Protein AF-0000000066304619 (afdb_homodimer)

Sequence (474 aa):
MRKQFLIAHRGYSTIAPENTHLAFAAAQLFGFDGLWMEVQLTKDKQIVVTNLDNYKVGNKTHKLSDINLVNLKKINLAKQFKVNVQEQTILTLKEVLMEFLTPFRFLLLFIKGEEEQQNQVLVEQLAQLLEGFELAKEKLILLSSHFSTIKYLNEKLKSFKTSFVFNSKKQLVHLTKDEITQNCRFLAPNDSFYHKNCAELQSYGLPIILWVIKGLLRYQFYENDRFVKFQIAAQLYMRKQFLIAHRGYSTIAPENTHLAFAAAQLFGFDGLWMEVQLTKDKQIVVTNLDNYKVGNKTHKLSDINLVNLKKINLAKQFKVNVQEQTILTLKEVLMEFLTPFRFLLLFIKGEEEQQNQVLVEQLAQLLEGFELAKEKLILLSSHFSTIKYLNEKLKSFKTSFVFNSKKQLVHLTKDEITQNCRFLAPNDSFYHKNCAELQSYGLPIILWVIKGLLRYQFYENDRFVKFQIAAQLY

Nearest PDB structures (foldseek):
  1zcc-assembly1_D  TM=8.371E-01  e=4.792E-13  Agrobacterium fabrum str. C58
  3qvq-assembly1_D  TM=8.360E-01  e=8.369E-13  Oleispira antarctica
  2otd-assembly4_D  TM=8.237E-01  e=9.381E-12  Shigella flexneri
  1zcc-assembly1_C  TM=8.208E-01  e=5.658E-11  Agrobacterium fabrum str. C58
  3i10-assembly1_A  TM=7.470E-01  e=4.999E-11  Bacteroides thetaiotaomicron VPI-5482

Solvent-accessible surface area (backbone atoms only — not comparable to full-atom values): 24950 Å² total; per-residue (Å²): 130,83,77,60,40,47,24,16,40,23,12,24,34,77,81,28,42,63,43,24,66,67,3,42,50,46,21,55,74,60,61,41,40,22,35,33,41,33,35,40,52,28,49,74,66,43,56,28,37,41,88,65,61,61,46,74,56,89,93,40,78,39,47,37,62,72,35,42,63,77,63,51,49,69,42,58,64,27,74,82,40,93,46,62,56,67,85,30,40,64,37,38,47,67,60,45,48,74,65,48,51,77,81,28,65,34,38,35,42,29,48,63,56,87,43,69,67,58,38,51,53,46,49,53,51,48,49,59,58,48,70,79,36,75,71,44,49,78,24,37,34,41,30,25,68,44,67,70,55,44,54,49,42,50,70,71,39,65,74,44,46,28,28,46,37,46,67,55,66,78,78,45,69,87,52,52,71,65,60,48,57,72,60,26,62,30,38,28,36,24,48,70,47,37,69,75,37,44,71,66,57,54,69,67,72,43,43,25,35,34,33,66,47,70,54,57,66,53,45,58,68,47,68,77,39,89,50,45,40,32,41,27,18,38,60,76,79,128,84,78,62,40,46,25,16,40,24,12,25,34,78,83,30,43,63,44,23,65,66,3,43,51,49,21,54,74,61,60,40,39,22,36,33,39,32,36,40,53,28,48,73,66,44,54,28,37,41,88,64,61,60,47,74,56,89,94,41,78,38,47,38,63,73,34,41,61,77,62,50,50,69,42,58,63,25,74,81,39,94,46,61,56,69,84,30,40,66,37,39,47,66,60,45,50,74,67,47,51,77,82,30,65,33,38,36,41,28,48,64,56,88,44,68,68,58,40,51,53,46,50,53,53,46,48,59,59,47,70,80,36,76,70,43,49,80,24,37,35,43,29,26,68,44,67,70,57,44,54,50,42,49,71,72,39,65,75,45,44,31,28,46,38,45,67,55,66,78,79,46,70,88,52,52,71,63,60,48,59,74,60,28,62,29,38,27,37,24,48,70,45,39,68,76,39,43,71,66,56,54,68,67,71,45,41,26,35,34,34,66,47,70,56,56,68,54,45,58,68,46,67,78,40,89,51,45,39,32,41,26,18,39,61,77,75

Structure (mmCIF, N/CA/C/O backbone):
data_AF-0000000066304619-model_v1
#
loop_
_entity.id
_entity.type
_entity.pdbx_description
1 polymer 'Uncharacterized protein MG385 homolog'
#
loop_
_atom_site.group_PDB
_atom_site.id
_atom_site.type_symbol
_atom_site.label_atom_id
_atom_site.label_alt_id
_atom_site.label_comp_id
_atom_site.label_asym_id
_atom_site.label_entity_id
_atom_site.label_seq_id
_atom_site.pdbx_PDB_ins_code
_atom_site.Cartn_x
_atom_site.Cartn_y
_atom_site.Cartn_z
_atom_site.occupancy
_atom_site.B_iso_or_equiv
_atom_site.auth_seq_id
_atom_site.auth_comp_id
_atom_site.auth_asym_id
_atom_site.auth_atom_id
_atom_site.pdbx_PDB_model_num
ATOM 1 N N . MET A 1 1 ? 24.031 18.188 1.41 1 49.84 1 MET A N 1
ATOM 2 C CA . MET A 1 1 ? 22.734 18.844 1.235 1 49.84 1 MET A CA 1
ATOM 3 C C . MET A 1 1 ? 21.766 18.438 2.344 1 49.84 1 MET A C 1
ATOM 5 O O . MET A 1 1 ? 21.812 17.312 2.84 1 49.84 1 MET A O 1
ATOM 9 N N . ARG A 1 2 ? 21.141 19.391 2.85 1 72.62 2 ARG A N 1
ATOM 10 C CA . ARG A 1 2 ? 20.203 19.109 3.938 1 72.62 2 ARG A CA 1
ATOM 11 C C . ARG A 1 2 ? 19.078 18.203 3.473 1 72.62 2 ARG A C 1
ATOM 13 O O . ARG A 1 2 ? 18.516 18.406 2.391 1 72.62 2 ARG A O 1
ATOM 20 N N . LYS A 1 3 ? 18.797 17.203 4.113 1 87.31 3 LYS A N 1
ATOM 21 C CA . LYS A 1 3 ? 17.797 16.203 3.729 1 87.31 3 LYS A CA 1
ATOM 22 C C . LYS A 1 3 ? 16.391 16.781 3.764 1 87.31 3 LYS A C 1
ATOM 24 O O . LYS A 1 3 ? 16.016 17.453 4.727 1 87.31 3 LYS A O 1
ATOM 29 N N . GLN A 1 4 ? 15.688 16.812 2.707 1 96.62 4 GLN A N 1
ATOM 30 C CA . GLN A 1 4 ? 14.258 17.125 2.664 1 96.62 4 GLN A CA 1
ATOM 31 C C . GLN A 1 4 ? 13.414 15.898 2.982 1 96.62 4 GLN A C 1
ATOM 33 O O . GLN A 1 4 ? 13.773 14.773 2.615 1 96.62 4 GLN A O 1
ATOM 38 N N . PHE A 1 5 ? 12.391 16.141 3.705 1 97.88 5 PHE A N 1
ATOM 39 C CA . PHE A 1 5 ? 11.516 15.047 4.102 1 97.88 5 PHE A CA 1
ATOM 40 C C . PHE A 1 5 ? 10.258 15.023 3.24 1 97.88 5 PHE A C 1
ATOM 42 O O . PHE A 1 5 ? 9.695 16.062 2.92 1 97.88 5 PHE A O 1
ATOM 49 N N . LEU A 1 6 ? 9.883 13.867 2.844 1 97.75 6 LEU A N 1
ATOM 50 C CA . LEU A 1 6 ? 8.648 13.68 2.092 1 97.75 6 LEU A CA 1
ATOM 51 C C . LEU A 1 6 ? 7.516 13.242 3.012 1 97.75 6 LEU A C 1
ATOM 53 O O . LEU A 1 6 ? 7.605 12.195 3.664 1 97.75 6 LEU A O 1
ATOM 57 N N . ILE A 1 7 ? 6.48 14.031 3.045 1 98.69 7 ILE A N 1
ATOM 58 C CA . ILE A 1 7 ? 5.363 13.844 3.963 1 98.69 7 ILE A CA 1
ATOM 59 C C . ILE A 1 7 ? 4.105 13.469 3.178 1 98.69 7 ILE A C 1
ATOM 61 O O . ILE A 1 7 ? 3.768 14.117 2.188 1 98.69 7 ILE A O 1
ATOM 65 N N . ALA A 1 8 ? 3.436 12.383 3.623 1 98.75 8 ALA A N 1
ATOM 66 C CA . ALA A 1 8 ? 2.23 11.922 2.939 1 98.75 8 ALA A CA 1
ATOM 67 C C . ALA A 1 8 ? 1.029 12.789 3.293 1 98.75 8 ALA A C 1
ATOM 69 O O . ALA A 1 8 ? 0.625 12.859 4.457 1 98.75 8 ALA A O 1
ATOM 70 N N . HIS A 1 9 ? 0.464 13.477 2.311 1 98.75 9 HIS A N 1
ATOM 71 C CA . HIS A 1 9 ? -0.709 14.32 2.492 1 98.75 9 HIS A CA 1
ATOM 72 C C . HIS A 1 9 ? -1.962 13.484 2.725 1 98.75 9 HIS A C 1
ATOM 74 O O . HIS A 1 9 ? -2.498 12.891 1.789 1 98.75 9 HIS A O 1
ATOM 80 N N . ARG A 1 10 ? -2.404 13.445 3.99 1 98.69 10 ARG A N 1
ATOM 81 C CA . ARG A 1 10 ? -3.572 12.664 4.391 1 98.69 10 ARG A CA 1
ATOM 82 C C . ARG A 1 10 ? -3.342 11.172 4.148 1 98.69 10 ARG A C 1
ATOM 84 O O . ARG A 1 10 ? -4.266 10.453 3.758 1 98.69 10 ARG A O 1
ATOM 91 N N . GLY A 1 11 ? -2.105 10.75 4.363 1 98.62 11 GLY A N 1
ATOM 92 C CA . GLY A 1 11 ? -1.667 9.406 4.035 1 98.62 11 GLY A CA 1
ATOM 93 C C . GLY A 1 11 ? -1.275 9.25 2.578 1 98.62 11 GLY A C 1
ATOM 94 O O . GLY A 1 11 ? -1.111 10.234 1.861 1 98.62 11 GLY A O 1
ATOM 95 N N . TYR A 1 12 ? -0.876 7.98 2.213 1 98.31 12 TYR A N 1
ATOM 96 C CA . TYR A 1 12 ? -0.681 7.719 0.791 1 98.31 12 TYR A CA 1
ATOM 97 C C . TYR A 1 12 ? -2.01 7.738 0.046 1 98.31 12 TYR A C 1
ATOM 99 O O . TYR A 1 12 ? -2.508 6.688 -0.372 1 98.31 12 TYR A O 1
ATOM 107 N N . SER A 1 13 ? -2.488 8.93 -0.262 1 97.62 13 SER A N 1
ATOM 108 C CA . SER A 1 13 ? -3.893 9.164 -0.584 1 97.62 13 SER A CA 1
ATOM 109 C C . SER A 1 13 ? -4.18 8.867 -2.053 1 97.62 13 SER A C 1
ATOM 111 O O . SER A 1 13 ? -5.34 8.766 -2.457 1 97.62 13 SER A O 1
ATOM 113 N N . THR A 1 14 ? -3.16 8.641 -2.898 1 96.62 14 THR A N 1
ATOM 114 C CA . THR A 1 14 ? -3.391 8.25 -4.285 1 96.62 14 THR A CA 1
ATOM 115 C C . THR A 1 14 ? -3.803 6.785 -4.375 1 96.62 14 THR A C 1
ATOM 117 O O . THR A 1 14 ? -4.426 6.367 -5.355 1 96.62 14 THR A O 1
ATOM 120 N N . ILE A 1 15 ? -3.438 5.988 -3.322 1 96.75 15 ILE A N 1
ATOM 121 C CA . ILE A 1 15 ? -3.674 4.559 -3.48 1 96.75 15 ILE A CA 1
ATOM 122 C C . ILE A 1 15 ? -4.59 4.059 -2.363 1 96.75 15 ILE A C 1
ATOM 124 O O . ILE A 1 15 ? -4.883 2.865 -2.277 1 96.75 15 ILE A O 1
ATOM 128 N N . ALA A 1 16 ? -5.047 4.949 -1.448 1 98.06 16 ALA A N 1
ATOM 129 C CA . ALA A 1 16 ? -5.941 4.613 -0.346 1 98.06 16 ALA A CA 1
ATOM 130 C C . ALA A 1 16 ? -6.805 5.809 0.045 1 98.06 16 ALA A C 1
ATOM 132 O O . ALA A 1 16 ? -6.43 6.957 -0.199 1 98.06 16 ALA A O 1
ATOM 133 N N . PRO A 1 17 ? -7.984 5.566 0.707 1 97.94 17 PRO A N 1
ATOM 134 C CA . PRO A 1 17 ? -8.828 6.688 1.12 1 97.94 17 PRO A CA 1
ATOM 135 C C . PRO A 1 17 ? -8.133 7.621 2.105 1 97.94 17 PRO A C 1
ATOM 137 O O . PRO A 1 17 ? -7.504 7.16 3.062 1 97.94 17 PRO A O 1
ATOM 140 N N . GLU A 1 18 ? -8.273 8.883 1.89 1 98.06 18 GLU A N 1
ATOM 141 C CA . GLU A 1 18 ? -7.594 9.914 2.676 1 98.06 18 GLU A CA 1
ATOM 142 C C . GLU A 1 18 ? -7.934 9.781 4.16 1 98.06 18 GLU A C 1
ATOM 144 O O . GLU A 1 18 ? -9.078 9.5 4.52 1 98.06 18 GLU A O 1
ATOM 149 N N . ASN A 1 19 ? -6.883 10.031 4.984 1 98.12 19 ASN A N 1
ATOM 150 C CA . ASN A 1 19 ? -7.055 10.148 6.426 1 98.12 19 ASN A CA 1
ATOM 151 C C . ASN A 1 19 ? -7.637 8.875 7.031 1 98.12 19 ASN A C 1
ATOM 153 O O . ASN A 1 19 ? -8.5 8.938 7.91 1 98.12 19 ASN A O 1
ATOM 157 N N . THR A 1 20 ? -7.25 7.766 6.473 1 98.5 20 THR A N 1
ATOM 158 C CA . THR A 1 20 ? -7.676 6.473 6.996 1 98.5 20 THR A CA 1
ATOM 159 C C . THR A 1 20 ? -6.477 5.664 7.477 1 98.5 20 THR A C 1
ATOM 161 O O . THR A 1 20 ? -5.328 6.02 7.203 1 98.5 20 THR A O 1
ATOM 164 N N . HIS A 1 21 ? -6.828 4.633 8.242 1 98.75 21 HIS A N 1
ATOM 165 C CA . HIS A 1 21 ? -5.781 3.715 8.68 1 98.75 21 HIS A CA 1
ATOM 166 C C . HIS A 1 21 ? -5.016 3.145 7.488 1 98.75 21 HIS A C 1
ATOM 168 O O . HIS A 1 21 ? -3.785 3.098 7.504 1 98.75 21 HIS A O 1
ATOM 174 N N . LEU A 1 22 ? -5.715 2.725 6.438 1 98.75 22 LEU A N 1
ATOM 175 C CA . LEU A 1 22 ? -5.098 2.125 5.258 1 98.75 22 LEU A CA 1
ATOM 176 C C . LEU A 1 22 ? -4.129 3.098 4.598 1 98.75 22 LEU A C 1
ATOM 178 O O . LEU A 1 22 ? -3.01 2.719 4.238 1 98.75 22 LEU A O 1
ATOM 182 N N . ALA A 1 23 ? -4.547 4.34 4.457 1 98.75 23 ALA A N 1
ATOM 183 C CA . ALA A 1 23 ? -3.705 5.352 3.826 1 98.75 23 ALA A CA 1
ATOM 184 C C . ALA A 1 23 ? -2.455 5.621 4.656 1 98.75 23 ALA A C 1
ATOM 186 O O . ALA A 1 23 ? -1.361 5.785 4.109 1 98.75 23 ALA A O 1
ATOM 187 N N . PHE A 1 24 ? -2.609 5.676 5.969 1 98.94 24 PHE A N 1
ATOM 188 C CA . PHE A 1 24 ? -1.48 5.941 6.855 1 98.94 24 PHE A CA 1
ATOM 189 C C . PHE A 1 24 ? -0.527 4.75 6.887 1 98.94 24 PHE A C 1
ATOM 191 O O . PHE A 1 24 ? 0.691 4.926 6.82 1 98.94 24 PHE A O 1
ATOM 198 N N . ALA A 1 25 ? -1.094 3.564 6.934 1 98.88 25 ALA A N 1
ATOM 199 C CA . ALA A 1 25 ? -0.275 2.355 6.922 1 98.88 25 ALA A CA 1
ATOM 200 C C . ALA A 1 25 ? 0.472 2.215 5.598 1 98.88 25 ALA A C 1
ATOM 202 O O . ALA A 1 25 ? 1.637 1.811 5.574 1 98.88 25 ALA A O 1
ATOM 203 N N . ALA A 1 26 ? -0.203 2.496 4.516 1 98.69 26 ALA A N 1
ATOM 204 C CA . ALA A 1 26 ? 0.446 2.467 3.207 1 98.69 26 ALA A CA 1
ATOM 205 C C . ALA A 1 26 ? 1.61 3.449 3.15 1 98.69 26 ALA A C 1
ATOM 207 O O . ALA A 1 26 ? 2.68 3.125 2.631 1 98.69 26 ALA A O 1
ATOM 208 N N . ALA A 1 27 ? 1.378 4.641 3.691 1 98.75 27 ALA A N 1
ATOM 209 C CA . ALA A 1 27 ? 2.447 5.637 3.721 1 98.75 27 ALA A CA 1
ATOM 210 C C . ALA A 1 27 ? 3.666 5.109 4.477 1 98.75 27 ALA A C 1
ATOM 212 O O . ALA A 1 27 ? 4.805 5.301 4.043 1 98.75 27 ALA A O 1
ATOM 213 N N . GLN A 1 28 ? 3.432 4.48 5.586 1 98.75 28 GLN A N 1
ATOM 214 C CA . GLN A 1 28 ? 4.512 3.881 6.363 1 98.75 28 GLN A CA 1
ATOM 215 C C . GLN A 1 28 ? 5.23 2.799 5.559 1 98.75 28 GLN A C 1
ATOM 217 O O . GLN A 1 28 ? 6.461 2.799 5.469 1 98.75 28 GLN A O 1
ATOM 222 N N . LEU A 1 29 ? 4.438 1.971 4.953 1 98.56 29 LEU A N 1
ATOM 223 C CA . LEU A 1 29 ? 4.961 0.833 4.203 1 98.56 29 LEU A CA 1
ATOM 224 C C . LEU A 1 29 ? 5.852 1.299 3.057 1 98.56 29 LEU A C 1
ATOM 226 O O . LEU A 1 29 ? 6.879 0.682 2.773 1 98.56 29 LEU A O 1
ATOM 230 N N . PHE A 1 30 ? 5.48 2.355 2.42 1 98.31 30 PHE A N 1
ATOM 231 C CA . PHE A 1 30 ? 6.176 2.812 1.222 1 98.31 30 PHE A CA 1
ATOM 232 C C . PHE A 1 30 ? 7.281 3.799 1.58 1 98.31 30 PHE A C 1
ATOM 234 O O . PHE A 1 30 ? 7.969 4.32 0.697 1 98.31 30 PHE A O 1
ATOM 241 N N . GLY A 1 31 ? 7.414 4.176 2.852 1 97.62 31 GLY A N 1
ATOM 242 C CA . GLY A 1 31 ? 8.633 4.828 3.311 1 97.62 31 GLY A CA 1
ATOM 243 C C . GLY A 1 31 ? 8.516 6.336 3.377 1 97.62 31 GLY A C 1
ATOM 244 O O . GLY A 1 31 ? 9.516 7.047 3.32 1 97.62 31 GLY A O 1
ATOM 245 N N . PHE A 1 32 ? 7.293 6.863 3.41 1 98.31 32 PHE A N 1
ATOM 246 C CA . PHE A 1 32 ? 7.156 8.289 3.695 1 98.31 32 PHE A CA 1
ATOM 247 C C . PHE A 1 32 ? 7.785 8.633 5.039 1 98.31 32 PHE A C 1
ATOM 249 O O . PHE A 1 32 ? 7.785 7.816 5.961 1 98.31 32 PHE A O 1
ATOM 256 N N . ASP A 1 33 ? 8.25 9.859 5.156 1 98.25 33 ASP A N 1
ATOM 257 C CA . ASP A 1 33 ? 8.906 10.289 6.387 1 98.25 33 ASP A CA 1
ATOM 258 C C . ASP A 1 33 ? 7.887 10.648 7.465 1 98.25 33 ASP A C 1
ATOM 260 O O . ASP A 1 33 ? 8.219 10.711 8.648 1 98.25 33 ASP A O 1
ATOM 264 N N . GLY A 1 34 ? 6.691 10.883 6.984 1 98.75 34 GLY A N 1
ATOM 265 C CA . GLY A 1 34 ? 5.672 11.312 7.926 1 98.75 34 GLY A CA 1
ATOM 266 C C . GLY A 1 34 ? 4.309 11.492 7.289 1 98.75 34 GLY A C 1
ATOM 267 O O . GLY A 1 34 ? 4.094 11.086 6.145 1 98.75 34 GLY A O 1
ATOM 268 N N . LEU A 1 35 ? 3.396 12.07 8.117 1 98.88 35 LEU A N 1
ATOM 269 C CA . LEU A 1 35 ? 2.012 12.281 7.707 1 98.88 35 LEU A CA 1
ATOM 270 C C . LEU A 1 35 ? 1.615 13.742 7.895 1 98.88 35 LEU A C 1
ATOM 272 O O . LEU A 1 35 ? 1.997 14.375 8.883 1 98.88 35 LEU A O 1
ATOM 276 N N . TRP A 1 36 ? 0.953 14.289 6.938 1 98.88 36 TRP A N 1
ATOM 277 C CA . TRP A 1 36 ? 0.166 15.508 7.105 1 98.88 36 TRP A CA 1
ATOM 278 C C . TRP A 1 36 ? -1.317 15.18 7.246 1 98.88 36 TRP A C 1
ATOM 280 O O . TRP A 1 36 ? -1.909 14.555 6.363 1 98.88 36 TRP A O 1
ATOM 290 N N . MET A 1 37 ? -1.876 15.539 8.359 1 98.62 37 MET A N 1
ATOM 291 C CA . MET A 1 37 ? -3.289 15.242 8.578 1 98.62 37 MET A CA 1
ATOM 292 C C . MET A 1 37 ? -4.016 16.453 9.141 1 98.62 37 MET A C 1
ATOM 294 O O . MET A 1 37 ? -3.414 17.281 9.828 1 98.62 37 MET A O 1
ATOM 298 N N . GLU A 1 38 ? -5.309 16.578 8.82 1 98.06 38 GLU A N 1
ATOM 299 C CA . GLU A 1 38 ? -6.18 17.609 9.391 1 98.06 38 GLU A CA 1
ATOM 300 C C . GLU A 1 38 ? -6.941 17.062 10.594 1 98.06 38 GLU A C 1
ATOM 302 O O . GLU A 1 38 ? -7.406 15.922 10.586 1 98.06 38 GLU A O 1
ATOM 307 N N . VAL A 1 39 ? -7.074 17.906 11.602 1 98.31 39 VAL A N 1
ATOM 308 C CA . VAL A 1 39 ? -7.812 17.469 12.789 1 98.31 39 VAL A CA 1
ATOM 309 C C . VAL A 1 39 ? -8.945 18.453 13.07 1 98.31 39 VAL A C 1
ATOM 311 O O . VAL A 1 39 ? -8.805 19.656 12.844 1 98.31 39 VAL A O 1
ATOM 314 N N . GLN A 1 40 ? -10.016 17.906 13.508 1 97.38 40 GLN A N 1
ATOM 315 C CA . GLN A 1 40 ? -11.227 18.641 13.867 1 97.38 40 GLN A CA 1
ATOM 316 C C . GLN A 1 40 ? -11.906 18.016 15.086 1 97.38 40 GLN A C 1
ATOM 318 O O . GLN A 1 40 ? -11.5 16.953 15.555 1 97.38 40 GLN A O 1
ATOM 323 N N . LEU A 1 41 ? -12.93 18.75 15.609 1 96.38 41 LEU A N 1
ATOM 324 C CA . LEU A 1 41 ? -13.664 18.266 16.766 1 96.38 41 LEU A CA 1
ATOM 325 C C . LEU A 1 41 ? -15.031 17.719 16.359 1 96.38 41 LEU A C 1
ATOM 327 O O . LEU A 1 41 ? -15.703 18.312 15.516 1 96.38 41 LEU A O 1
ATOM 331 N N . THR A 1 42 ? -15.352 16.625 17 1 96.31 42 THR A N 1
ATOM 332 C CA . THR A 1 42 ? -16.719 16.141 16.922 1 96.31 42 THR A CA 1
ATOM 333 C C . THR A 1 42 ? -17.625 16.875 17.906 1 96.31 42 THR A C 1
ATOM 335 O O . THR A 1 42 ? -17.141 17.719 18.672 1 96.31 42 THR A O 1
ATOM 338 N N . LYS A 1 43 ? -18.922 16.578 17.844 1 95.56 43 LYS A N 1
ATOM 339 C CA . LYS A 1 43 ? -19.906 17.172 18.75 1 95.56 43 LYS A CA 1
ATOM 340 C C . LYS A 1 43 ? -19.5 16.922 20.203 1 95.56 43 LYS A C 1
ATOM 342 O O . LYS A 1 43 ? -19.641 17.812 21.047 1 95.56 43 LYS A O 1
ATOM 347 N N . ASP A 1 44 ? -19.047 15.766 20.516 1 97.38 44 ASP A N 1
ATOM 348 C CA . ASP A 1 44 ? -18.672 15.391 21.875 1 97.38 44 ASP A CA 1
ATOM 349 C C . ASP A 1 44 ? -17.203 15.727 22.141 1 97.38 44 ASP A C 1
ATOM 351 O O . ASP A 1 44 ? -16.578 15.133 23.031 1 97.38 44 ASP A O 1
ATOM 355 N N . LYS A 1 45 ? -16.578 16.562 21.359 1 96.38 45 LYS A N 1
ATOM 356 C CA . LYS A 1 45 ? -15.273 17.172 21.562 1 96.38 45 LYS A CA 1
ATOM 357 C C . LYS A 1 45 ? -14.156 16.141 21.469 1 96.38 45 LYS A C 1
ATOM 359 O O . LYS A 1 45 ? -13.172 16.219 22.219 1 96.38 45 LYS A O 1
ATOM 364 N N . GLN A 1 46 ? -14.406 15.141 20.641 1 97.69 46 GLN A N 1
ATOM 365 C CA . GLN A 1 46 ? -13.32 14.227 20.297 1 97.69 46 GLN A CA 1
ATOM 366 C C . GLN A 1 46 ? -12.523 14.734 19.109 1 97.69 46 GLN A C 1
ATOM 368 O O . GLN A 1 46 ? -13.102 15.172 18.109 1 97.69 46 GLN A O 1
ATOM 373 N N . ILE A 1 47 ? -11.18 14.688 19.25 1 98.31 47 ILE A N 1
ATOM 374 C CA . ILE A 1 47 ? -10.344 15.094 18.125 1 98.31 47 ILE A CA 1
ATOM 375 C C . ILE A 1 47 ? -10.289 13.969 17.094 1 98.31 47 ILE A C 1
ATOM 377 O O . ILE A 1 47 ? -9.812 12.867 17.406 1 98.31 47 ILE A O 1
ATOM 381 N N . VAL A 1 48 ? -10.781 14.258 15.898 1 98.44 48 VAL A N 1
ATOM 382 C CA . VAL A 1 48 ? -10.773 13.258 14.836 1 98.44 48 VAL A CA 1
ATOM 383 C C . VAL A 1 48 ? -9.93 13.758 13.664 1 98.44 48 VAL A C 1
ATOM 385 O O . VAL A 1 48 ? -9.688 14.961 13.531 1 98.44 48 VAL A O 1
ATOM 388 N N . VAL A 1 49 ? -9.438 12.836 12.914 1 98.62 49 VAL A N 1
ATOM 389 C CA . VAL A 1 49 ? -8.594 13.125 11.758 1 98.62 49 VAL A CA 1
ATOM 390 C C . VAL A 1 49 ? -9.445 13.133 10.484 1 98.62 49 VAL A C 1
ATOM 392 O O . VAL A 1 49 ? -9.852 12.07 10 1 98.62 49 VAL A O 1
ATOM 395 N N . THR A 1 50 ? -9.703 14.336 9.977 1 97.75 50 THR A N 1
ATOM 396 C CA . THR A 1 50 ? -10.547 14.461 8.797 1 97.75 50 THR A CA 1
ATOM 397 C C . THR A 1 50 ? -10.43 15.852 8.188 1 97.75 50 THR A C 1
ATOM 399 O O . THR A 1 50 ? -10.195 16.828 8.906 1 97.75 50 THR A O 1
ATOM 402 N N . ASN A 1 51 ? -10.539 15.883 6.906 1 96.12 51 ASN A N 1
ATOM 403 C CA . ASN A 1 51 ? -10.609 17.156 6.188 1 96.12 51 ASN A CA 1
ATOM 404 C C . ASN A 1 51 ? -12.055 17.531 5.844 1 96.12 51 ASN A C 1
ATOM 406 O O . ASN A 1 51 ? -12.312 18.625 5.344 1 96.12 51 ASN A O 1
ATOM 410 N N . LEU A 1 52 ? -12.953 16.672 6.18 1 94.06 52 LEU A N 1
ATOM 411 C CA . LEU A 1 52 ? -14.352 16.875 5.812 1 94.06 52 LEU A CA 1
ATOM 412 C C . LEU A 1 52 ? -15.102 17.625 6.91 1 94.06 52 LEU A C 1
ATOM 414 O O . LEU A 1 52 ? -14.898 17.359 8.094 1 94.06 52 LEU A O 1
ATOM 418 N N . ASP A 1 53 ? -15.945 18.469 6.438 1 93.44 53 ASP A N 1
ATOM 419 C CA . ASP A 1 53 ? -16.734 19.234 7.395 1 93.44 53 ASP A CA 1
ATOM 420 C C . ASP A 1 53 ? -18.125 18.609 7.559 1 93.44 53 ASP A C 1
ATOM 422 O O . ASP A 1 53 ? -18.844 18.922 8.516 1 93.44 53 ASP A O 1
ATOM 426 N N . ASN A 1 54 ? -18.453 17.828 6.527 1 94.44 54 ASN A N 1
ATOM 427 C CA . ASN A 1 54 ? -19.781 17.219 6.492 1 94.44 54 ASN A CA 1
ATOM 428 C C . ASN A 1 54 ? -19.719 15.742 6.125 1 94.44 54 ASN A C 1
ATOM 430 O O . ASN A 1 54 ? -18.797 15.305 5.438 1 94.44 54 ASN A O 1
ATOM 434 N N . TYR A 1 55 ? -20.672 15 6.617 1 94.75 55 TYR A N 1
ATOM 435 C CA . TYR A 1 55 ? -20.812 13.57 6.352 1 94.75 55 TYR A CA 1
ATOM 436 C C . TYR A 1 55 ? -22.234 13.219 5.953 1 94.75 55 TYR A C 1
ATOM 438 O O . TYR A 1 55 ? -23.188 13.727 6.535 1 94.75 55 TYR A O 1
ATOM 446 N N . LYS A 1 56 ? -22.375 12.477 4.945 1 90.56 56 LYS A N 1
ATOM 447 C CA . LYS A 1 56 ? -23.688 12.016 4.5 1 90.56 56 LYS A CA 1
ATOM 448 C C . LYS A 1 56 ? -24.062 10.695 5.164 1 90.56 56 LYS A C 1
ATOM 450 O O . LYS A 1 56 ? -23.312 9.719 5.078 1 90.56 56 LYS A O 1
ATOM 455 N N . VAL A 1 57 ? -25.062 10.664 5.863 1 87.31 57 VAL A N 1
ATOM 456 C CA . VAL A 1 57 ? -25.656 9.461 6.453 1 87.31 57 VAL A CA 1
ATOM 457 C C . VAL A 1 57 ? -27.078 9.266 5.922 1 87.31 57 VAL A C 1
ATOM 459 O O . VAL A 1 57 ? -27.984 10.039 6.25 1 87.31 57 VAL A O 1
ATOM 462 N N . GLY A 1 58 ? -27.141 8.18 5.191 1 87.19 58 GLY A N 1
ATOM 463 C CA . GLY A 1 58 ? -28.391 8.055 4.465 1 87.19 58 GLY A CA 1
ATOM 464 C C . GLY A 1 58 ? -28.656 9.211 3.523 1 87.19 58 GLY A C 1
ATOM 465 O O . GLY A 1 58 ? -27.828 9.516 2.658 1 87.19 58 GLY A O 1
ATOM 466 N N . ASN A 1 59 ? -29.75 9.953 3.668 1 90.62 59 ASN A N 1
ATOM 467 C CA . ASN A 1 59 ? -30.109 11.07 2.795 1 90.62 59 ASN A CA 1
ATOM 468 C C . ASN A 1 59 ? -29.859 12.414 3.475 1 90.62 59 ASN A C 1
ATOM 470 O O . ASN A 1 59 ? -30.266 13.461 2.963 1 90.62 59 ASN A O 1
ATOM 474 N N . LYS A 1 60 ? -29.234 12.289 4.594 1 92.88 60 LYS A N 1
ATOM 475 C CA . LYS A 1 60 ? -29.031 13.523 5.352 1 92.88 60 LYS A CA 1
ATOM 476 C C . LYS A 1 60 ? -27.547 13.875 5.441 1 92.88 60 LYS A C 1
ATOM 478 O O . LYS A 1 60 ? -26.703 12.984 5.594 1 92.88 60 LYS A O 1
ATOM 483 N N . THR A 1 61 ? -27.297 15.133 5.316 1 94.06 61 THR A N 1
ATOM 484 C CA . THR A 1 61 ? -25.953 15.664 5.516 1 94.06 61 THR A CA 1
ATOM 485 C C . THR A 1 61 ? -25.797 16.234 6.922 1 94.06 61 THR A C 1
ATOM 487 O O . THR A 1 61 ? -26.625 17.031 7.371 1 94.06 61 THR A O 1
ATOM 490 N N . HIS A 1 62 ? -24.828 15.758 7.574 1 94.38 62 HIS A N 1
ATOM 491 C CA . HIS A 1 62 ? -24.547 16.219 8.93 1 94.38 62 HIS A CA 1
ATOM 492 C C . HIS A 1 62 ? -23.203 16.938 9.008 1 94.38 62 HIS A C 1
ATOM 494 O O . HIS A 1 62 ? -22.219 16.484 8.422 1 94.38 62 HIS A O 1
ATOM 500 N N . LYS A 1 63 ? -23.281 18.062 9.766 1 94.88 63 LYS A N 1
ATOM 501 C CA . LYS A 1 63 ? -22 18.703 10.07 1 94.88 63 LYS A CA 1
ATOM 502 C C . LYS A 1 63 ? -21.203 17.891 11.078 1 94.88 63 LYS A C 1
ATOM 504 O O . LYS A 1 63 ? -21.766 17.281 11.992 1 94.88 63 LYS A O 1
ATOM 509 N N . LEU A 1 64 ? -19.859 17.938 10.891 1 94.75 64 LEU A N 1
ATOM 510 C CA . LEU A 1 64 ? -18.984 17.25 11.836 1 94.75 64 LEU A CA 1
ATOM 511 C C . LEU A 1 64 ? -19.281 17.688 13.266 1 94.75 64 LEU A C 1
ATOM 513 O O . LEU A 1 64 ? -19.344 16.859 14.18 1 94.75 64 LEU A O 1
ATOM 517 N N . SER A 1 65 ? -19.484 18.984 13.508 1 92.31 65 SER A N 1
ATOM 518 C CA . SER A 1 65 ? -19.719 19.578 14.82 1 92.31 65 SER A CA 1
ATOM 519 C C . SER A 1 65 ? -21.031 19.094 15.414 1 92.31 65 SER A C 1
ATOM 521 O O . SER A 1 65 ? -21.312 19.297 16.594 1 92.31 65 SER A O 1
ATOM 523 N N . ASP A 1 66 ? -21.859 18.359 14.617 1 94.38 66 ASP A N 1
ATOM 524 C CA . ASP A 1 66 ? -23.172 17.938 15.062 1 94.38 66 ASP A CA 1
ATOM 525 C C . ASP A 1 66 ? -23.234 16.406 15.211 1 94.38 66 ASP A C 1
ATOM 527 O O . ASP A 1 66 ? -24.297 15.852 15.477 1 94.38 66 ASP A O 1
ATOM 531 N N . ILE A 1 67 ? -22.156 15.742 15 1 95.31 67 ILE A N 1
ATOM 532 C CA . ILE A 1 67 ? -22.156 14.289 15.047 1 95.31 67 ILE A CA 1
ATOM 533 C C . ILE A 1 67 ? -21.219 13.805 16.156 1 95.31 67 ILE A C 1
ATOM 535 O O . ILE A 1 67 ? -20.125 14.336 16.328 1 95.31 67 ILE A O 1
ATOM 539 N N . ASN A 1 68 ? -21.672 12.797 16.922 1 97.25 68 ASN A N 1
ATOM 540 C CA . ASN A 1 68 ? -20.828 12.172 17.938 1 97.25 68 ASN A CA 1
ATOM 541 C C . ASN A 1 68 ? -19.875 11.156 17.312 1 97.25 68 ASN A C 1
ATOM 543 O O . ASN A 1 68 ? -20.172 10.586 16.25 1 97.25 68 ASN A O 1
ATOM 547 N N . LEU A 1 69 ? -18.812 10.898 18.062 1 98.12 69 LEU A N 1
ATOM 548 C CA . LEU A 1 69 ? -17.797 9.984 17.562 1 98.12 69 LEU A CA 1
ATOM 549 C C . LEU A 1 69 ? -18.391 8.609 17.281 1 98.12 69 LEU A C 1
ATOM 551 O O . LEU A 1 69 ? -18.094 7.988 16.266 1 98.12 69 LEU A O 1
ATOM 555 N N . VAL A 1 70 ? -19.219 8.172 18.172 1 97.75 70 VAL A N 1
ATOM 556 C CA . VAL A 1 70 ? -19.797 6.832 18.094 1 97.75 70 VAL A CA 1
ATOM 557 C C . VAL A 1 70 ? -20.531 6.668 16.766 1 97.75 70 VAL A C 1
ATOM 559 O O . VAL A 1 70 ? -20.453 5.621 16.125 1 97.75 70 VAL A O 1
ATOM 562 N N . ASN A 1 71 ? -21.266 7.703 16.359 1 96.25 71 ASN A N 1
ATOM 563 C CA . ASN A 1 71 ? -22 7.66 15.094 1 96.25 71 ASN A CA 1
ATOM 564 C C . ASN A 1 71 ? -21.078 7.855 13.898 1 96.25 71 ASN A C 1
ATOM 566 O O . ASN A 1 71 ? -21.281 7.25 12.844 1 96.25 71 ASN A O 1
ATOM 570 N N . LEU A 1 72 ? -20.141 8.68 14.094 1 96.56 72 LEU A N 1
ATOM 571 C CA . LEU A 1 72 ? -19.172 8.945 13.039 1 96.56 72 LEU A CA 1
ATOM 572 C C . LEU A 1 72 ? -18.406 7.672 12.672 1 96.56 72 LEU A C 1
ATOM 574 O O . LEU A 1 72 ? -18.141 7.426 11.492 1 96.56 72 LEU A O 1
ATOM 578 N N . LYS A 1 73 ? -18.109 6.812 13.641 1 97.56 73 LYS A N 1
ATOM 579 C CA . LYS A 1 73 ? -17.344 5.59 13.469 1 97.56 73 LYS A CA 1
ATOM 580 C C . LYS A 1 73 ? -18.109 4.551 12.672 1 97.56 73 LYS A C 1
ATOM 582 O O . LYS A 1 73 ? -17.547 3.568 12.195 1 97.56 73 LYS A O 1
ATOM 587 N N . LYS A 1 74 ? -19.344 4.77 12.477 1 96.38 74 LYS A N 1
ATOM 588 C CA . LYS A 1 74 ? -20.188 3.836 11.727 1 96.38 74 LYS A CA 1
ATOM 589 C C . LYS A 1 74 ? -20.109 4.109 10.227 1 96.38 74 LYS A C 1
ATOM 591 O O . LYS A 1 74 ? -20.562 3.301 9.422 1 96.38 74 LYS A O 1
ATOM 596 N N . ILE A 1 75 ? -19.594 5.207 9.891 1 96.31 75 ILE A N 1
ATOM 597 C CA . ILE A 1 75 ? -19.547 5.613 8.492 1 96.31 75 ILE A CA 1
ATOM 598 C C . ILE A 1 75 ? -18.328 4.973 7.82 1 96.31 75 ILE A C 1
ATOM 600 O O . ILE A 1 75 ? -17.219 5.055 8.328 1 96.31 75 ILE A O 1
ATOM 604 N N . ASN A 1 76 ? -18.516 4.336 6.648 1 96.69 76 ASN A N 1
ATOM 605 C CA . ASN A 1 76 ? -17.438 3.762 5.848 1 96.69 76 ASN A CA 1
ATOM 606 C C . ASN A 1 76 ? -16.812 4.805 4.926 1 96.69 76 ASN A C 1
ATOM 608 O O . ASN A 1 76 ? -17.406 5.172 3.908 1 96.69 76 ASN A O 1
ATOM 612 N N . LEU A 1 77 ? -15.625 5.184 5.215 1 96.38 77 LEU A N 1
ATOM 613 C CA . LEU A 1 77 ? -14.938 6.242 4.488 1 96.38 77 LEU A CA 1
ATOM 614 C C . LEU A 1 77 ? -14.367 5.719 3.174 1 96.38 77 LEU A C 1
ATOM 616 O O . LEU A 1 77 ? -13.953 6.5 2.314 1 96.38 77 LEU A O 1
ATOM 620 N N . ALA A 1 78 ? -14.336 4.371 2.998 1 96.56 78 ALA A N 1
ATOM 621 C CA . ALA A 1 78 ? -13.742 3.768 1.809 1 96.56 78 ALA A CA 1
ATOM 622 C C . ALA A 1 78 ? -14.758 3.662 0.678 1 96.56 78 ALA A C 1
ATOM 624 O O . ALA A 1 78 ? -14.406 3.365 -0.464 1 96.56 78 ALA A O 1
ATOM 625 N N . LYS A 1 79 ? -16 3.871 0.996 1 92.19 79 LYS A N 1
ATOM 626 C CA . LYS A 1 79 ? -17.094 3.594 0.075 1 92.19 79 LYS A CA 1
ATOM 627 C C . LYS A 1 79 ? -16.953 4.395 -1.217 1 92.19 79 LYS A C 1
ATOM 629 O O . LYS A 1 79 ? -17.266 3.896 -2.299 1 92.19 79 LYS A O 1
ATOM 634 N N . GLN A 1 80 ? -16.438 5.598 -1.138 1 87.88 80 GLN A N 1
ATOM 635 C CA . GLN A 1 80 ? -16.391 6.453 -2.318 1 87.88 80 GLN A CA 1
ATOM 636 C C . GLN A 1 80 ? -15.008 6.41 -2.975 1 87.88 80 GLN A C 1
ATOM 638 O O . GLN A 1 80 ? -14.758 7.129 -3.943 1 87.88 80 GLN A O 1
ATOM 643 N N . PHE A 1 81 ? -14.203 5.59 -2.512 1 95.19 81 PHE A N 1
ATOM 644 C CA . PHE A 1 81 ? -12.875 5.5 -3.109 1 95.19 81 PHE A CA 1
ATOM 645 C C . PHE A 1 81 ? -12.93 4.754 -4.438 1 95.19 81 PHE A C 1
ATOM 647 O O . PHE A 1 81 ? -13.789 3.891 -4.637 1 95.19 81 PHE A O 1
ATOM 654 N N . LYS A 1 82 ? -12.023 4.984 -5.34 1 91.44 82 LYS A N 1
ATOM 655 C CA . LYS A 1 82 ? -12.023 4.508 -6.719 1 91.44 82 LYS A CA 1
ATOM 656 C C . LYS A 1 82 ? -11.82 2.998 -6.781 1 91.44 82 LYS A C 1
ATOM 658 O O . LYS A 1 82 ? -12.25 2.346 -7.734 1 91.44 82 LYS A O 1
ATOM 663 N N . VAL A 1 83 ? -11.078 2.441 -5.848 1 92.06 83 VAL A N 1
ATOM 664 C CA . VAL A 1 83 ? -10.82 1.007 -5.777 1 92.06 83 VAL A CA 1
ATOM 665 C C . VAL A 1 83 ? -11.523 0.416 -4.559 1 92.06 83 VAL A C 1
ATOM 667 O O . VAL A 1 83 ? -11.609 1.062 -3.512 1 92.06 83 VAL A O 1
ATOM 670 N N . ASN A 1 84 ? -12.008 -0.741 -4.727 1 90.75 84 ASN A N 1
ATOM 671 C CA . ASN A 1 84 ? -12.656 -1.415 -3.605 1 90.75 84 ASN A CA 1
ATOM 672 C C . ASN A 1 84 ? -11.641 -1.91 -2.582 1 90.75 84 ASN A C 1
ATOM 674 O O . ASN A 1 84 ? -10.898 -2.861 -2.846 1 90.75 84 ASN A O 1
ATOM 678 N N . VAL A 1 85 ? -11.609 -1.218 -1.484 1 96.38 85 VAL A N 1
ATOM 679 C CA . VAL A 1 85 ? -10.727 -1.609 -0.39 1 96.38 85 VAL A CA 1
ATOM 680 C C . VAL A 1 85 ? -11.555 -1.938 0.85 1 96.38 85 VAL A C 1
ATOM 682 O O . VAL A 1 85 ? -12.773 -1.76 0.854 1 96.38 85 VAL A O 1
ATOM 685 N N . GLN A 1 86 ? -10.898 -2.479 1.86 1 95.81 86 GLN A N 1
ATOM 686 C CA . GLN A 1 86 ? -11.578 -2.807 3.113 1 95.81 86 GLN A CA 1
ATOM 687 C C . GLN A 1 86 ? -12.203 -1.565 3.74 1 95.81 86 GLN A C 1
ATOM 689 O O . GLN A 1 86 ? -11.742 -0.446 3.512 1 95.81 86 GLN A O 1
ATOM 694 N N . GLU A 1 87 ? -13.195 -1.776 4.504 1 97.56 87 GLU A N 1
ATOM 695 C CA . GLU A 1 87 ? -13.898 -0.694 5.191 1 97.56 87 GLU A CA 1
ATOM 696 C C . GLU A 1 87 ? -12.938 0.125 6.051 1 97.56 87 GLU A C 1
ATOM 698 O O . GLU A 1 87 ? -12.07 -0.433 6.73 1 97.56 87 GLU A O 1
ATOM 703 N N . GLN A 1 88 ? -13.07 1.4 5.934 1 98.19 88 GLN A N 1
ATOM 704 C CA . GLN A 1 88 ? -12.312 2.35 6.742 1 98.19 88 GLN A CA 1
ATOM 705 C C . GLN A 1 88 ? -13.242 3.24 7.562 1 98.19 88 GLN A C 1
ATOM 707 O O . GLN A 1 88 ? -14.281 3.68 7.066 1 98.19 88 GLN A O 1
ATOM 712 N N . THR A 1 89 ? -12.883 3.5 8.75 1 97.94 89 THR A N 1
ATOM 713 C CA . THR A 1 89 ? -13.656 4.398 9.602 1 97.94 89 THR A CA 1
ATOM 714 C C . THR A 1 89 ? -12.789 5.566 10.078 1 97.94 89 THR A C 1
ATOM 716 O O . THR A 1 89 ? -11.562 5.523 9.969 1 97.94 89 THR A O 1
ATOM 719 N N . ILE A 1 90 ? -13.453 6.555 10.562 1 98.25 90 ILE A N 1
ATOM 720 C CA . ILE A 1 90 ? -12.758 7.754 11.023 1 98.25 90 ILE A CA 1
ATOM 721 C C . ILE A 1 90 ? -11.805 7.391 12.156 1 98.25 90 ILE A C 1
ATOM 723 O O . ILE A 1 90 ? -12.133 6.562 13.016 1 98.25 90 ILE A O 1
ATOM 727 N N . LEU A 1 91 ? -10.68 7.996 12.164 1 98.81 91 LEU A N 1
ATOM 728 C CA . LEU A 1 91 ? -9.703 7.801 13.234 1 98.81 91 LEU A CA 1
ATOM 729 C C . LEU A 1 91 ? -9.742 8.961 14.219 1 98.81 91 LEU A C 1
ATOM 731 O O . LEU A 1 91 ? -9.875 10.117 13.82 1 98.81 91 LEU A O 1
ATOM 735 N N . THR A 1 92 ? -9.617 8.602 15.453 1 98.88 92 THR A N 1
ATOM 736 C CA . THR A 1 92 ? -9.281 9.641 16.422 1 98.88 92 THR A CA 1
ATOM 737 C C . THR A 1 92 ? -7.785 9.945 16.375 1 98.88 92 THR A C 1
ATOM 739 O O . THR A 1 92 ? -6.984 9.102 15.969 1 98.88 92 THR A O 1
ATOM 742 N N . LEU A 1 93 ? -7.48 11.164 16.797 1 98.81 93 LEU A N 1
ATOM 743 C CA . LEU A 1 93 ? -6.059 11.484 16.875 1 98.81 93 LEU A CA 1
ATOM 744 C C . LEU A 1 93 ? -5.352 10.547 17.859 1 98.81 93 LEU A C 1
ATOM 746 O O . LEU A 1 93 ? -4.199 10.172 17.641 1 98.81 93 LEU A O 1
ATOM 750 N N . LYS A 1 94 ? -6.027 10.203 18.922 1 98.81 94 LYS A N 1
ATOM 751 C CA . LYS A 1 94 ? -5.445 9.273 19.875 1 98.81 94 LYS A CA 1
ATOM 752 C C . LYS A 1 94 ? -5.047 7.965 19.203 1 98.81 94 LYS A C 1
ATOM 754 O O . LYS A 1 94 ? -3.936 7.473 19.406 1 98.81 94 LYS A O 1
ATOM 759 N N . GLU A 1 95 ? -5.973 7.391 18.453 1 98.81 95 GLU A N 1
ATOM 760 C CA . GLU A 1 95 ? -5.688 6.16 17.719 1 98.81 95 GLU A CA 1
ATOM 761 C C . GLU A 1 95 ? -4.48 6.332 16.797 1 98.81 95 GLU A C 1
ATOM 763 O O . GLU A 1 95 ? -3.641 5.438 16.703 1 98.81 95 GLU A O 1
ATOM 768 N N . VAL A 1 96 ? -4.387 7.441 16.109 1 98.88 96 VAL A N 1
ATOM 769 C CA . VAL A 1 96 ? -3.291 7.711 15.188 1 98.88 96 VAL A CA 1
ATOM 770 C C . VAL A 1 96 ? -1.974 7.785 15.961 1 98.88 96 VAL A C 1
ATOM 772 O O . VAL A 1 96 ? -0.975 7.188 15.547 1 98.88 96 VAL A O 1
ATOM 775 N N . LEU A 1 97 ? -1.966 8.539 17.031 1 98.81 97 LEU A N 1
ATOM 776 C CA . LEU A 1 97 ? -0.745 8.695 17.812 1 98.81 97 LEU A CA 1
ATOM 777 C C . LEU A 1 97 ? -0.276 7.355 18.375 1 98.81 97 LEU A C 1
ATOM 779 O O . LEU A 1 97 ? 0.924 7.07 18.375 1 98.81 97 LEU A O 1
ATOM 783 N N . MET A 1 98 ? -1.191 6.535 18.812 1 98.69 98 MET A N 1
ATOM 784 C CA . MET A 1 98 ? -0.85 5.234 19.375 1 98.69 98 MET A CA 1
ATOM 785 C C . MET A 1 98 ? -0.162 4.348 18.344 1 98.69 98 MET A C 1
ATOM 787 O O . MET A 1 98 ? 0.757 3.6 18.672 1 98.69 98 MET A O 1
ATOM 791 N N . GLU A 1 99 ? -0.548 4.496 17.156 1 98.62 99 GLU A N 1
ATOM 792 C CA . GLU A 1 99 ? -0.071 3.539 16.172 1 98.62 99 GLU A CA 1
ATOM 793 C C . GLU A 1 99 ? 1.027 4.145 15.305 1 98.62 99 GLU A C 1
ATOM 795 O O . GLU A 1 99 ? 1.949 3.441 14.883 1 98.62 99 GLU A O 1
ATOM 800 N N . PHE A 1 100 ? 1.021 5.395 14.992 1 98.69 100 PHE A N 1
ATOM 801 C CA . PHE A 1 100 ? 1.823 5.926 13.898 1 98.69 100 PHE A CA 1
ATOM 802 C C . PHE A 1 100 ? 2.838 6.941 14.414 1 98.69 100 PHE A C 1
ATOM 804 O O . PHE A 1 100 ? 3.701 7.402 13.664 1 98.69 100 PHE A O 1
ATOM 811 N N . LEU A 1 101 ? 2.754 7.273 15.688 1 98.56 101 LEU A N 1
ATOM 812 C CA . LEU A 1 101 ? 3.725 8.211 16.25 1 98.56 101 LEU A CA 1
ATOM 813 C C . LEU A 1 101 ? 5.133 7.625 16.203 1 98.56 101 LEU A C 1
ATOM 815 O O . LEU A 1 101 ? 6.078 8.305 15.789 1 98.56 101 LEU A O 1
ATOM 819 N N . THR A 1 102 ? 5.297 6.406 16.516 1 98 102 THR A N 1
ATOM 820 C CA . THR A 1 102 ? 6.609 5.777 16.609 1 98 102 THR A CA 1
ATOM 821 C C . THR A 1 102 ? 7.195 5.52 15.227 1 98 102 THR A C 1
ATOM 823 O O . THR A 1 102 ? 8.344 5.883 14.953 1 98 102 THR A O 1
ATOM 826 N N . PRO A 1 103 ? 6.418 4.988 14.32 1 97.81 103 PRO A N 1
ATOM 827 C CA . PRO A 1 103 ? 7.059 4.574 13.07 1 97.81 103 PRO A CA 1
ATOM 828 C C . PRO A 1 103 ? 7.398 5.754 12.164 1 97.81 103 PRO A C 1
ATOM 830 O O . PRO A 1 103 ? 8.305 5.656 11.328 1 97.81 103 PRO A O 1
ATOM 833 N N . PHE A 1 104 ? 6.711 6.859 12.273 1 98.69 104 PHE A N 1
ATOM 834 C CA . PHE A 1 104 ? 6.996 8.008 11.422 1 98.69 104 PHE A CA 1
ATOM 835 C C . PHE A 1 104 ? 7.965 8.961 12.109 1 98.69 104 PHE A C 1
ATOM 837 O O . PHE A 1 104 ? 7.988 9.055 13.344 1 98.69 104 PHE A O 1
ATOM 844 N N . ARG A 1 105 ? 8.742 9.633 11.344 1 98.31 105 ARG A N 1
ATOM 845 C CA . ARG A 1 105 ? 9.656 10.641 11.867 1 98.31 105 ARG A CA 1
ATOM 846 C C . ARG A 1 105 ? 8.906 11.922 12.234 1 98.31 105 ARG A C 1
ATOM 848 O O . ARG A 1 105 ? 9.25 12.594 13.211 1 98.31 105 ARG A O 1
ATOM 855 N N . PHE A 1 106 ? 7.832 12.203 11.414 1 98.75 106 PHE A N 1
ATOM 856 C CA . PHE A 1 106 ? 7.105 13.445 11.625 1 98.75 106 PHE A CA 1
ATOM 857 C C . PHE A 1 106 ? 5.605 13.234 11.469 1 98.75 106 PHE A C 1
ATOM 859 O O . PHE A 1 106 ? 5.168 12.469 10.602 1 98.75 106 PHE A O 1
ATOM 866 N N . LEU A 1 107 ? 4.906 13.867 12.305 1 98.88 107 LEU A N 1
ATOM 867 C CA . LEU A 1 107 ? 3.469 14.047 12.125 1 98.88 107 LEU A CA 1
ATOM 868 C C . LEU A 1 107 ? 3.1 15.523 12.125 1 98.88 107 LEU A C 1
ATOM 870 O O . LEU A 1 107 ? 3.336 16.234 13.109 1 98.88 107 LEU A O 1
ATOM 874 N N . LEU A 1 108 ? 2.637 16 10.992 1 98.88 108 LEU A N 1
ATOM 875 C CA . LEU A 1 108 ? 2.166 17.375 10.859 1 98.88 108 LEU A CA 1
ATOM 876 C C . LEU A 1 108 ? 0.659 17.453 11.07 1 98.88 108 LEU A C 1
ATOM 878 O O . LEU A 1 108 ? -0.115 16.938 10.266 1 98.88 108 LEU A O 1
ATOM 882 N N . LEU A 1 109 ? 0.264 18.109 12.133 1 98.75 109 LEU A N 1
ATOM 883 C CA . LEU A 1 109 ? -1.14 18.219 12.516 1 98.75 109 LEU A CA 1
ATOM 884 C C . LEU A 1 109 ? -1.709 19.578 12.141 1 98.75 109 LEU A C 1
ATOM 886 O O . LEU A 1 109 ? -1.381 20.594 12.766 1 98.75 109 LEU A O 1
ATOM 890 N N . PHE A 1 110 ? -2.518 19.578 11.203 1 98.62 110 PHE A N 1
ATOM 891 C CA . PHE A 1 110 ? -3.133 20.812 10.734 1 98.62 110 PHE A CA 1
ATOM 892 C C . PHE A 1 110 ? -4.461 21.062 11.438 1 98.62 110 PHE A C 1
ATOM 894 O O . PHE A 1 110 ? -5.438 20.344 11.195 1 98.62 110 PHE A O 1
ATOM 901 N N . ILE A 1 111 ? -4.473 22.016 12.266 1 97.25 111 ILE A N 1
ATOM 902 C CA . ILE A 1 111 ? -5.699 22.422 12.945 1 97.25 111 ILE A CA 1
ATOM 903 C C . ILE A 1 111 ? -6.582 23.219 11.984 1 97.25 111 ILE A C 1
ATOM 905 O O . ILE A 1 111 ? -6.41 24.422 11.836 1 97.25 111 ILE A O 1
ATOM 909 N N . LYS A 1 112 ? -7.57 22.609 11.383 1 86.94 112 LYS A N 1
ATOM 910 C CA . LYS A 1 112 ? -8.336 23.125 10.25 1 86.94 112 LYS A CA 1
ATOM 911 C C . LYS A 1 112 ? -9.562 23.891 10.719 1 86.94 112 LYS A C 1
ATOM 913 O O . LYS A 1 112 ? -10.18 24.625 9.945 1 86.94 112 LYS A O 1
ATOM 918 N N . GLY A 1 113 ? -9.867 23.953 11.891 1 81.62 113 GLY A N 1
ATOM 919 C CA . GLY A 1 113 ? -11.062 24.625 12.367 1 81.62 113 GLY A CA 1
ATOM 920 C C . GLY A 1 113 ? -11.195 26.047 11.844 1 81.62 113 GLY A C 1
ATOM 921 O O . GLY A 1 113 ? -10.195 26.75 11.688 1 81.62 113 GLY A O 1
ATOM 922 N N . GLU A 1 114 ? -12.43 26.406 11.508 1 79.56 114 GLU A N 1
ATOM 923 C CA . GLU A 1 114 ? -12.68 27.688 10.883 1 79.56 114 GLU A CA 1
ATOM 924 C C . GLU A 1 114 ? -13.023 28.75 11.93 1 79.56 114 GLU A C 1
ATOM 926 O O . GLU A 1 114 ? -12.852 29.953 11.68 1 79.56 114 GLU A O 1
ATOM 931 N N . GLU A 1 115 ? -13.453 28.344 13 1 87.06 115 GLU A N 1
ATOM 932 C CA . GLU A 1 115 ? -13.867 29.281 14.039 1 87.06 115 GLU A CA 1
ATOM 933 C C . GLU A 1 115 ? -12.852 29.328 15.172 1 87.06 115 GLU A C 1
ATOM 935 O O . GLU A 1 115 ? -12.375 28.297 15.633 1 87.06 115 GLU A O 1
ATOM 940 N N . GLU A 1 116 ? -12.617 30.531 15.562 1 90.62 116 GLU A N 1
ATOM 941 C CA . GLU A 1 116 ? -11.609 30.75 16.594 1 90.62 116 GLU A CA 1
ATOM 942 C C . GLU A 1 116 ? -11.938 29.969 17.859 1 90.62 116 GLU A C 1
ATOM 944 O O . GLU A 1 116 ? -11.062 29.328 18.438 1 90.62 116 GLU A O 1
ATOM 949 N N . GLN A 1 117 ? -13.188 30.047 18.25 1 90.44 117 GLN A N 1
ATOM 950 C CA . GLN A 1 117 ? -13.594 29.375 19.484 1 90.44 117 GLN A CA 1
ATOM 951 C C . GLN A 1 117 ? -13.422 27.875 19.359 1 90.44 117 GLN A C 1
ATOM 953 O O . GLN A 1 117 ? -12.969 27.219 20.312 1 90.44 117 GLN A O 1
ATOM 958 N N . GLN A 1 118 ? -13.781 27.391 18.297 1 90.94 118 GLN A N 1
ATOM 959 C CA . GLN A 1 118 ? -13.633 25.953 18.062 1 90.94 118 GLN A CA 1
ATOM 960 C C . GLN A 1 118 ? -12.164 25.547 18.094 1 90.94 118 GLN A C 1
ATOM 962 O O . GLN A 1 118 ? -11.82 24.5 18.656 1 90.94 118 GLN A O 1
ATOM 967 N N . ASN A 1 119 ? -11.375 26.359 17.516 1 95.44 119 ASN A N 1
ATOM 968 C CA . ASN A 1 119 ? -9.945 26.078 17.5 1 95.44 119 ASN A CA 1
ATOM 969 C C . ASN A 1 119 ? -9.344 26.109 18.906 1 95.44 119 ASN A C 1
ATOM 971 O O . ASN A 1 119 ? -8.477 25.312 19.234 1 95.44 119 ASN A O 1
ATOM 975 N N . GLN A 1 120 ? -9.859 27.062 19.672 1 96.38 120 GLN A N 1
ATOM 976 C CA . GLN A 1 120 ? -9.367 27.141 21.047 1 96.38 120 GLN A CA 1
ATOM 977 C C . GLN A 1 120 ? -9.703 25.875 21.828 1 96.38 120 GLN A C 1
ATOM 979 O O . GLN A 1 120 ? -8.852 25.328 22.547 1 96.38 120 GLN A O 1
ATOM 984 N N . VAL A 1 121 ? -10.93 25.406 21.688 1 96.75 121 VAL A N 1
ATOM 985 C CA . VAL A 1 121 ? -11.344 24.188 22.359 1 96.75 121 VAL A CA 1
ATOM 986 C C . VAL A 1 121 ? -10.5 23.016 21.859 1 96.75 121 VAL A C 1
ATOM 988 O O . VAL A 1 121 ? -10.062 22.172 22.656 1 96.75 121 VAL A O 1
ATOM 991 N N . LEU A 1 122 ? -10.281 22.969 20.594 1 97.69 122 LEU A N 1
ATOM 992 C CA . LEU A 1 122 ? -9.461 21.906 20.031 1 97.69 122 LEU A CA 1
ATOM 993 C C . LEU A 1 122 ? -8.055 21.922 20.609 1 97.69 122 LEU A C 1
ATOM 995 O O . LEU A 1 122 ? -7.52 20.875 20.984 1 97.69 122 LEU A O 1
ATOM 999 N N . VAL A 1 123 ? -7.469 23.094 20.734 1 98.25 123 VAL A N 1
ATOM 1000 C CA . VAL A 1 123 ? -6.117 23.219 21.281 1 98.25 123 VAL A CA 1
ATOM 1001 C C . VAL A 1 123 ? -6.082 22.75 22.719 1 98.25 123 VAL A C 1
ATOM 1003 O O . VAL A 1 123 ? -5.133 22.078 23.141 1 98.25 123 VAL A O 1
ATOM 1006 N N . GLU A 1 124 ? -7.117 23.078 23.484 1 98.06 124 GLU A N 1
ATOM 1007 C CA . GLU A 1 124 ? -7.195 22.609 24.859 1 98.06 124 GLU A CA 1
ATOM 1008 C C . GLU A 1 124 ? -7.262 21.094 24.922 1 98.06 124 GLU A C 1
ATOM 1010 O O . GLU A 1 124 ? -6.559 20.469 25.719 1 98.06 124 GLU A O 1
ATOM 1015 N N . GLN A 1 125 ? -8.109 20.516 24.109 1 97.81 125 GLN A N 1
ATOM 1016 C CA . GLN A 1 125 ? -8.227 19.062 24.047 1 97.81 125 GLN A CA 1
ATOM 1017 C C . GLN A 1 125 ? -6.914 18.422 23.594 1 97.81 125 GLN A C 1
ATOM 1019 O O . GLN A 1 125 ? -6.523 17.375 24.094 1 97.81 125 GLN A O 1
ATOM 1024 N N . LEU A 1 126 ? -6.293 19.031 22.656 1 98.44 126 LEU A N 1
ATOM 1025 C CA . LEU A 1 126 ? -5.016 18.562 22.141 1 98.44 126 LEU A CA 1
ATOM 1026 C C . LEU A 1 126 ? -3.953 18.562 23.234 1 98.44 126 LEU A C 1
ATOM 1028 O O . LEU A 1 126 ? -3.207 17.578 23.375 1 98.44 126 LEU A O 1
ATOM 1032 N N . ALA A 1 127 ? -3.885 19.656 24 1 98.19 127 ALA A N 1
ATOM 1033 C CA . ALA A 1 127 ? -2.928 19.766 25.109 1 98.19 127 ALA A CA 1
ATOM 1034 C C . ALA A 1 127 ? -3.115 18.625 26.109 1 98.19 127 ALA A C 1
ATOM 1036 O O . ALA A 1 127 ? -2.141 18.016 26.547 1 98.19 127 ALA A O 1
ATOM 1037 N N . GLN A 1 128 ? -4.344 18.359 26.406 1 98.12 128 GLN A N 1
ATOM 1038 C CA . GLN A 1 128 ? -4.648 17.281 27.328 1 98.12 128 GLN A CA 1
ATOM 1039 C C . GLN A 1 128 ? -4.238 15.93 26.75 1 98.12 128 GLN A C 1
ATOM 1041 O O . GLN A 1 128 ? -3.604 15.117 27.422 1 98.12 128 GLN A O 1
ATOM 1046 N N . LEU A 1 129 ? -4.559 15.711 25.531 1 98.31 129 LEU A N 1
ATOM 1047 C CA . LEU A 1 129 ? -4.246 14.445 24.875 1 98.31 129 LEU A CA 1
ATOM 1048 C C . LEU A 1 129 ? -2.742 14.211 24.828 1 98.31 129 LEU A C 1
ATOM 1050 O O . LEU A 1 129 ? -2.273 13.102 25.109 1 98.31 129 LEU A O 1
ATOM 1054 N N . LEU A 1 130 ? -1.956 15.188 24.547 1 98.25 130 LEU A N 1
ATOM 1055 C CA . LEU A 1 130 ? -0.529 15.062 24.266 1 98.25 130 LEU A CA 1
ATOM 1056 C C . LEU A 1 130 ? 0.259 14.852 25.562 1 98.25 130 LEU A C 1
ATOM 1058 O O . LEU A 1 130 ? 1.436 14.484 25.516 1 98.25 130 LEU A O 1
ATOM 1062 N N . GLU A 1 131 ? -0.396 15.102 26.719 1 96.75 131 GLU A N 1
ATOM 1063 C CA . GLU A 1 131 ? 0.253 14.82 28 1 96.75 131 GLU A CA 1
ATOM 1064 C C . GLU A 1 131 ? 0.674 13.352 28.094 1 96.75 131 GLU A C 1
ATOM 1066 O O . GLU A 1 131 ? 1.673 13.031 28.734 1 96.75 131 GLU A O 1
ATOM 1071 N N . GLY A 1 132 ? -0.038 12.516 27.391 1 96.19 132 GLY A N 1
ATOM 1072 C CA . GLY A 1 132 ? 0.227 11.086 27.453 1 96.19 132 GLY A CA 1
ATOM 1073 C C . GLY A 1 132 ? 1.2 10.609 26.391 1 96.19 132 GLY A C 1
ATOM 1074 O O . GLY A 1 132 ? 1.489 9.414 26.297 1 96.19 132 GLY A O 1
ATOM 1075 N N . PHE A 1 133 ? 1.797 11.5 25.578 1 97.56 133 PHE A N 1
ATOM 1076 C CA . PHE A 1 133 ? 2.672 11.141 24.469 1 97.56 133 PHE A CA 1
ATOM 1077 C C . PHE A 1 133 ? 3.955 11.961 24.5 1 97.56 133 PHE A C 1
ATOM 1079 O O . PHE A 1 133 ? 4.086 12.945 23.766 1 97.56 133 PHE A O 1
ATOM 1086 N N . GLU A 1 134 ? 4.918 11.523 25.125 1 95.19 134 GLU A N 1
ATOM 1087 C CA . GLU A 1 134 ? 6.16 12.273 25.312 1 95.19 134 GLU A CA 1
ATOM 1088 C C . GLU A 1 134 ? 6.906 12.422 23.984 1 95.19 134 GLU A C 1
ATOM 1090 O O . GLU A 1 134 ? 7.488 13.477 23.703 1 95.19 134 GLU A O 1
ATOM 1095 N N . LEU A 1 135 ? 6.855 11.312 23.203 1 97 135 LEU A N 1
ATOM 1096 C CA . LEU A 1 135 ? 7.559 11.312 21.922 1 97 135 LEU A CA 1
ATOM 1097 C C . LEU A 1 135 ? 6.988 12.367 20.984 1 97 135 LEU A C 1
ATOM 1099 O O . LEU A 1 135 ? 7.625 12.734 19.984 1 97 135 LEU A O 1
ATOM 1103 N N . ALA A 1 136 ? 5.793 12.844 21.266 1 97.5 136 ALA A N 1
ATOM 1104 C CA . ALA A 1 136 ? 5.086 13.773 20.391 1 97.5 136 ALA A CA 1
ATOM 1105 C C . ALA A 1 136 ? 5.82 15.109 20.297 1 97.5 136 ALA A C 1
ATOM 1107 O O . ALA A 1 136 ? 5.809 15.766 19.25 1 97.5 136 ALA A O 1
ATOM 1108 N N . LYS A 1 137 ? 6.465 15.523 21.312 1 96.56 137 LYS A N 1
ATOM 1109 C CA . LYS A 1 137 ? 7.148 16.812 21.359 1 96.56 137 LYS A CA 1
ATOM 1110 C C . LYS A 1 137 ? 8.227 16.906 20.281 1 96.56 137 LYS A C 1
ATOM 1112 O O . LYS A 1 137 ? 8.484 17.984 19.75 1 96.56 137 LYS A O 1
ATOM 1117 N N . GLU A 1 138 ? 8.766 15.758 19.953 1 97 138 GLU A N 1
ATOM 1118 C CA . GLU A 1 138 ? 9.859 15.719 19 1 97 138 GLU A CA 1
ATOM 1119 C C . GLU A 1 138 ? 9.344 15.516 17.578 1 97 138 GLU A C 1
ATOM 1121 O O . GLU A 1 138 ? 10.008 15.898 16.609 1 97 138 GLU A O 1
ATOM 1126 N N . LYS A 1 139 ? 8.195 14.969 17.516 1 98.31 139 LYS A N 1
ATOM 1127 C CA . LYS A 1 139 ? 7.812 14.453 16.219 1 98.31 139 LYS A CA 1
ATOM 1128 C C . LYS A 1 139 ? 6.633 15.234 15.641 1 98.31 139 LYS A C 1
ATOM 1130 O O . LYS A 1 139 ? 6.387 15.203 14.43 1 98.31 139 LYS A O 1
ATOM 1135 N N . LEU A 1 140 ? 5.91 15.961 16.422 1 98.69 140 LEU A N 1
ATOM 1136 C CA . LEU A 1 140 ? 4.715 16.656 15.969 1 98.69 140 LEU A CA 1
ATOM 1137 C C . LEU A 1 140 ? 5.039 18.094 15.57 1 98.69 140 LEU A C 1
ATOM 1139 O O . LEU A 1 140 ? 5.797 18.781 16.266 1 98.69 140 LEU A O 1
ATOM 1143 N N . ILE A 1 141 ? 4.562 18.5 14.492 1 98.81 141 ILE A N 1
ATOM 1144 C CA . ILE A 1 141 ? 4.504 19.906 14.094 1 98.81 141 ILE A CA 1
ATOM 1145 C C . ILE A 1 141 ? 3.047 20.344 13.984 1 98.81 141 ILE A C 1
ATOM 1147 O O . ILE A 1 141 ? 2.25 19.734 13.281 1 98.81 141 ILE A O 1
ATOM 1151 N N . LEU A 1 142 ? 2.732 21.359 14.727 1 98.81 142 LEU A N 1
ATOM 1152 C CA . LEU A 1 142 ? 1.358 21.844 14.789 1 98.81 142 LEU A CA 1
ATOM 1153 C C . LEU A 1 142 ? 1.142 23 13.828 1 98.81 142 LEU A C 1
ATOM 1155 O O . LEU A 1 142 ? 1.85 24.016 13.898 1 98.81 142 LEU A O 1
ATOM 1159 N N . LEU A 1 143 ? 0.176 22.859 12.984 1 98.56 143 LEU A N 1
ATOM 1160 C CA . LEU A 1 143 ? -0.052 23.812 11.906 1 98.56 143 LEU A CA 1
ATOM 1161 C C . LEU A 1 143 ? -1.438 24.438 12.016 1 98.56 143 LEU A C 1
ATOM 1163 O O . LEU A 1 143 ? -2.379 23.797 12.484 1 98.56 143 LEU A O 1
ATOM 1167 N N . SER A 1 144 ? -1.536 25.672 11.508 1 97.81 144 SER A N 1
ATOM 1168 C CA . SER A 1 144 ? -2.828 26.328 11.359 1 97.81 144 SER A CA 1
ATOM 1169 C C . SER A 1 144 ? -2.762 27.453 10.328 1 97.81 144 SER A C 1
ATOM 1171 O O . SER A 1 144 ? -1.701 28.047 10.109 1 97.81 144 SER A O 1
ATOM 1173 N N . SER A 1 145 ? -3.865 27.719 9.734 1 96.44 145 SER A N 1
ATOM 1174 C CA . SER A 1 145 ? -3.967 28.859 8.828 1 96.44 145 SER A CA 1
ATOM 1175 C C . SER A 1 145 ? -4.453 30.109 9.555 1 96.44 145 SER A C 1
ATOM 1177 O O . SER A 1 145 ? -4.527 31.188 8.969 1 96.44 145 SER A O 1
ATOM 1179 N N . HIS A 1 146 ? -4.789 29.984 10.812 1 95.81 146 HIS A N 1
ATOM 1180 C CA . HIS A 1 146 ? -5.176 31.094 11.672 1 95.81 146 HIS A CA 1
ATOM 1181 C C . HIS A 1 146 ? -4.062 31.438 12.648 1 95.81 146 HIS A C 1
ATOM 1183 O O . HIS A 1 146 ? -3.754 30.672 13.555 1 95.81 146 HIS A O 1
ATOM 1189 N N . PHE A 1 147 ? -3.574 32.656 12.453 1 95.94 147 PHE A N 1
ATOM 1190 C CA . PHE A 1 147 ? -2.41 33.031 13.25 1 95.94 147 PHE A CA 1
ATOM 1191 C C . PHE A 1 147 ? -2.768 33.125 14.727 1 95.94 147 PHE A C 1
ATOM 1193 O O . PHE A 1 147 ? -1.938 32.812 15.594 1 95.94 147 PHE A O 1
ATOM 1200 N N . SER A 1 148 ? -4.023 33.5 15.031 1 95.69 148 SER A N 1
ATOM 1201 C CA . SER A 1 148 ? -4.469 33.5 16.422 1 95.69 148 SER A CA 1
ATOM 1202 C C . SER A 1 148 ? -4.348 32.125 17.047 1 95.69 148 SER A C 1
ATOM 1204 O O . SER A 1 148 ? -4.02 31.984 18.219 1 95.69 148 SER A O 1
ATOM 1206 N N . THR A 1 149 ? -4.617 31.078 16.25 1 97.38 149 THR A N 1
ATOM 1207 C CA . THR A 1 149 ? -4.48 29.703 16.703 1 97.38 149 THR A CA 1
ATOM 1208 C C . THR A 1 149 ? -3.016 29.359 16.969 1 97.38 149 THR A C 1
ATOM 1210 O O . THR A 1 149 ? -2.693 28.688 17.938 1 97.38 149 THR A O 1
ATOM 1213 N N . ILE A 1 150 ? -2.141 29.859 16.172 1 97.56 150 ILE A N 1
ATOM 1214 C CA . ILE A 1 150 ? -0.708 29.656 16.344 1 97.56 150 ILE A CA 1
ATOM 1215 C C . ILE A 1 150 ? -0.265 30.234 17.688 1 97.56 150 ILE A C 1
ATOM 1217 O O . ILE A 1 150 ? 0.436 29.562 18.453 1 97.56 150 ILE A O 1
ATOM 1221 N N . LYS A 1 151 ? -0.699 31.438 17.922 1 97.06 151 LYS A N 1
ATOM 1222 C CA . LYS A 1 151 ? -0.353 32.062 19.188 1 97.06 151 LYS A CA 1
ATOM 1223 C C . LYS A 1 151 ? -0.875 31.266 20.375 1 97.06 151 LYS A C 1
ATOM 1225 O O . LYS A 1 151 ? -0.168 31.078 21.375 1 97.06 151 LYS A O 1
ATOM 1230 N N . TYR A 1 152 ? -2.076 30.828 20.234 1 97.56 152 TYR A N 1
ATOM 1231 C CA . TYR A 1 152 ? -2.688 30.031 21.297 1 97.56 152 TYR A CA 1
ATOM 1232 C C . TYR A 1 152 ? -1.955 28.719 21.484 1 97.56 152 TYR A C 1
ATOM 1234 O O . TYR A 1 152 ? -1.746 28.266 22.625 1 97.56 152 TYR A O 1
ATOM 1242 N N . LEU A 1 153 ? -1.53 28.047 20.438 1 98.19 153 LEU A N 1
ATOM 1243 C CA . LEU A 1 153 ? -0.727 26.828 20.5 1 98.19 153 LEU A CA 1
ATOM 1244 C C . LEU A 1 153 ? 0.569 27.078 21.266 1 98.19 153 LEU A C 1
ATOM 1246 O O . LEU A 1 153 ? 0.948 26.266 22.125 1 98.19 153 LEU A O 1
ATOM 1250 N N . ASN A 1 154 ? 1.182 28.172 20.969 1 97.81 154 ASN A N 1
ATOM 1251 C CA . ASN A 1 154 ? 2.441 28.516 21.625 1 97.81 154 ASN A CA 1
ATOM 1252 C C . ASN A 1 154 ? 2.254 28.734 23.125 1 97.81 154 ASN A C 1
ATOM 1254 O O . ASN A 1 154 ? 3.162 28.469 23.922 1 97.81 154 ASN A O 1
ATOM 1258 N N . GLU A 1 155 ? 1.137 29.234 23.469 1 97.25 155 GLU A N 1
ATOM 1259 C CA . GLU A 1 155 ? 0.824 29.469 24.875 1 97.25 155 GLU A CA 1
ATOM 1260 C C . GLU A 1 155 ? 0.569 28.156 25.609 1 97.25 155 GLU A C 1
ATOM 1262 O O . GLU A 1 155 ? 1.064 27.953 26.719 1 97.25 155 GLU A O 1
ATOM 1267 N N . LYS A 1 156 ? -0.149 27.219 25.031 1 97.56 156 LYS A N 1
ATOM 1268 C CA . LYS A 1 156 ? -0.644 26.031 25.703 1 97.56 156 LYS A CA 1
ATOM 1269 C C . LYS A 1 156 ? 0.311 24.844 25.5 1 97.56 156 LYS A C 1
ATOM 1271 O O . LYS A 1 156 ? 0.369 23.953 26.344 1 97.56 156 LYS A O 1
ATOM 1276 N N . LEU A 1 157 ? 1.039 24.875 24.359 1 97.5 157 LEU A N 1
ATOM 1277 C CA . LEU A 1 157 ? 1.935 23.797 23.984 1 97.5 157 LEU A CA 1
ATOM 1278 C C . LEU A 1 157 ? 3.322 24.328 23.641 1 97.5 157 LEU A C 1
ATOM 1280 O O . LEU A 1 157 ? 3.816 24.109 22.531 1 97.5 157 LEU A O 1
ATOM 1284 N N . LYS A 1 158 ? 3.98 24.844 24.594 1 94.69 158 LYS A N 1
ATOM 1285 C CA . LYS A 1 158 ? 5.215 25.609 24.438 1 94.69 158 LYS A CA 1
ATOM 1286 C C . LYS A 1 158 ? 6.34 24.719 23.906 1 94.69 158 LYS A C 1
ATOM 1288 O O . LYS A 1 158 ? 7.234 25.203 23.203 1 94.69 158 LYS A O 1
ATOM 1293 N N . SER A 1 159 ? 6.27 23.469 24.125 1 95.25 159 SER A N 1
ATOM 1294 C CA . SER A 1 159 ? 7.363 22.578 23.75 1 95.25 159 SER A CA 1
ATOM 1295 C C . SER A 1 159 ? 7.211 22.094 22.312 1 95.25 159 SER A C 1
ATOM 1297 O O . SER A 1 159 ? 8.086 21.406 21.781 1 95.25 159 SER A O 1
ATOM 1299 N N . PHE A 1 160 ? 6.148 22.438 21.641 1 98.06 160 PHE A N 1
ATOM 1300 C CA . PHE A 1 160 ? 5.879 21.938 20.297 1 98.06 160 PHE A CA 1
ATOM 1301 C C . PHE A 1 160 ? 6.234 22.984 19.25 1 98.06 160 PHE A C 1
ATOM 1303 O O . PHE A 1 160 ? 6.184 24.172 19.516 1 98.06 160 PHE A O 1
ATOM 1310 N N . LYS A 1 161 ? 6.637 22.5 18.109 1 98.25 161 LYS A N 1
ATOM 1311 C CA . LYS A 1 161 ? 6.902 23.375 16.969 1 98.25 161 LYS A CA 1
ATOM 1312 C C . LYS A 1 161 ? 5.613 23.719 16.219 1 98.25 161 LYS A C 1
ATOM 1314 O O . LYS A 1 161 ? 4.734 22.875 16.062 1 98.25 161 LYS A O 1
ATOM 1319 N N . THR A 1 162 ? 5.547 24.984 15.805 1 98.56 162 THR A N 1
ATOM 1320 C CA . THR A 1 162 ? 4.359 25.438 15.102 1 98.56 162 THR A CA 1
ATOM 1321 C C . THR A 1 162 ? 4.723 25.969 13.719 1 98.56 162 THR A C 1
ATOM 1323 O O . THR A 1 162 ? 5.883 26.281 13.453 1 98.56 162 THR A O 1
ATOM 1326 N N . SER A 1 163 ? 3.762 25.953 12.852 1 98.56 163 SER A N 1
ATOM 1327 C CA . SER A 1 163 ? 3.932 26.484 11.5 1 98.56 163 SER A CA 1
ATOM 1328 C C . SER A 1 163 ? 2.652 27.141 11 1 98.56 163 SER A C 1
ATOM 1330 O O . SER A 1 163 ? 1.552 26.641 11.242 1 98.56 163 SER A O 1
ATOM 1332 N N . PHE A 1 164 ? 2.879 28.219 10.289 1 97.94 164 PHE A N 1
ATOM 1333 C CA . PHE A 1 164 ? 1.768 28.969 9.719 1 97.94 164 PHE A CA 1
ATOM 1334 C C . PHE A 1 164 ? 1.496 28.516 8.281 1 97.94 164 PHE A C 1
ATOM 1336 O O . PHE A 1 164 ? 2.396 28.531 7.445 1 97.94 164 PHE A O 1
ATOM 1343 N N . VAL A 1 165 ? 0.282 28.078 8.008 1 98.06 165 VAL A N 1
ATOM 1344 C CA . VAL A 1 165 ? -0.134 27.578 6.695 1 98.06 165 VAL A CA 1
ATOM 1345 C C . VAL A 1 165 ? -0.841 28.688 5.922 1 98.06 165 VAL A C 1
ATOM 1347 O O . VAL A 1 165 ? -1.761 29.328 6.441 1 98.06 165 VAL A O 1
ATOM 1350 N N . PHE A 1 166 ? -0.427 28.953 4.703 1 96.94 166 PHE A N 1
ATOM 1351 C CA . PHE A 1 166 ? -1.062 30.016 3.932 1 96.94 166 PHE A CA 1
ATOM 1352 C C . PHE A 1 166 ? -0.864 29.781 2.438 1 96.94 166 PHE A C 1
ATOM 1354 O O . PHE A 1 166 ? -0.048 28.953 2.033 1 96.94 166 PHE A O 1
ATOM 1361 N N . ASN A 1 167 ? -1.704 30.469 1.615 1 96.06 167 ASN A N 1
ATOM 1362 C CA . ASN A 1 167 ? -1.6 30.312 0.168 1 96.06 167 ASN A CA 1
ATOM 1363 C C . ASN A 1 167 ? -1.787 31.641 -0.557 1 96.06 167 ASN A C 1
ATOM 1365 O O . ASN A 1 167 ? -1.966 31.672 -1.775 1 96.06 167 ASN A O 1
ATOM 1369 N N . SER A 1 168 ? -1.792 32.719 0.233 1 95 168 SER A N 1
ATOM 1370 C CA . SER A 1 168 ? -1.963 34.031 -0.392 1 95 168 SER A CA 1
ATOM 1371 C C . SER A 1 168 ? -1.317 35.125 0.444 1 95 168 SER A C 1
ATOM 1373 O O . SER A 1 168 ? -1.093 34.938 1.643 1 95 168 SER A O 1
ATOM 1375 N N . LYS A 1 169 ? -1.138 36.25 -0.219 1 92.75 169 LYS A N 1
ATOM 1376 C CA . LYS A 1 169 ? -0.537 37.406 0.436 1 92.75 169 LYS A CA 1
ATOM 1377 C C . LYS A 1 169 ? -1.49 38 1.462 1 92.75 169 LYS A C 1
ATOM 1379 O O . LYS A 1 169 ? -1.051 38.594 2.451 1 92.75 169 LYS A O 1
ATOM 1384 N N . LYS A 1 170 ? -2.711 37.844 1.233 1 93.75 170 LYS A N 1
ATOM 1385 C CA . LYS A 1 170 ? -3.736 38.406 2.105 1 93.75 170 LYS A CA 1
ATOM 1386 C C . LYS A 1 170 ? -3.578 37.906 3.537 1 93.75 170 LYS A C 1
ATOM 1388 O O . LYS A 1 170 ? -3.832 38.656 4.492 1 93.75 170 LYS A O 1
ATOM 1393 N N . GLN A 1 171 ? -3.113 36.719 3.689 1 93.06 171 GLN A N 1
ATOM 1394 C CA . GLN A 1 171 ? -2.973 36.094 5.004 1 93.06 171 GLN A CA 1
ATOM 1395 C C . GLN A 1 171 ? -1.738 36.625 5.73 1 93.06 171 GLN A C 1
ATOM 1397 O O . GLN A 1 171 ? -1.617 36.469 6.949 1 93.06 171 GLN A O 1
ATOM 1402 N N . LEU A 1 172 ? -0.892 37.281 4.969 1 93.31 172 LEU A N 1
ATOM 1403 C CA . LEU A 1 172 ? 0.368 37.75 5.535 1 93.31 172 LEU A CA 1
ATOM 1404 C C . LEU A 1 172 ? 0.328 39.25 5.781 1 93.31 172 LEU A C 1
ATOM 1406 O O . LEU A 1 172 ? 1.145 39.781 6.535 1 93.31 172 LEU A O 1
ATOM 1410 N N . VAL A 1 173 ? -0.589 39.938 5.191 1 88.44 173 VAL A N 1
ATOM 1411 C CA . VAL A 1 173 ? -0.589 41.406 5.102 1 88.44 173 VAL A CA 1
ATOM 1412 C C . VAL A 1 173 ? -0.659 42 6.5 1 88.44 173 VAL A C 1
ATOM 1414 O O . VAL A 1 173 ? -0.07 43.062 6.762 1 88.44 173 VAL A O 1
ATOM 1417 N N . HIS A 1 174 ? -1.309 41.406 7.395 1 90.69 174 HIS A N 1
ATOM 1418 C CA . HIS A 1 174 ? -1.518 42 8.711 1 90.69 174 HIS A CA 1
ATOM 1419 C C . HIS A 1 174 ? -0.516 41.438 9.727 1 90.69 174 HIS A C 1
ATOM 1421 O O . HIS A 1 174 ? -0.667 41.656 10.93 1 90.69 174 HIS A O 1
ATOM 1427 N N . LEU A 1 175 ? 0.417 40.75 9.305 1 95.25 175 LEU A N 1
ATOM 1428 C CA . LEU A 1 175 ? 1.428 40.188 10.18 1 95.25 175 LEU A CA 1
ATOM 1429 C C . LEU A 1 175 ? 2.805 40.75 9.883 1 95.25 175 LEU A C 1
ATOM 1431 O O . LEU A 1 175 ? 3.158 40.969 8.719 1 95.25 175 LEU A O 1
ATOM 1435 N N . THR A 1 176 ? 3.535 41.031 10.891 1 95.44 176 THR A N 1
ATOM 1436 C CA . THR A 1 176 ? 4.922 41.438 10.703 1 95.44 176 THR A CA 1
ATOM 1437 C C . THR A 1 176 ? 5.84 40.219 10.617 1 95.44 176 THR A C 1
ATOM 1439 O O . THR A 1 176 ? 5.5 39.156 11.117 1 95.44 176 THR A O 1
ATOM 1442 N N . LYS A 1 177 ? 6.973 40.438 10 1 95.94 177 LYS A N 1
ATOM 1443 C CA . LYS A 1 177 ? 7.98 39.375 9.938 1 95.94 177 LYS A CA 1
ATOM 1444 C C . LYS A 1 177 ? 8.359 38.906 11.328 1 95.94 177 LYS A C 1
ATOM 1446 O O . LYS A 1 177 ? 8.523 37.688 11.555 1 95.94 177 LYS A O 1
ATOM 1451 N N . ASP A 1 178 ? 8.469 39.781 12.227 1 96.88 178 ASP A N 1
ATOM 1452 C CA . ASP A 1 178 ? 8.844 39.469 13.594 1 96.88 178 ASP A CA 1
ATOM 1453 C C . ASP A 1 178 ? 7.781 38.594 14.266 1 96.88 178 ASP A C 1
ATOM 1455 O O . ASP A 1 178 ? 8.109 37.656 14.977 1 96.88 178 ASP A O 1
ATOM 1459 N N . GLU A 1 179 ? 6.59 39 14.039 1 97.12 179 GLU A N 1
ATOM 1460 C CA . GLU A 1 179 ? 5.496 38.219 14.602 1 97.12 179 GLU A CA 1
ATOM 1461 C C . GLU A 1 179 ? 5.543 36.75 14.109 1 97.12 179 GLU A C 1
ATOM 1463 O O . GLU A 1 179 ? 5.406 35.812 14.898 1 97.12 179 GLU A O 1
ATOM 1468 N N . ILE A 1 180 ? 5.793 36.625 12.891 1 97.62 180 ILE A N 1
ATOM 1469 C CA . ILE A 1 180 ? 5.809 35.312 12.281 1 97.62 180 ILE A CA 1
ATOM 1470 C C . ILE A 1 180 ? 7.012 34.531 12.781 1 97.62 180 ILE A C 1
ATOM 1472 O O . ILE A 1 180 ? 6.867 33.375 13.258 1 97.62 180 ILE A O 1
ATOM 1476 N N . THR A 1 181 ? 8.188 35.094 12.797 1 97.5 181 THR A N 1
ATOM 1477 C CA . THR A 1 181 ? 9.422 34.375 13.117 1 97.5 181 THR A CA 1
ATOM 1478 C C . THR A 1 181 ? 9.5 34.062 14.609 1 97.5 181 THR A C 1
ATOM 1480 O O . THR A 1 181 ? 10.156 33.094 15.008 1 97.5 181 THR A O 1
ATOM 1483 N N . GLN A 1 182 ? 8.773 34.812 15.398 1 97.19 182 GLN A N 1
ATOM 1484 C CA . GLN A 1 182 ? 8.781 34.562 16.828 1 97.19 182 GLN A CA 1
ATOM 1485 C C . GLN A 1 182 ? 7.801 33.469 17.219 1 97.19 182 GLN A C 1
ATOM 1487 O O . GLN A 1 182 ? 7.941 32.844 18.266 1 97.19 182 GLN A O 1
ATOM 1492 N N . ASN A 1 183 ? 6.844 33.219 16.359 1 98.06 183 ASN A N 1
ATOM 1493 C CA . ASN A 1 183 ? 5.77 32.312 16.734 1 98.06 183 ASN A CA 1
ATOM 1494 C C . ASN A 1 183 ? 5.809 31.031 15.922 1 98.06 183 ASN A C 1
ATOM 1496 O O . ASN A 1 183 ? 5.156 30.047 16.281 1 98.06 183 ASN A O 1
ATOM 1500 N N . CYS A 1 184 ? 6.547 30.969 14.883 1 98.44 184 CYS A N 1
ATOM 1501 C CA . CYS A 1 184 ? 6.559 29.812 13.992 1 98.44 184 CYS A CA 1
ATOM 1502 C C . CYS A 1 184 ? 7.973 29.297 13.797 1 98.44 184 CYS A C 1
ATOM 1504 O O . CYS A 1 184 ? 8.922 30.078 13.688 1 98.44 184 CYS A O 1
ATOM 1506 N N . ARG A 1 185 ? 8.062 28 13.766 1 98.12 185 ARG A N 1
ATOM 1507 C CA . ARG A 1 185 ? 9.344 27.375 13.445 1 98.12 185 ARG A CA 1
ATOM 1508 C C . ARG A 1 185 ? 9.469 27.125 11.945 1 98.12 185 ARG A C 1
ATOM 1510 O O . ARG A 1 185 ? 10.578 27 11.422 1 98.12 185 ARG A O 1
ATOM 1517 N N . PHE A 1 186 ? 8.336 27.047 11.266 1 98.44 186 PHE A N 1
ATOM 1518 C CA . PHE A 1 186 ? 8.273 26.812 9.828 1 98.44 186 PHE A CA 1
ATOM 1519 C C . PHE A 1 186 ? 7.258 27.75 9.18 1 98.44 186 PHE A C 1
ATOM 1521 O O . PHE A 1 186 ? 6.391 28.297 9.859 1 98.44 186 PHE A O 1
ATOM 1528 N N . LEU A 1 187 ? 7.453 27.953 7.906 1 98.19 187 LEU A N 1
ATOM 1529 C CA . LEU A 1 187 ? 6.414 28.516 7.043 1 98.19 187 LEU A CA 1
ATOM 1530 C C . LEU A 1 187 ? 5.852 27.438 6.113 1 98.19 187 LEU A C 1
ATOM 1532 O O . LEU A 1 187 ? 6.605 26.656 5.543 1 98.19 187 LEU A O 1
ATOM 1536 N N . ALA A 1 188 ? 4.578 27.453 5.992 1 98.62 188 ALA A N 1
ATOM 1537 C CA . ALA A 1 188 ? 3.973 26.438 5.141 1 98.62 188 ALA A CA 1
ATOM 1538 C C . ALA A 1 188 ? 3.148 27.062 4.027 1 98.62 188 ALA A C 1
ATOM 1540 O O . ALA A 1 188 ? 1.916 27 4.043 1 98.62 188 ALA A O 1
ATOM 1541 N N . PRO A 1 189 ? 3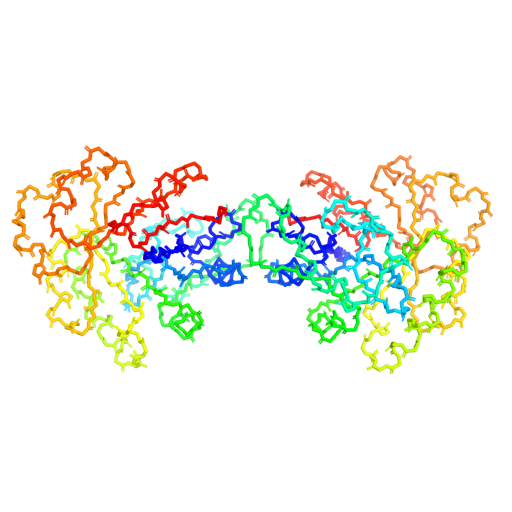.824 27.578 3 1 98.38 189 PRO A N 1
ATOM 1542 C CA . PRO A 1 189 ? 3.115 28.062 1.816 1 98.38 189 PRO A CA 1
ATOM 1543 C C . PRO A 1 189 ? 2.725 26.953 0.856 1 98.38 189 PRO A C 1
ATOM 1545 O O . PRO A 1 189 ? 3.369 25.891 0.833 1 98.38 189 PRO A O 1
ATOM 1548 N N . ASN A 1 190 ? 1.621 27.156 0.102 1 97.75 190 ASN A N 1
ATOM 1549 C CA . ASN A 1 190 ? 1.406 26.203 -0.985 1 97.75 190 ASN A CA 1
ATOM 1550 C C . ASN A 1 190 ? 2.441 26.375 -2.092 1 97.75 190 ASN A C 1
ATOM 1552 O O . ASN A 1 190 ? 3.094 27.422 -2.182 1 97.75 190 ASN A O 1
ATOM 1556 N N . ASP A 1 191 ? 2.533 25.391 -2.902 1 95.62 191 ASP A N 1
ATOM 1557 C CA . ASP A 1 191 ? 3.58 25.312 -3.916 1 95.62 191 ASP A CA 1
ATOM 1558 C C . ASP A 1 191 ? 3.502 26.5 -4.867 1 95.62 191 ASP A C 1
ATOM 1560 O O . ASP A 1 191 ? 4.512 27.172 -5.129 1 95.62 191 ASP A O 1
ATOM 1564 N N . SER A 1 192 ? 2.34 26.859 -5.332 1 95.62 192 SER A N 1
ATOM 1565 C CA . SER A 1 192 ? 2.158 27.938 -6.297 1 95.62 192 SER A CA 1
ATOM 1566 C C . SER A 1 192 ? 2.57 29.281 -5.711 1 95.62 192 SER A C 1
ATOM 1568 O O . SER A 1 192 ? 3.262 30.062 -6.363 1 95.62 192 SER A O 1
ATOM 1570 N N . PHE A 1 193 ? 2.131 29.547 -4.508 1 97.56 193 PHE A N 1
ATOM 1571 C CA . PHE A 1 193 ? 2.451 30.812 -3.854 1 97.56 193 PHE A CA 1
ATOM 1572 C C . PHE A 1 193 ? 3.949 30.922 -3.592 1 97.56 193 PHE A C 1
ATOM 1574 O O . PHE A 1 193 ? 4.543 31.984 -3.799 1 97.56 193 PHE A O 1
ATOM 1581 N N . TYR A 1 194 ? 4.555 29.859 -3.137 1 97.44 194 TYR A N 1
ATOM 1582 C CA . TYR A 1 194 ? 5.996 29.844 -2.896 1 97.44 194 TYR A CA 1
ATOM 1583 C C . TYR A 1 194 ? 6.762 30.125 -4.184 1 97.44 194 TYR A C 1
ATOM 1585 O O . TYR A 1 194 ? 7.707 30.922 -4.191 1 97.44 194 TYR A O 1
ATOM 1593 N N . HIS A 1 195 ? 6.305 29.516 -5.203 1 95.38 195 HIS A N 1
ATOM 1594 C CA . HIS A 1 195 ? 6.98 29.672 -6.488 1 95.38 195 HIS A CA 1
ATOM 1595 C C . HIS A 1 195 ? 6.996 31.125 -6.934 1 95.38 195 HIS A C 1
ATOM 1597 O O . HIS A 1 195 ? 8.008 31.609 -7.449 1 95.38 195 HIS A O 1
ATOM 1603 N N . LYS A 1 196 ? 5.965 31.797 -6.711 1 96.69 196 LYS A N 1
ATOM 1604 C CA . LYS A 1 196 ? 5.797 33.156 -7.184 1 96.69 196 LYS A CA 1
ATOM 1605 C C . LYS A 1 196 ? 6.465 34.156 -6.238 1 96.69 196 LYS A C 1
ATOM 1607 O O . LYS A 1 196 ? 6.754 35.281 -6.625 1 96.69 196 LYS A O 1
ATOM 1612 N N . ASN A 1 197 ? 6.672 33.781 -5.016 1 97.06 197 ASN A N 1
ATOM 1613 C CA . ASN A 1 197 ? 7.141 34.688 -4 1 97.06 197 ASN A CA 1
ATOM 1614 C C . ASN A 1 197 ? 8.352 34.156 -3.25 1 97.06 197 ASN A C 1
ATOM 1616 O O . ASN A 1 197 ? 8.5 34.375 -2.047 1 97.06 197 ASN A O 1
ATOM 1620 N N . CYS A 1 198 ? 9.133 33.438 -3.906 1 95.12 198 CYS A N 1
ATOM 1621 C CA . CYS A 1 198 ? 10.234 32.656 -3.322 1 95.12 198 CYS A CA 1
ATOM 1622 C C . CYS A 1 198 ? 11.172 33.562 -2.537 1 95.12 198 CYS A C 1
ATOM 1624 O O . CYS A 1 198 ? 11.422 33.344 -1.354 1 95.12 198 CYS A O 1
ATOM 1626 N N . ALA A 1 199 ? 11.648 34.656 -3.15 1 95.69 199 ALA A N 1
ATOM 1627 C CA . ALA A 1 199 ? 12.609 35.562 -2.516 1 95.69 199 ALA A CA 1
ATOM 1628 C C . ALA A 1 199 ? 12.047 36.156 -1.231 1 95.69 199 ALA A C 1
ATOM 1630 O O . ALA A 1 199 ? 12.719 36.188 -0.199 1 95.69 199 ALA A O 1
ATOM 1631 N N . GLU A 1 200 ? 10.875 36.594 -1.294 1 95.75 200 GLU A N 1
ATOM 1632 C CA . GLU A 1 200 ? 10.227 37.188 -0.133 1 95.75 200 GLU A CA 1
ATOM 1633 C C . GLU A 1 200 ? 10.078 36.156 0.998 1 95.75 200 GLU A C 1
ATOM 1635 O O . GLU A 1 200 ? 10.43 36.438 2.145 1 95.75 200 GLU A O 1
ATOM 1640 N N . LEU A 1 201 ? 9.625 35.031 0.722 1 97.44 201 LEU A N 1
ATOM 1641 C CA . LEU A 1 201 ? 9.367 34 1.742 1 97.44 201 LEU A CA 1
ATOM 1642 C C . LEU A 1 201 ? 10.68 33.469 2.328 1 97.44 201 LEU A C 1
ATOM 1644 O O . LEU A 1 201 ? 10.758 33.219 3.529 1 97.44 201 LEU A O 1
ATOM 1648 N N . GLN A 1 202 ? 11.633 33.406 1.502 1 96.81 202 GLN A N 1
ATOM 1649 C CA . GLN A 1 202 ? 12.945 32.969 1.971 1 96.81 202 GLN A CA 1
ATOM 1650 C C . GLN A 1 202 ? 13.57 34 2.904 1 96.81 202 GLN A C 1
ATOM 1652 O O . GLN A 1 202 ? 14.359 33.625 3.787 1 96.81 202 GLN A O 1
ATOM 1657 N N . SER A 1 203 ? 13.211 35.219 2.73 1 96.56 203 SER A N 1
ATOM 1658 C CA . SER A 1 203 ? 13.773 36.281 3.535 1 96.56 203 SER A CA 1
ATOM 1659 C C . SER A 1 203 ? 13.336 36.188 4.992 1 96.56 203 SER A C 1
ATOM 1661 O O . SER A 1 203 ? 13.938 36.812 5.871 1 96.56 203 SER A O 1
ATOM 1663 N N . TYR A 1 204 ? 12.297 35.438 5.293 1 96.94 204 TYR A N 1
ATOM 1664 C CA . TYR A 1 204 ? 11.867 35.219 6.664 1 96.94 204 T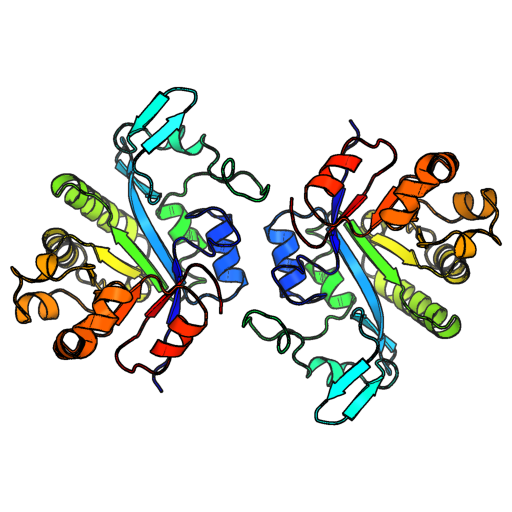YR A CA 1
ATOM 1665 C C . TYR A 1 204 ? 12.898 34.406 7.438 1 96.94 204 TYR A C 1
ATOM 1667 O O . TYR A 1 204 ? 12.898 34.406 8.672 1 96.94 204 TYR A O 1
A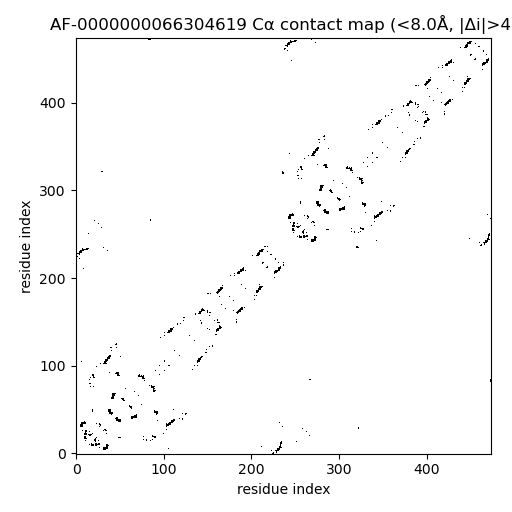TOM 1675 N N . GLY A 1 205 ? 13.68 33.531 6.707 1 97.06 205 GLY A N 1
ATOM 1676 C CA . GLY A 1 205 ? 14.734 32.75 7.332 1 97.06 205 GLY A CA 1
ATOM 1677 C C . GLY A 1 205 ? 14.227 31.484 7.988 1 97.06 205 GLY A C 1
ATOM 1678 O O . GLY A 1 205 ? 14.961 30.844 8.742 1 97.06 205 GLY A O 1
ATOM 1679 N N . LEU A 1 206 ? 13.016 31.172 7.84 1 98.19 206 LEU A N 1
ATOM 1680 C CA . LEU A 1 206 ? 12.43 29.953 8.391 1 98.19 206 LEU A CA 1
ATOM 1681 C C . LEU A 1 206 ? 12.398 28.844 7.344 1 98.19 206 LEU A C 1
ATOM 1683 O O . LEU A 1 206 ? 12.219 29.109 6.152 1 98.19 206 LEU A O 1
ATOM 1687 N N . PRO A 1 207 ? 12.633 27.562 7.828 1 98.12 207 PRO A N 1
ATOM 1688 C CA . PRO A 1 207 ? 12.461 26.453 6.875 1 98.12 207 PRO A CA 1
ATOM 1689 C C . PRO A 1 207 ? 11.031 26.359 6.344 1 98.12 207 PRO A C 1
ATOM 1691 O O . PRO A 1 207 ? 10.086 26.734 7.039 1 98.12 207 PRO A O 1
ATOM 1694 N N . ILE A 1 208 ? 10.938 25.766 5.117 1 98.44 208 ILE A N 1
ATOM 1695 C CA . ILE A 1 208 ? 9.672 25.797 4.395 1 98.44 208 ILE A CA 1
ATOM 1696 C C . ILE A 1 208 ? 9.062 24.391 4.363 1 98.44 208 ILE A C 1
ATOM 1698 O O . ILE A 1 208 ? 9.773 23.406 4.121 1 98.44 208 ILE A O 1
ATOM 1702 N N . ILE A 1 209 ? 7.785 24.312 4.715 1 98.75 209 ILE A N 1
ATOM 1703 C CA . ILE A 1 209 ? 6.93 23.172 4.426 1 98.75 209 ILE A CA 1
ATOM 1704 C C . ILE A 1 209 ? 6.109 23.438 3.168 1 98.75 209 ILE A C 1
ATOM 1706 O O . ILE A 1 209 ? 5.156 24.219 3.199 1 98.75 209 ILE A O 1
ATOM 1710 N N . LEU A 1 210 ? 6.434 22.812 2.127 1 98.38 210 LEU A N 1
ATOM 1711 C CA . LEU A 1 210 ? 5.805 23.094 0.839 1 98.38 210 LEU A CA 1
ATOM 1712 C C . LEU A 1 210 ? 4.648 22.125 0.589 1 98.38 210 LEU A C 1
ATOM 1714 O O . LEU A 1 210 ? 4.844 20.906 0.548 1 98.38 210 LEU A O 1
ATOM 1718 N N . TRP A 1 211 ? 3.447 22.672 0.496 1 98 211 TRP A N 1
ATOM 1719 C CA . TRP A 1 211 ? 2.281 21.812 0.294 1 98 211 TRP A CA 1
ATOM 1720 C C . TRP A 1 211 ? 1.418 22.328 -0.852 1 98 211 TRP A C 1
ATOM 1722 O O . TRP A 1 211 ? 1.436 23.531 -1.158 1 98 211 TRP A O 1
ATOM 1732 N N . VAL A 1 212 ? 0.85 21.453 -1.63 1 95.88 212 VAL A N 1
ATOM 1733 C CA . VAL A 1 212 ? 0.99 20.016 -1.896 1 95.88 212 VAL A CA 1
ATOM 1734 C C . VAL A 1 212 ? 1.627 19.812 -3.268 1 95.88 212 VAL A C 1
ATOM 1736 O O . VAL A 1 212 ? 1.103 20.281 -4.281 1 95.88 212 VAL A O 1
ATOM 1739 N N . ILE A 1 213 ? 2.715 19.266 -3.252 1 95.81 213 ILE A N 1
ATOM 1740 C CA . ILE A 1 213 ? 3.477 19.062 -4.48 1 95.81 213 ILE A CA 1
ATOM 1741 C C . ILE A 1 213 ? 2.758 18.047 -5.367 1 95.81 213 ILE A C 1
ATOM 1743 O O . ILE A 1 213 ? 2.434 16.938 -4.922 1 95.81 213 ILE A O 1
ATOM 1747 N N . LYS A 1 214 ? 2.604 18.5 -6.629 1 90.88 214 LYS A N 1
ATOM 1748 C CA . LYS A 1 214 ? 1.901 17.625 -7.559 1 90.88 214 LYS A CA 1
ATOM 1749 C C . LYS A 1 214 ? 2.803 17.219 -8.719 1 90.88 214 LYS A C 1
ATOM 1751 O O . LYS A 1 214 ? 3.131 18.047 -9.57 1 90.88 214 LYS A O 1
ATOM 1756 N N . GLY A 1 215 ? 3.162 16.031 -8.641 1 91.62 215 GLY A N 1
ATOM 1757 C CA . GLY A 1 215 ? 3.895 15.516 -9.781 1 91.62 215 GLY A CA 1
ATOM 1758 C C . GLY A 1 215 ? 5.391 15.445 -9.555 1 91.62 215 GLY A C 1
ATOM 1759 O O . GLY A 1 215 ? 5.934 16.188 -8.734 1 91.62 215 GLY A O 1
ATOM 1760 N N . LEU A 1 216 ? 5.988 14.617 -10.367 1 93.44 216 LEU A N 1
ATOM 1761 C CA . LEU A 1 216 ? 7.414 14.344 -10.234 1 93.44 216 LEU A CA 1
ATOM 1762 C C . LEU A 1 216 ? 8.242 15.57 -10.578 1 93.44 216 LEU A C 1
ATOM 1764 O O . LEU A 1 216 ? 9.219 15.883 -9.898 1 93.44 216 LEU A O 1
ATOM 1768 N N . LEU A 1 217 ? 7.875 16.281 -11.602 1 94.19 217 LEU A N 1
ATOM 1769 C CA . LEU A 1 217 ? 8.648 17.438 -12.055 1 94.19 217 LEU A CA 1
ATOM 1770 C C . LEU A 1 217 ? 8.672 18.531 -10.984 1 94.19 217 LEU A C 1
ATOM 1772 O O . LEU A 1 217 ? 9.719 19.125 -10.734 1 94.19 217 LEU A O 1
ATOM 1776 N N . ARG A 1 218 ? 7.555 18.75 -10.398 1 93.88 218 ARG A N 1
ATOM 1777 C CA . ARG A 1 218 ? 7.484 19.75 -9.336 1 93.88 218 ARG A CA 1
ATOM 1778 C C . ARG A 1 218 ? 8.305 19.328 -8.125 1 93.88 218 ARG A C 1
ATOM 1780 O O . ARG A 1 218 ? 9 20.141 -7.52 1 93.88 218 ARG A O 1
ATOM 1787 N N . TYR A 1 219 ? 8.188 18.109 -7.832 1 94.88 219 TYR A N 1
ATOM 1788 C CA . TYR A 1 219 ? 8.984 17.562 -6.738 1 94.88 219 TYR A CA 1
ATOM 1789 C C . TYR A 1 219 ? 10.469 17.797 -6.973 1 94.88 219 TYR A C 1
ATOM 1791 O O . TYR A 1 219 ? 11.172 18.312 -6.098 1 94.88 219 TYR A O 1
ATOM 1799 N N . GLN A 1 220 ? 10.883 17.422 -8.148 1 95.5 220 GLN A N 1
ATOM 1800 C CA . GLN A 1 220 ? 12.289 17.547 -8.508 1 95.5 220 GLN A CA 1
ATOM 1801 C C . GLN A 1 220 ? 12.727 19 -8.531 1 95.5 220 GLN A C 1
ATOM 1803 O O . GLN A 1 220 ? 13.867 19.328 -8.188 1 95.5 220 GLN A O 1
ATOM 1808 N N . PHE A 1 221 ? 11.812 19.859 -8.883 1 95.44 221 PHE A N 1
ATOM 1809 C CA . PHE A 1 221 ? 12.109 21.281 -8.977 1 95.44 221 PHE A CA 1
ATOM 1810 C C . PHE A 1 221 ? 12.578 21.812 -7.629 1 95.44 221 PHE A C 1
ATOM 1812 O O . PHE A 1 221 ? 13.5 22.625 -7.57 1 95.44 221 PHE A O 1
ATOM 1819 N N . TYR A 1 222 ? 12.039 21.312 -6.559 1 95.69 222 TYR A N 1
ATOM 1820 C CA . TYR A 1 222 ? 12.32 21.891 -5.25 1 95.69 222 TYR A CA 1
ATOM 1821 C C . TYR A 1 222 ? 13.273 21.016 -4.449 1 95.69 222 TYR A C 1
ATOM 1823 O O . TYR A 1 222 ? 13.641 21.344 -3.32 1 95.69 222 TYR A O 1
ATOM 1831 N N . GLU A 1 223 ? 13.641 19.891 -5.051 1 92.81 223 GLU A N 1
ATOM 1832 C CA . GLU A 1 223 ? 14.422 18.891 -4.324 1 92.81 223 GLU A CA 1
ATOM 1833 C C . GLU A 1 223 ? 15.742 19.469 -3.838 1 92.81 223 GLU A C 1
ATOM 1835 O O . GLU A 1 223 ? 16.281 19.016 -2.822 1 92.81 223 GLU A O 1
ATOM 1840 N N . ASN A 1 224 ? 16.266 20.516 -4.5 1 93.25 224 ASN A N 1
ATOM 1841 C CA . ASN A 1 224 ? 17.547 21.094 -4.137 1 93.25 224 ASN A CA 1
ATOM 1842 C C . ASN A 1 224 ? 17.391 22.484 -3.52 1 93.25 224 ASN A C 1
ATOM 1844 O O . ASN A 1 224 ? 18.375 23.188 -3.297 1 93.25 224 ASN A O 1
ATOM 1848 N N . ASP A 1 225 ? 16.172 22.891 -3.289 1 95.31 225 ASP A N 1
ATOM 1849 C CA . ASP A 1 225 ? 15.93 24.156 -2.6 1 95.31 225 ASP A CA 1
ATOM 1850 C C . ASP A 1 225 ? 16.312 24.062 -1.125 1 95.31 225 ASP A C 1
ATOM 1852 O O . ASP A 1 225 ? 15.688 23.328 -0.359 1 95.31 225 ASP A O 1
ATOM 1856 N N . ARG A 1 226 ? 17.281 24.812 -0.735 1 95.38 226 ARG A N 1
ATOM 1857 C CA . ARG A 1 226 ? 17.859 24.688 0.596 1 95.38 226 ARG A CA 1
ATOM 1858 C C . ARG A 1 226 ? 16.891 25.188 1.666 1 95.38 226 ARG A C 1
ATOM 1860 O O . ARG A 1 226 ? 17.109 24.938 2.857 1 95.38 226 ARG A O 1
ATOM 1867 N N . PHE A 1 227 ? 15.898 25.906 1.291 1 97.12 227 PHE A N 1
ATOM 1868 C CA . PHE A 1 227 ? 14.961 26.453 2.268 1 97.12 227 PHE A CA 1
ATOM 1869 C C . PHE A 1 227 ? 13.812 25.469 2.502 1 97.12 227 PHE A C 1
ATOM 1871 O O . PHE A 1 227 ? 13.125 25.547 3.521 1 97.12 227 PHE A O 1
ATOM 1878 N N . VAL A 1 228 ? 13.594 24.578 1.561 1 97.88 228 VAL A N 1
ATOM 1879 C CA . VAL A 1 228 ? 12.5 23.609 1.674 1 97.88 228 VAL A CA 1
ATOM 1880 C C . VAL A 1 228 ? 12.938 22.438 2.541 1 97.88 228 VAL A C 1
ATOM 1882 O O . VAL A 1 228 ? 13.898 21.734 2.211 1 97.88 228 VAL A O 1
ATOM 1885 N N . LYS A 1 229 ? 12.211 22.281 3.621 1 98.12 229 LYS A N 1
ATOM 1886 C CA . LYS A 1 229 ? 12.539 21.203 4.547 1 98.12 229 LYS A CA 1
ATOM 1887 C C . LYS A 1 229 ? 11.602 20.016 4.359 1 98.12 229 LYS A C 1
ATOM 1889 O O . LYS A 1 229 ? 12 18.859 4.531 1 98.12 229 LYS A O 1
ATOM 1894 N N . PHE A 1 230 ? 10.398 20.297 4.074 1 98.44 230 PHE A N 1
ATOM 1895 C CA . PHE A 1 230 ? 9.375 19.281 3.875 1 98.44 230 PHE A CA 1
ATOM 1896 C C . PHE A 1 230 ? 8.672 19.484 2.541 1 98.44 230 PHE A C 1
ATOM 1898 O O . PHE A 1 230 ? 8.391 20.609 2.143 1 98.44 230 PHE A O 1
ATOM 1905 N N . GLN A 1 231 ? 8.43 18.406 1.856 1 98.25 231 GLN A N 1
ATOM 1906 C CA . GLN A 1 231 ? 7.508 18.375 0.727 1 98.25 231 GLN A CA 1
ATOM 1907 C C . GLN A 1 231 ? 6.305 17.484 1.018 1 98.25 231 GLN A C 1
ATOM 1909 O O . GLN A 1 231 ? 6.461 16.297 1.289 1 98.25 231 GLN A O 1
ATOM 1914 N N . ILE A 1 232 ? 5.176 18.078 1.041 1 98.62 232 ILE A N 1
ATOM 1915 C CA . ILE A 1 232 ? 3.93 17.344 1.267 1 98.62 232 ILE A CA 1
ATOM 1916 C C . ILE A 1 232 ? 3.367 16.859 -0.067 1 98.62 232 ILE A C 1
ATOM 1918 O O . ILE A 1 232 ? 3.164 17.656 -0.99 1 98.62 232 ILE A O 1
ATOM 1922 N N . ALA A 1 233 ? 3.176 15.562 -0.176 1 97.81 233 ALA A N 1
ATOM 1923 C CA . ALA A 1 233 ? 2.711 15 -1.44 1 97.81 233 ALA A CA 1
ATOM 1924 C C . ALA A 1 233 ? 1.706 13.875 -1.201 1 97.81 233 ALA A C 1
ATOM 1926 O O . ALA A 1 233 ? 1.673 13.281 -0.12 1 97.81 233 ALA A O 1
ATOM 1927 N N . ALA A 1 234 ? 0.894 13.586 -2.236 1 97.25 234 ALA A N 1
ATOM 1928 C CA . ALA A 1 234 ? -0.116 12.539 -2.139 1 97.25 234 ALA A CA 1
ATOM 1929 C C . ALA A 1 234 ? 0.458 11.188 -2.553 1 97.25 234 ALA A C 1
ATOM 1931 O O . ALA A 1 234 ? -0.201 10.148 -2.404 1 97.25 234 ALA A O 1
ATOM 1932 N N . GLN A 1 235 ? 1.583 11.172 -3.113 1 95.69 235 GLN A N 1
ATOM 1933 C CA . GLN A 1 235 ? 2.223 9.961 -3.611 1 95.69 235 GLN A CA 1
ATOM 1934 C C . GLN A 1 235 ? 3.744 10.094 -3.59 1 95.69 235 GLN A C 1
ATOM 1936 O O . GLN A 1 235 ? 4.273 11.18 -3.365 1 95.69 235 GLN A O 1
ATOM 1941 N N . LEU A 1 236 ? 4.371 8.977 -3.762 1 93.5 236 LEU A N 1
ATOM 1942 C CA . LEU A 1 236 ? 5.82 8.969 -3.938 1 93.5 236 LEU A CA 1
ATOM 1943 C C . LEU A 1 236 ? 6.195 9.367 -5.359 1 93.5 236 LEU A C 1
ATOM 1945 O O . LEU A 1 236 ? 5.367 9.297 -6.27 1 93.5 236 LEU A O 1
ATOM 1949 N N . TYR A 1 237 ? 7.375 9.875 -5.469 1 84.19 237 TYR A N 1
ATOM 1950 C CA . TYR A 1 237 ? 7.898 10.227 -6.785 1 84.19 237 TYR A CA 1
ATOM 1951 C C . TYR A 1 237 ? 9.141 9.398 -7.113 1 84.19 237 TYR A C 1
ATOM 1953 O O . TYR A 1 237 ? 9.844 8.938 -6.211 1 84.19 237 TYR A O 1
ATOM 1961 N N . MET B 1 1 ? -23.594 -17.641 -2.881 1 49.47 1 MET B N 1
ATOM 1962 C CA . MET B 1 1 ? -22.641 -17.734 -3.971 1 49.47 1 MET B CA 1
ATOM 1963 C C . MET B 1 1 ? -21.25 -18.094 -3.441 1 49.47 1 MET B C 1
ATOM 1965 O O . MET B 1 1 ? -20.891 -17.703 -2.324 1 49.47 1 MET B O 1
ATOM 1969 N N . ARG B 1 2 ? -20.641 -18.984 -4.07 1 72.5 2 ARG B N 1
ATOM 1970 C CA . ARG B 1 2 ? -19.312 -19.406 -3.623 1 72.5 2 ARG B CA 1
ATOM 1971 C C . ARG B 1 2 ? -18.312 -18.266 -3.691 1 72.5 2 ARG B C 1
ATOM 1973 O O . ARG B 1 2 ? -18.281 -17.516 -4.676 1 72.5 2 ARG B O 1
ATOM 1980 N N . LYS B 1 3 ? -17.625 -18 -2.725 1 87.19 3 LYS B N 1
ATOM 1981 C CA . LYS B 1 3 ? -16.703 -16.875 -2.627 1 87.19 3 LYS B CA 1
ATOM 1982 C C . LYS B 1 3 ? -15.523 -17.047 -3.586 1 87.19 3 LYS B C 1
ATOM 1984 O O . LYS B 1 3 ? -14.914 -18.109 -3.648 1 87.19 3 LYS B O 1
ATOM 1989 N N . GLN B 1 4 ? -15.32 -16.188 -4.48 1 96.75 4 GLN B N 1
ATOM 1990 C CA . GLN B 1 4 ? -14.109 -16.109 -5.293 1 96.75 4 GLN B CA 1
ATOM 1991 C C . GLN B 1 4 ? -13 -15.352 -4.566 1 96.75 4 GLN B C 1
ATOM 1993 O O . GLN B 1 4 ? -13.273 -14.406 -3.822 1 96.75 4 GLN B O 1
ATOM 1998 N N . PHE B 1 5 ? -11.828 -15.836 -4.742 1 98 5 PHE B N 1
ATOM 1999 C CA . PHE B 1 5 ? -10.688 -15.219 -4.074 1 98 5 PHE B CA 1
ATOM 2000 C C . PHE B 1 5 ? -9.891 -14.359 -5.047 1 98 5 PHE B C 1
ATOM 2002 O O . PHE B 1 5 ? -9.703 -14.734 -6.207 1 98 5 PHE B O 1
ATOM 2009 N N . LEU B 1 6 ? -9.492 -13.234 -4.586 1 97.88 6 LEU B N 1
ATOM 2010 C CA . LEU B 1 6 ? -8.641 -12.344 -5.375 1 97.88 6 LEU B CA 1
ATOM 2011 C C . LEU B 1 6 ? -7.18 -12.508 -4.977 1 97.88 6 LEU B C 1
ATOM 2013 O O . LEU B 1 6 ? -6.82 -12.289 -3.818 1 97.88 6 LEU B O 1
ATOM 2017 N N . ILE B 1 7 ? -6.375 -12.883 -5.938 1 98.75 7 ILE B N 1
ATOM 2018 C CA . ILE B 1 7 ? -4.973 -13.211 -5.715 1 98.75 7 ILE B CA 1
ATOM 2019 C C . ILE B 1 7 ? -4.082 -12.172 -6.395 1 98.75 7 ILE B C 1
ATOM 2021 O O . ILE B 1 7 ? -4.289 -11.836 -7.562 1 98.75 7 ILE B O 1
ATOM 2025 N N . ALA B 1 8 ? -3.109 -11.633 -5.625 1 98.75 8 ALA B N 1
ATOM 2026 C CA . ALA B 1 8 ? -2.211 -10.617 -6.164 1 98.75 8 ALA B CA 1
ATOM 2027 C C . ALA B 1 8 ? -1.147 -11.25 -7.059 1 98.75 8 ALA B C 1
ATOM 2029 O O . ALA B 1 8 ? -0.335 -12.055 -6.602 1 98.75 8 ALA B O 1
ATOM 2030 N N . HIS B 1 9 ? -1.145 -10.906 -8.352 1 98.75 9 HIS B N 1
ATOM 2031 C CA . HIS B 1 9 ? -0.173 -11.398 -9.32 1 98.75 9 HIS B CA 1
ATOM 2032 C C . HIS B 1 9 ? 1.2 -10.773 -9.086 1 98.75 9 HIS B C 1
ATOM 2034 O O . HIS B 1 9 ? 1.421 -9.609 -9.422 1 98.75 9 HIS B O 1
ATOM 2040 N N . ARG B 1 10 ? 2.109 -11.57 -8.5 1 98.75 10 ARG B N 1
ATOM 2041 C CA . ARG B 1 10 ? 3.459 -11.117 -8.18 1 98.75 10 ARG B CA 1
ATOM 2042 C C . ARG B 1 10 ? 3.43 -9.984 -7.168 1 98.75 10 ARG B C 1
ATOM 2044 O O . ARG B 1 10 ? 4.238 -9.055 -7.242 1 98.75 10 ARG B O 1
ATOM 2051 N N . GLY B 1 11 ? 2.461 -10.07 -6.246 1 98.62 11 GLY B N 1
ATOM 2052 C CA . GLY B 1 11 ? 2.182 -9.008 -5.301 1 98.62 11 GLY B CA 1
ATOM 2053 C C . GLY B 1 11 ? 1.278 -7.926 -5.871 1 98.62 11 GLY B C 1
ATOM 2054 O O . GLY B 1 11 ? 0.667 -8.117 -6.922 1 98.62 11 GLY B O 1
ATOM 2055 N N . TYR B 1 12 ? 1.012 -6.883 -5.02 1 98.25 12 TYR B N 1
ATOM 2056 C CA . TYR B 1 12 ? 0.317 -5.727 -5.57 1 98.25 12 TYR B CA 1
ATOM 2057 C C . TYR B 1 12 ? 1.214 -4.961 -6.535 1 98.25 12 TYR B C 1
ATOM 2059 O O . TYR B 1 12 ? 1.681 -3.865 -6.223 1 98.25 12 TYR B O 1
ATOM 2067 N N . SER B 1 13 ? 1.313 -5.461 -7.758 1 97.56 13 SER B N 1
ATOM 2068 C CA . SER B 1 13 ? 2.408 -5.125 -8.664 1 97.56 13 SER B CA 1
ATOM 2069 C C . SER B 1 13 ? 2.133 -3.822 -9.406 1 97.56 13 SER B C 1
ATOM 2071 O O . SER B 1 13 ? 3.033 -3.252 -10.023 1 97.56 13 SER B O 1
ATOM 2073 N N . THR B 1 14 ? 0.92 -3.26 -9.336 1 96.56 14 THR B N 1
ATOM 2074 C CA . THR B 1 14 ? 0.642 -1.966 -9.945 1 96.56 14 THR B CA 1
ATOM 2075 C C . THR B 1 14 ? 1.245 -0.835 -9.117 1 96.56 14 THR B C 1
ATOM 2077 O O . THR B 1 14 ? 1.497 0.255 -9.633 1 96.56 14 THR B O 1
ATOM 2080 N N . ILE B 1 15 ? 1.479 -1.113 -7.797 1 96.69 15 ILE B N 1
ATOM 2081 C CA . ILE B 1 15 ? 1.889 0.01 -6.961 1 96.69 15 ILE B CA 1
ATOM 2082 C C . ILE B 1 15 ? 3.244 -0.288 -6.328 1 96.69 15 ILE B C 1
ATOM 2084 O O . ILE B 1 15 ? 3.758 0.512 -5.543 1 96.69 15 ILE B O 1
ATOM 2088 N N . ALA B 1 16 ? 3.855 -1.47 -6.613 1 98.06 16 ALA B N 1
ATOM 2089 C CA . ALA B 1 16 ? 5.16 -1.868 -6.094 1 98.06 16 ALA B CA 1
ATOM 2090 C C . ALA B 1 16 ? 5.879 -2.801 -7.066 1 98.06 16 ALA B C 1
ATOM 2092 O O . ALA B 1 16 ? 5.234 -3.465 -7.883 1 98.06 16 ALA B O 1
ATOM 2093 N N . PRO B 1 17 ? 7.246 -2.891 -6.977 1 97.94 17 PRO B N 1
ATOM 2094 C CA . PRO B 1 17 ? 7.969 -3.791 -7.879 1 97.94 17 PRO B CA 1
ATOM 2095 C C . PRO B 1 17 ? 7.562 -5.254 -7.699 1 97.94 17 PRO B C 1
ATOM 2097 O O . PRO B 1 17 ? 7.461 -5.734 -6.57 1 97.94 17 PRO B O 1
ATOM 2100 N N . GLU B 1 18 ? 7.379 -5.934 -8.789 1 98.12 18 GLU B N 1
ATOM 2101 C CA . GLU B 1 18 ? 6.895 -7.312 -8.797 1 98.12 18 GLU B CA 1
ATOM 2102 C C . GLU B 1 18 ? 7.809 -8.227 -7.984 1 98.12 18 GLU B C 1
ATOM 2104 O O . GLU B 1 18 ? 9.031 -8.086 -8.023 1 98.12 18 GLU B O 1
ATOM 2109 N N . ASN B 1 19 ? 7.156 -9.164 -7.27 1 98.19 19 ASN B N 1
ATOM 2110 C CA . ASN B 1 19 ? 7.859 -10.25 -6.59 1 98.19 19 ASN B CA 1
ATOM 2111 C C . ASN B 1 19 ? 8.852 -9.719 -5.562 1 98.19 19 ASN B C 1
ATOM 2113 O O . ASN B 1 19 ? 9.969 -10.227 -5.441 1 98.19 19 ASN B O 1
ATOM 2117 N N . THR B 1 20 ? 8.477 -8.641 -4.93 1 98.56 20 THR B N 1
ATOM 2118 C CA . THR B 1 20 ? 9.305 -8.055 -3.875 1 98.56 20 THR B CA 1
ATOM 2119 C C . THR B 1 20 ? 8.562 -8.07 -2.541 1 98.56 20 THR B C 1
ATOM 2121 O O . THR B 1 20 ? 7.355 -8.32 -2.498 1 98.56 20 THR B O 1
ATOM 2124 N N . HIS B 1 21 ? 9.359 -7.859 -1.507 1 98.75 21 HIS B N 1
ATOM 2125 C CA . HIS B 1 21 ? 8.758 -7.738 -0.184 1 98.75 21 HIS B CA 1
ATOM 2126 C C . HIS B 1 21 ? 7.699 -6.641 -0.159 1 98.75 21 HIS B C 1
ATOM 2128 O O . HIS B 1 21 ? 6.605 -6.84 0.375 1 98.75 21 HIS B O 1
ATOM 2134 N N . LEU B 1 22 ? 7.988 -5.48 -0.731 1 98.75 22 LEU B N 1
ATOM 2135 C CA . LEU B 1 22 ? 7.078 -4.34 -0.741 1 98.75 22 LEU B CA 1
ATOM 2136 C C . LEU B 1 22 ? 5.766 -4.699 -1.432 1 98.75 22 LEU B C 1
ATOM 2138 O O . LEU B 1 22 ? 4.688 -4.387 -0.925 1 98.75 22 LEU B O 1
ATOM 2142 N N . ALA B 1 23 ? 5.863 -5.367 -2.566 1 98.75 23 ALA B N 1
ATOM 2143 C CA . ALA B 1 23 ? 4.672 -5.746 -3.322 1 98.75 23 ALA B CA 1
ATOM 2144 C C . ALA B 1 23 ? 3.826 -6.746 -2.541 1 98.75 23 ALA B C 1
ATOM 2146 O O . ALA B 1 23 ? 2.596 -6.66 -2.539 1 98.75 23 ALA B O 1
ATOM 2147 N N . PHE B 1 24 ? 4.473 -7.699 -1.886 1 98.94 24 PHE B N 1
ATOM 2148 C CA . PHE B 1 24 ? 3.758 -8.711 -1.121 1 98.94 24 PHE B CA 1
ATOM 2149 C C . PHE B 1 24 ? 3.129 -8.109 0.127 1 98.94 24 PHE B C 1
ATOM 2151 O O . PHE B 1 24 ? 1.976 -8.398 0.451 1 98.94 24 PHE B O 1
ATOM 2158 N N . ALA B 1 25 ? 3.869 -7.246 0.785 1 98.88 25 ALA B N 1
ATOM 2159 C CA . ALA B 1 25 ? 3.344 -6.566 1.967 1 98.88 25 ALA B CA 1
ATOM 2160 C C . ALA B 1 25 ? 2.174 -5.656 1.602 1 98.88 25 ALA B C 1
ATOM 2162 O O . ALA B 1 25 ? 1.189 -5.574 2.34 1 98.88 25 ALA B O 1
ATOM 2163 N N . ALA B 1 26 ? 2.305 -4.953 0.511 1 98.69 26 ALA B N 1
ATOM 2164 C CA . ALA B 1 26 ? 1.211 -4.113 0.036 1 98.69 26 ALA B CA 1
ATOM 2165 C C . ALA B 1 26 ? -0.039 -4.941 -0.241 1 98.69 26 ALA B C 1
ATOM 2167 O O . ALA B 1 26 ? -1.15 -4.543 0.116 1 98.69 26 ALA B O 1
ATOM 2168 N N . ALA B 1 27 ? 0.167 -6.09 -0.877 1 98.81 27 ALA B N 1
ATOM 2169 C CA . ALA B 1 27 ? -0.964 -6.973 -1.147 1 98.81 27 ALA B CA 1
ATOM 2170 C C . ALA B 1 27 ? -1.668 -7.375 0.146 1 98.81 27 ALA B C 1
ATOM 2172 O O . ALA B 1 27 ? -2.898 -7.398 0.209 1 98.81 27 ALA B O 1
ATOM 2173 N N . GLN B 1 28 ? -0.908 -7.711 1.142 1 98.75 28 GLN B N 1
ATOM 2174 C CA . GLN B 1 28 ? -1.467 -8.055 2.445 1 98.75 28 GLN B CA 1
ATOM 2175 C C . GLN B 1 28 ? -2.234 -6.879 3.041 1 98.75 28 GLN B C 1
ATOM 2177 O O . GLN B 1 28 ? -3.379 -7.031 3.473 1 98.75 28 GLN B O 1
ATOM 2182 N N . LEU B 1 29 ? -1.608 -5.742 2.975 1 98.56 29 LEU B N 1
ATOM 2183 C CA . LEU B 1 29 ? -2.17 -4.535 3.57 1 98.56 29 LEU B CA 1
ATOM 2184 C C . LEU B 1 29 ? -3.51 -4.188 2.928 1 98.56 29 LEU B C 1
ATOM 2186 O O . LEU B 1 29 ? -4.438 -3.754 3.615 1 98.56 29 LEU B O 1
ATOM 2190 N N . PHE B 1 30 ? -3.619 -4.375 1.66 1 98.31 30 PHE B N 1
ATOM 2191 C CA . PHE B 1 30 ? -4.801 -3.947 0.919 1 98.31 30 PHE B CA 1
ATOM 2192 C C . PHE B 1 30 ? -5.832 -5.066 0.857 1 98.31 30 PHE B C 1
ATOM 2194 O O . PHE B 1 30 ? -6.891 -4.906 0.248 1 98.31 30 PHE B O 1
ATOM 2201 N N . GLY B 1 31 ? -5.516 -6.258 1.372 1 97.62 31 GLY B N 1
ATOM 2202 C CA . GLY B 1 31 ? -6.551 -7.242 1.649 1 97.62 31 GLY B CA 1
ATOM 2203 C C . GLY B 1 31 ? -6.688 -8.289 0.56 1 97.62 31 GLY B C 1
ATOM 2204 O O . GLY B 1 31 ? -7.742 -8.914 0.421 1 97.62 31 GLY B O 1
ATOM 2205 N N . PHE B 1 32 ? -5.68 -8.453 -0.284 1 98.38 32 PHE B N 1
ATOM 2206 C CA . PHE B 1 32 ? -5.695 -9.594 -1.192 1 98.38 32 PHE B CA 1
ATOM 2207 C C . PHE B 1 32 ? -5.793 -10.898 -0.417 1 98.38 32 PHE B C 1
ATOM 2209 O O . PHE B 1 32 ? -5.277 -11.008 0.698 1 98.38 32 PHE B O 1
ATOM 2216 N N . ASP B 1 33 ? -6.379 -11.883 -1.033 1 98.31 33 ASP B N 1
ATOM 2217 C CA . ASP B 1 33 ? -6.566 -13.172 -0.366 1 98.31 33 ASP B CA 1
ATOM 2218 C C . ASP B 1 33 ? -5.289 -14 -0.414 1 98.31 33 ASP B C 1
ATOM 2220 O O . ASP B 1 33 ? -5.133 -14.953 0.352 1 98.31 33 ASP B O 1
ATOM 2224 N N . GLY B 1 34 ? -4.438 -13.602 -1.335 1 98.75 34 GLY B N 1
ATOM 2225 C CA . GLY B 1 34 ? -3.227 -14.391 -1.508 1 98.75 34 GLY B CA 1
ATOM 2226 C C . GLY B 1 34 ? -2.281 -13.805 -2.541 1 98.75 34 GLY B C 1
ATOM 2227 O O . GLY B 1 34 ? -2.471 -12.672 -2.994 1 98.75 34 GLY B O 1
ATOM 2228 N N . LEU B 1 35 ? -1.239 -14.625 -2.836 1 98.88 35 LEU B N 1
ATOM 2229 C CA . LEU B 1 35 ? -0.196 -14.227 -3.777 1 98.88 35 LEU B CA 1
ATOM 2230 C C . LEU B 1 35 ? -0.03 -15.281 -4.871 1 98.88 35 LEU B C 1
ATOM 2232 O O . LEU B 1 35 ? -0.097 -16.484 -4.602 1 98.88 35 LEU B O 1
ATOM 2236 N N . TRP B 1 36 ? 0.093 -14.844 -6.07 1 98.88 36 TRP B N 1
ATOM 2237 C CA . TRP B 1 36 ? 0.646 -15.648 -7.156 1 98.88 36 TRP B CA 1
ATOM 2238 C C . TRP B 1 36 ? 2.096 -15.266 -7.43 1 98.88 36 TRP B C 1
ATOM 2240 O O . TRP B 1 36 ? 2.393 -14.109 -7.738 1 98.88 36 TRP B O 1
ATOM 2250 N N . MET B 1 37 ? 2.965 -16.203 -7.258 1 98.62 37 MET B N 1
ATOM 2251 C CA . MET B 1 37 ? 4.379 -15.914 -7.477 1 98.62 37 MET B CA 1
ATOM 2252 C C . MET B 1 37 ? 5.035 -17.016 -8.312 1 98.62 37 MET B C 1
ATOM 2254 O O . MET B 1 37 ? 4.609 -18.172 -8.281 1 98.62 37 MET B O 1
ATOM 2258 N N . GLU B 1 38 ? 6.051 -16.625 -9.094 1 98.19 38 GLU B N 1
ATOM 2259 C CA . GLU B 1 38 ? 6.871 -17.578 -9.852 1 98.19 38 GLU B CA 1
ATOM 2260 C C . GLU B 1 38 ? 8.141 -17.938 -9.078 1 98.19 38 GLU B C 1
ATOM 2262 O O . GLU B 1 38 ? 8.766 -17.078 -8.461 1 98.19 38 GLU B O 1
ATOM 2267 N N . VAL B 1 39 ? 8.484 -19.203 -9.141 1 98.44 39 VAL B N 1
ATOM 2268 C CA . VAL B 1 39 ? 9.695 -19.625 -8.445 1 98.44 39 VAL B CA 1
ATOM 2269 C C . VAL B 1 39 ? 10.648 -20.297 -9.43 1 98.44 39 VAL B C 1
ATOM 2271 O O . VAL B 1 39 ? 10.211 -20.984 -10.359 1 98.44 39 VAL B O 1
ATOM 2274 N N . GLN B 1 40 ? 11.891 -20.047 -9.227 1 97.62 40 GLN B N 1
ATOM 2275 C CA . GLN B 1 40 ? 12.984 -20.578 -10.023 1 97.62 40 GLN B CA 1
ATOM 2276 C C . GLN B 1 40 ? 14.195 -20.906 -9.156 1 97.62 40 GLN B C 1
ATOM 2278 O O . GLN B 1 40 ? 14.203 -20.594 -7.961 1 97.62 40 GLN B O 1
ATOM 2283 N N . LEU B 1 41 ? 15.195 -21.594 -9.781 1 96.69 41 LEU B N 1
ATOM 2284 C CA . LEU B 1 41 ? 16.406 -21.953 -9.055 1 96.69 41 LEU B CA 1
ATOM 2285 C C . LEU B 1 41 ? 17.562 -21.047 -9.445 1 96.69 41 LEU B C 1
ATOM 2287 O O . LEU B 1 41 ? 17.734 -20.719 -10.625 1 96.69 41 LEU B O 1
ATOM 2291 N N . THR B 1 42 ? 18.312 -20.719 -8.422 1 96.56 42 THR B N 1
ATOM 2292 C CA . THR B 1 42 ? 19.609 -20.078 -8.672 1 96.56 42 THR B CA 1
ATOM 2293 C C . THR B 1 42 ? 20.672 -21.125 -9.008 1 96.56 42 THR B C 1
ATOM 2295 O O . THR B 1 42 ? 20.406 -22.328 -8.961 1 96.56 42 THR B O 1
ATOM 2298 N N . LYS B 1 43 ? 21.875 -20.625 -9.344 1 95.81 43 LYS B N 1
ATOM 2299 C CA . LYS B 1 43 ? 23 -21.5 -9.633 1 95.81 43 LYS B CA 1
ATOM 2300 C C . LYS B 1 43 ? 23.266 -22.453 -8.477 1 95.81 43 LYS B C 1
ATOM 2302 O O . LYS B 1 43 ? 23.562 -23.641 -8.695 1 95.81 43 LYS B O 1
ATOM 2307 N N . ASP B 1 44 ? 23.188 -21.984 -7.285 1 97.5 44 ASP B N 1
ATOM 2308 C CA . ASP B 1 44 ? 23.453 -22.781 -6.094 1 97.5 44 ASP B CA 1
ATOM 2309 C C . ASP B 1 44 ? 22.188 -23.469 -5.59 1 97.5 44 ASP B C 1
ATOM 2311 O O . ASP B 1 44 ? 22.078 -23.812 -4.414 1 97.5 44 ASP B O 1
ATOM 2315 N N . LYS B 1 45 ? 21.156 -23.562 -6.387 1 96.56 45 LYS B N 1
ATOM 2316 C CA . LYS B 1 45 ? 19.953 -24.375 -6.203 1 96.56 45 LYS B CA 1
ATOM 2317 C C . LYS B 1 45 ? 19.109 -23.812 -5.059 1 96.56 45 LYS B C 1
ATOM 2319 O O . LYS B 1 45 ? 18.5 -24.578 -4.305 1 96.56 45 LYS B O 1
ATOM 2324 N N . GLN B 1 46 ? 19.188 -22.5 -4.91 1 97.81 46 GLN B N 1
ATOM 2325 C CA . GLN B 1 46 ? 18.234 -21.844 -4.016 1 97.81 46 GLN B CA 1
ATOM 2326 C C . GLN B 1 46 ? 16.953 -21.469 -4.746 1 97.81 46 GLN B C 1
ATOM 2328 O O . GLN B 1 46 ? 17 -20.938 -5.859 1 97.81 46 GLN B O 1
ATOM 2333 N N . ILE B 1 47 ? 15.812 -21.766 -4.09 1 98.44 47 ILE B N 1
ATOM 2334 C CA . ILE B 1 47 ? 14.547 -21.391 -4.691 1 98.44 47 ILE B CA 1
ATOM 2335 C C . ILE B 1 47 ? 14.289 -19.906 -4.453 1 98.44 47 ILE B C 1
ATOM 2337 O O . ILE B 1 47 ? 14.188 -19.453 -3.309 1 98.44 47 ILE B O 1
ATOM 2341 N N . VAL B 1 48 ? 14.203 -19.156 -5.551 1 98.56 48 VAL B N 1
ATOM 2342 C CA . VAL B 1 48 ? 13.953 -17.719 -5.441 1 98.56 48 VAL B CA 1
ATOM 2343 C C . VAL B 1 48 ? 12.641 -17.375 -6.137 1 98.56 48 VAL B C 1
ATOM 2345 O O . VAL B 1 48 ? 12.156 -18.125 -6.977 1 98.56 48 VAL B O 1
ATOM 2348 N N . VAL B 1 49 ? 12.062 -16.297 -5.711 1 98.69 49 VAL B N 1
ATOM 2349 C CA . VAL B 1 49 ? 10.797 -15.812 -6.246 1 98.69 49 VAL B CA 1
ATOM 2350 C C . VAL B 1 49 ? 11.055 -14.758 -7.32 1 98.69 49 VAL B C 1
ATOM 2352 O O . VAL B 1 49 ? 11.422 -13.625 -7.008 1 98.69 49 VAL B O 1
ATOM 2355 N N . THR B 1 50 ? 10.867 -15.164 -8.578 1 97.94 50 THR B N 1
ATOM 2356 C CA . THR B 1 50 ? 11.133 -14.25 -9.68 1 97.94 50 THR B CA 1
ATOM 2357 C C . THR B 1 50 ? 10.523 -14.773 -10.977 1 97.94 50 THR B C 1
ATOM 2359 O O . THR B 1 50 ? 10.406 -15.984 -11.172 1 97.94 50 THR B O 1
ATOM 2362 N N . ASN B 1 51 ? 10.117 -13.844 -11.781 1 96.44 51 ASN B N 1
ATOM 2363 C CA . ASN B 1 51 ? 9.656 -14.164 -13.125 1 96.44 51 ASN B CA 1
ATOM 2364 C C . ASN B 1 51 ? 10.742 -13.906 -14.164 1 96.44 51 ASN B C 1
ATOM 2366 O O . ASN B 1 51 ? 10.57 -14.234 -15.344 1 96.44 51 ASN B O 1
ATOM 2370 N N . LEU B 1 52 ? 11.859 -13.43 -13.727 1 94.44 52 LEU B N 1
ATOM 2371 C CA . LEU B 1 52 ? 12.93 -13.062 -14.641 1 94.44 52 LEU B CA 1
ATOM 2372 C C . LEU B 1 52 ? 13.906 -14.219 -14.844 1 94.44 52 LEU B C 1
ATOM 2374 O O . LEU B 1 52 ? 14.242 -14.922 -13.883 1 94.44 52 LEU B O 1
ATOM 2378 N N . ASP B 1 53 ? 14.336 -14.305 -16.047 1 93.69 53 ASP B N 1
ATOM 2379 C CA . ASP B 1 53 ? 15.297 -15.367 -16.359 1 93.69 53 ASP B CA 1
ATOM 2380 C C . ASP B 1 53 ? 16.719 -14.82 -16.375 1 93.69 53 ASP B C 1
ATOM 2382 O O . ASP B 1 53 ? 17.688 -15.586 -16.328 1 93.69 53 ASP B O 1
ATOM 2386 N N . ASN B 1 54 ? 16.75 -13.5 -16.562 1 94.69 54 ASN B N 1
ATOM 2387 C CA . ASN B 1 54 ? 18.031 -12.828 -16.672 1 94.69 54 ASN B CA 1
ATOM 2388 C C . ASN B 1 54 ? 18.094 -11.578 -15.812 1 94.69 54 ASN B C 1
ATOM 2390 O O . ASN B 1 54 ? 17.062 -10.961 -15.531 1 94.69 54 ASN B O 1
ATOM 2394 N N . TYR B 1 55 ? 19.297 -11.242 -15.383 1 94.88 55 TYR B N 1
ATOM 2395 C CA . TYR B 1 55 ? 19.547 -10.062 -14.57 1 94.88 55 TYR B CA 1
ATOM 2396 C C . TYR B 1 55 ? 20.75 -9.281 -15.109 1 94.88 55 TYR B C 1
ATOM 2398 O O . TYR B 1 55 ? 21.75 -9.867 -15.516 1 94.88 55 TYR B O 1
ATOM 2406 N N . LYS B 1 56 ? 20.594 -8.031 -15.234 1 90.88 56 LYS B N 1
ATOM 2407 C CA . LYS B 1 56 ? 21.688 -7.164 -15.688 1 90.88 56 LYS B CA 1
ATOM 2408 C C . LYS B 1 56 ? 22.516 -6.66 -14.508 1 90.88 56 LYS B C 1
ATOM 2410 O O . LYS B 1 56 ? 21.984 -6.066 -13.57 1 90.88 56 LYS B O 1
ATOM 2415 N N . VAL B 1 57 ? 23.703 -6.957 -14.477 1 87.62 57 VAL B N 1
ATOM 2416 C CA . VAL B 1 57 ? 24.672 -6.453 -13.516 1 87.62 57 VAL B CA 1
ATOM 2417 C C . VAL B 1 57 ? 25.766 -5.688 -14.25 1 87.62 57 VAL B C 1
ATOM 2419 O O . VAL B 1 57 ? 26.578 -6.281 -14.969 1 87.62 57 VAL B O 1
ATOM 2422 N N . GLY B 1 58 ? 25.75 -4.414 -13.906 1 87.62 58 GLY B N 1
ATOM 2423 C CA . GLY B 1 58 ? 26.609 -3.586 -14.734 1 87.62 58 GLY B CA 1
ATOM 2424 C C . GLY B 1 58 ? 26.266 -3.654 -16.219 1 87.62 58 GLY B C 1
ATOM 2425 O O . GLY B 1 58 ? 25.125 -3.4 -16.609 1 87.62 58 GLY B O 1
ATOM 2426 N N . ASN B 1 59 ? 27.172 -4.062 -17.109 1 90.94 59 ASN B N 1
ATOM 2427 C CA . ASN B 1 59 ? 26.938 -4.129 -18.547 1 90.94 59 ASN B CA 1
ATOM 2428 C C . ASN B 1 59 ? 26.75 -5.57 -19.016 1 90.94 59 ASN B C 1
ATOM 2430 O O . ASN B 1 59 ? 26.719 -5.836 -20.219 1 90.94 59 ASN B O 1
ATOM 2434 N N . LYS B 1 60 ? 26.656 -6.406 -18.031 1 93 60 LYS B N 1
ATOM 2435 C CA . LYS B 1 60 ? 26.547 -7.816 -18.391 1 93 60 LYS B CA 1
ATOM 2436 C C . LYS B 1 60 ? 25.188 -8.383 -17.984 1 93 60 LYS B C 1
ATOM 2438 O O . LYS B 1 60 ? 24.656 -8.055 -16.922 1 93 60 LYS B O 1
ATOM 2443 N N . THR B 1 61 ? 24.656 -9.188 -18.859 1 94.25 61 THR B N 1
ATOM 2444 C CA . THR B 1 61 ? 23.438 -9.93 -18.578 1 94.25 61 THR B CA 1
ATOM 2445 C C . THR B 1 61 ? 23.75 -11.352 -18.141 1 94.25 61 THR B C 1
ATOM 2447 O O . THR B 1 61 ? 24.531 -12.055 -18.781 1 94.25 61 THR B O 1
ATOM 2450 N N . HIS B 1 62 ? 23.234 -11.672 -17.031 1 94.5 62 HIS B N 1
ATOM 2451 C CA . HIS B 1 62 ? 23.453 -13 -16.469 1 94.5 62 HIS B CA 1
ATOM 2452 C C . HIS B 1 62 ? 22.141 -13.789 -16.406 1 94.5 62 HIS B C 1
ATOM 2454 O O . HIS B 1 62 ? 21.109 -13.242 -16.016 1 94.5 62 HIS B O 1
ATOM 2460 N N . LYS B 1 63 ? 22.312 -15.07 -16.797 1 95.12 63 LYS B N 1
ATOM 2461 C CA . LYS B 1 63 ? 21.172 -15.961 -16.578 1 95.12 63 LYS B CA 1
ATOM 2462 C C . LYS B 1 63 ? 21 -16.266 -15.086 1 95.12 63 LYS B C 1
ATOM 2464 O O . LYS B 1 63 ? 21.969 -16.422 -14.352 1 95.12 63 LYS B O 1
ATOM 2469 N N . LEU B 1 64 ? 19.703 -16.422 -14.688 1 95.19 64 LEU B N 1
ATOM 2470 C CA . LEU B 1 64 ? 19.438 -16.781 -13.297 1 95.19 64 LEU B CA 1
ATOM 2471 C C . LEU B 1 64 ? 20.188 -18.047 -12.906 1 95.19 64 LEU B C 1
ATOM 2473 O O . LEU B 1 64 ? 20.75 -18.125 -11.812 1 95.19 64 LEU B O 1
ATOM 2477 N N . SER B 1 65 ? 20.234 -19.062 -13.781 1 92.75 65 SER B N 1
ATOM 2478 C 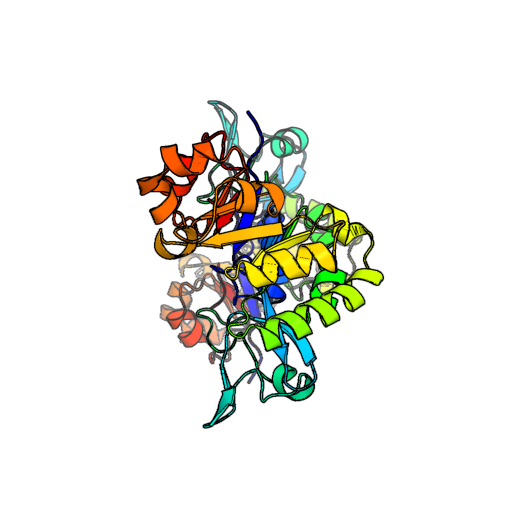CA . SER B 1 65 ? 20.859 -20.344 -13.539 1 92.75 65 SER B CA 1
ATOM 2479 C C . SER B 1 65 ? 22.375 -20.203 -13.375 1 92.75 65 SER B C 1
ATOM 2481 O O . SER B 1 65 ? 23.047 -21.141 -12.953 1 92.75 65 SER B O 1
ATOM 2483 N N . ASP B 1 66 ? 22.922 -19 -13.641 1 94.75 66 ASP B N 1
ATOM 2484 C CA . ASP B 1 66 ? 24.359 -18.781 -13.594 1 94.75 66 ASP B CA 1
ATOM 2485 C C . ASP B 1 66 ? 24.75 -17.859 -12.438 1 94.75 66 ASP B C 1
ATOM 2487 O O . ASP B 1 66 ? 25.906 -17.484 -12.297 1 94.75 66 ASP B O 1
ATOM 2491 N N . ILE B 1 67 ? 23.812 -17.438 -11.656 1 95.56 67 ILE B N 1
ATOM 2492 C CA . ILE B 1 67 ? 24.094 -16.5 -10.578 1 95.56 67 ILE B CA 1
ATOM 2493 C C . ILE B 1 67 ? 23.781 -17.141 -9.234 1 95.56 67 ILE B C 1
ATOM 2495 O O . ILE B 1 67 ? 22.75 -17.812 -9.086 1 95.56 67 ILE B O 1
ATOM 2499 N N . ASN B 1 68 ? 24.688 -16.953 -8.266 1 97.44 68 ASN B N 1
ATOM 2500 C CA . ASN B 1 68 ? 24.438 -17.406 -6.902 1 97.44 68 ASN B CA 1
ATOM 2501 C C . ASN B 1 68 ? 23.516 -16.453 -6.156 1 97.44 68 ASN B C 1
ATOM 2503 O O . ASN B 1 68 ? 23.469 -15.258 -6.465 1 97.44 68 ASN B O 1
ATOM 2507 N N . LEU B 1 69 ? 22.891 -17.016 -5.109 1 98.19 69 LEU B N 1
ATOM 2508 C CA . LEU B 1 69 ? 21.953 -16.219 -4.336 1 98.19 69 LEU B CA 1
ATOM 2509 C C . LEU B 1 69 ? 22.625 -14.984 -3.748 1 98.19 69 LEU B C 1
ATOM 2511 O O . LEU B 1 69 ? 22.062 -13.883 -3.777 1 98.19 69 LEU B O 1
ATOM 2515 N N . VAL B 1 70 ? 23.812 -15.18 -3.248 1 97.81 70 VAL B N 1
ATOM 2516 C CA . VAL B 1 70 ? 24.531 -14.109 -2.566 1 97.81 70 VAL B CA 1
ATOM 2517 C C . VAL B 1 70 ? 24.703 -12.914 -3.508 1 97.81 70 VAL B C 1
ATOM 2519 O O . VAL B 1 70 ? 24.547 -11.766 -3.094 1 97.81 70 VAL B O 1
ATOM 2522 N N . ASN B 1 71 ? 25.016 -13.188 -4.77 1 96.38 71 ASN B N 1
ATOM 2523 C CA . ASN B 1 71 ? 25.188 -12.125 -5.758 1 96.38 71 ASN B CA 1
ATOM 2524 C C . ASN B 1 71 ? 23.844 -11.57 -6.215 1 96.38 71 ASN B C 1
ATOM 2526 O O . ASN B 1 71 ? 23.719 -10.375 -6.465 1 96.38 71 ASN B O 1
ATOM 2530 N N . LEU B 1 72 ? 22.938 -12.445 -6.336 1 96.75 72 LEU B N 1
ATOM 2531 C CA . LEU B 1 72 ? 21.594 -12.039 -6.75 1 96.75 72 LEU B CA 1
ATOM 2532 C C . LEU B 1 72 ? 20.984 -11.055 -5.754 1 96.75 72 LEU B C 1
ATOM 2534 O O . LEU B 1 72 ? 20.312 -10.102 -6.148 1 96.75 72 LEU B O 1
ATOM 2538 N N . LYS B 1 73 ? 21.266 -11.211 -4.469 1 97.69 73 LYS B N 1
ATOM 2539 C CA . LYS B 1 73 ? 20.719 -10.406 -3.383 1 97.69 73 LYS B CA 1
ATOM 2540 C C . LYS B 1 73 ? 21.281 -8.992 -3.408 1 97.69 73 LYS B C 1
ATOM 2542 O O . LYS B 1 73 ? 20.766 -8.094 -2.75 1 97.69 73 LYS B O 1
ATOM 2547 N N . LYS B 1 74 ? 22.281 -8.773 -4.16 1 96.44 74 LYS B N 1
ATOM 2548 C CA . LYS B 1 74 ? 22.906 -7.461 -4.254 1 96.44 74 LYS B CA 1
ATOM 2549 C C . LYS B 1 74 ? 22.203 -6.586 -5.281 1 96.44 74 LYS B C 1
ATOM 2551 O O . LYS B 1 74 ? 22.438 -5.379 -5.355 1 96.44 74 LYS B O 1
ATOM 2556 N N . ILE B 1 75 ? 21.406 -7.164 -6.055 1 96.44 75 ILE B N 1
ATOM 2557 C CA . ILE B 1 75 ? 20.719 -6.449 -7.125 1 96.44 75 ILE B CA 1
ATOM 2558 C C . ILE B 1 75 ? 19.484 -5.746 -6.574 1 96.44 75 ILE B C 1
ATOM 2560 O O . ILE B 1 75 ? 18.672 -6.363 -5.891 1 96.44 75 ILE B O 1
ATOM 2564 N N . ASN B 1 76 ? 19.312 -4.445 -6.871 1 96.69 76 ASN B N 1
ATOM 2565 C CA . ASN B 1 76 ? 18.141 -3.676 -6.492 1 96.69 76 ASN B CA 1
ATOM 2566 C C . ASN B 1 76 ? 17.016 -3.828 -7.516 1 96.69 76 ASN B C 1
ATOM 2568 O O . ASN B 1 76 ? 17.078 -3.242 -8.602 1 96.69 76 ASN B O 1
ATOM 2572 N N . LEU B 1 77 ? 15.992 -4.5 -7.148 1 96.44 77 LEU B N 1
ATOM 2573 C CA . LEU B 1 77 ? 14.883 -4.816 -8.047 1 96.44 77 LEU B CA 1
ATOM 2574 C C . LEU B 1 77 ? 13.953 -3.619 -8.211 1 96.44 77 LEU B C 1
ATOM 2576 O O . LEU B 1 77 ? 13.102 -3.604 -9.102 1 96.44 77 LEU B O 1
ATOM 2580 N N . ALA B 1 78 ? 14.094 -2.588 -7.328 1 96.62 78 ALA B N 1
ATOM 2581 C CA . ALA B 1 78 ? 13.195 -1.433 -7.348 1 96.62 78 ALA B CA 1
ATOM 2582 C C . ALA B 1 78 ? 13.688 -0.375 -8.328 1 96.62 78 ALA B C 1
ATOM 2584 O O . ALA B 1 78 ? 12.969 0.58 -8.633 1 96.62 78 ALA B O 1
ATOM 2585 N N . LYS B 1 79 ? 14.898 -0.533 -8.789 1 92.25 79 LYS B N 1
ATOM 2586 C CA . LYS B 1 79 ? 15.57 0.505 -9.562 1 92.25 79 LYS B CA 1
ATOM 2587 C C . LYS B 1 79 ? 14.781 0.86 -10.812 1 92.25 79 LYS B C 1
ATOM 2589 O O . LYS B 1 79 ? 14.727 2.025 -11.211 1 92.25 79 LYS B O 1
ATOM 2594 N N . GLN B 1 80 ? 14.125 -0.106 -11.422 1 87.75 80 GLN B N 1
ATOM 2595 C CA . GLN B 1 80 ? 13.453 0.151 -12.695 1 87.75 80 GLN B CA 1
ATOM 2596 C C . GLN B 1 80 ? 11.969 0.407 -12.492 1 87.75 80 GLN B C 1
ATOM 2598 O O . GLN B 1 80 ? 11.219 0.569 -13.461 1 87.75 80 GLN B O 1
ATOM 2603 N N . PHE B 1 81 ? 11.562 0.492 -11.32 1 95.12 81 PHE B N 1
ATOM 2604 C CA . PHE B 1 81 ? 10.148 0.748 -11.07 1 95.12 81 PHE B CA 1
ATOM 2605 C C . PHE B 1 81 ? 9.812 2.213 -11.32 1 95.12 81 PHE B C 1
ATOM 2607 O O . PHE B 1 81 ? 10.664 3.088 -11.156 1 95.12 81 PHE B O 1
ATOM 2614 N N . LYS B 1 82 ? 8.594 2.535 -11.641 1 91.12 82 LYS B N 1
ATOM 2615 C CA . LYS B 1 82 ? 8.141 3.846 -12.094 1 91.12 82 LYS B CA 1
ATOM 2616 C C . LYS B 1 82 ? 8.195 4.867 -10.961 1 91.12 82 LYS B C 1
ATOM 2618 O O . LYS B 1 82 ? 8.32 6.07 -11.211 1 91.12 82 LYS B O 1
ATOM 2623 N N . VAL B 1 83 ? 8 4.445 -9.742 1 91.69 83 VAL B N 1
ATOM 2624 C CA . VAL B 1 83 ? 8.047 5.312 -8.57 1 91.69 83 VAL B CA 1
ATOM 2625 C C . VAL B 1 83 ? 9.266 4.969 -7.723 1 91.69 83 VAL B C 1
ATOM 2627 O O . VAL B 1 83 ? 9.656 3.801 -7.617 1 91.69 83 VAL B O 1
ATOM 2630 N N . ASN B 1 84 ? 9.844 5.969 -7.199 1 90.56 84 ASN B N 1
ATOM 2631 C CA . ASN B 1 84 ? 11 5.742 -6.328 1 90.56 84 ASN B CA 1
ATOM 2632 C C . ASN B 1 84 ? 10.578 5.16 -4.984 1 90.56 84 ASN B C 1
ATOM 2634 O O . ASN B 1 84 ? 9.977 5.855 -4.16 1 90.56 84 ASN B O 1
ATOM 2638 N N . VAL B 1 85 ? 10.867 3.898 -4.832 1 96.25 85 VAL B N 1
ATOM 2639 C CA . VAL B 1 85 ? 10.578 3.219 -3.574 1 96.25 85 VAL B CA 1
ATOM 2640 C C . VAL B 1 85 ? 11.883 2.703 -2.959 1 96.25 85 VAL B C 1
ATOM 2642 O O . VAL B 1 85 ? 12.945 2.795 -3.574 1 96.25 85 VAL B O 1
ATOM 2645 N N . GLN B 1 86 ? 11.789 2.238 -1.733 1 95.75 86 GLN B N 1
ATOM 2646 C CA . GLN B 1 86 ? 12.961 1.689 -1.048 1 95.75 86 GLN B CA 1
ATOM 2647 C C . GLN B 1 86 ? 13.547 0.511 -1.82 1 95.75 86 GLN B C 1
ATOM 2649 O O . GLN B 1 86 ? 12.836 -0.169 -2.562 1 95.75 86 GLN B O 1
ATOM 2654 N N . GLU B 1 87 ? 14.781 0.284 -1.618 1 97.56 87 GLU B N 1
ATOM 2655 C CA . GLU B 1 87 ? 15.484 -0.813 -2.275 1 97.56 87 GLU B CA 1
ATOM 2656 C C . GLU B 1 87 ? 14.812 -2.152 -1.984 1 97.56 87 GLU B C 1
ATOM 2658 O O . GLU B 1 87 ? 14.406 -2.416 -0.85 1 97.56 87 GLU B O 1
ATOM 2663 N N . GLN B 1 88 ? 14.648 -2.91 -3.027 1 98.19 88 GLN B N 1
ATOM 2664 C CA . GLN B 1 88 ? 14.109 -4.266 -2.938 1 98.19 88 GLN B CA 1
ATOM 2665 C C . GLN B 1 88 ? 15.109 -5.285 -3.475 1 98.19 88 GLN B C 1
ATOM 2667 O O . GLN B 1 88 ? 15.773 -5.043 -4.484 1 98.19 88 GLN B O 1
ATOM 2672 N N . THR B 1 89 ? 15.203 -6.383 -2.828 1 97.94 89 THR B N 1
ATOM 2673 C CA . THR B 1 89 ? 16.078 -7.461 -3.283 1 97.94 89 THR B CA 1
ATOM 2674 C C . THR B 1 89 ? 15.281 -8.742 -3.492 1 97.94 89 THR B C 1
ATOM 2676 O O . THR B 1 89 ? 14.141 -8.859 -3.033 1 97.94 89 THR B O 1
ATOM 2679 N N . ILE B 1 90 ? 15.891 -9.656 -4.191 1 98.31 90 ILE B N 1
ATOM 2680 C CA . ILE B 1 90 ? 15.234 -10.922 -4.504 1 98.31 90 ILE B CA 1
ATOM 2681 C C . ILE B 1 90 ? 14.883 -11.648 -3.207 1 98.31 90 ILE B C 1
ATOM 2683 O O . ILE B 1 90 ? 15.664 -11.641 -2.252 1 98.31 90 ILE B O 1
ATOM 2687 N N . LEU B 1 91 ? 13.766 -12.266 -3.188 1 98.81 91 LEU B N 1
ATOM 2688 C CA . LEU B 1 91 ? 13.344 -13.07 -2.047 1 98.81 91 LEU B CA 1
ATOM 2689 C C . LEU B 1 91 ? 13.555 -14.562 -2.322 1 98.81 91 LEU B C 1
ATOM 2691 O O . LEU B 1 91 ? 13.305 -15.031 -3.434 1 98.81 91 LEU B O 1
ATOM 2695 N N . THR B 1 92 ? 14.016 -15.219 -1.307 1 98.88 92 THR B N 1
ATOM 2696 C CA . THR B 1 92 ? 13.898 -16.672 -1.357 1 98.88 92 THR B CA 1
ATOM 2697 C C . THR B 1 92 ? 12.477 -17.109 -1.006 1 98.88 92 THR B C 1
ATOM 2699 O O . THR B 1 92 ? 11.75 -16.391 -0.325 1 98.88 92 THR B O 1
ATOM 2702 N N . LEU B 1 93 ? 12.133 -18.297 -1.519 1 98.81 93 LEU B N 1
ATOM 2703 C CA . LEU B 1 93 ? 10.836 -18.828 -1.131 1 98.81 93 LEU B CA 1
ATOM 2704 C C . LEU B 1 93 ? 10.758 -19.016 0.38 1 98.81 93 LEU B C 1
ATOM 2706 O O . LEU B 1 93 ? 9.695 -18.812 0.981 1 98.81 93 LEU B O 1
ATOM 2710 N N . LYS B 1 94 ? 11.844 -19.422 0.971 1 98.81 94 LYS B N 1
ATOM 2711 C CA . LYS B 1 94 ? 11.867 -19.578 2.422 1 98.81 94 LYS B CA 1
ATOM 2712 C C . LYS B 1 94 ? 11.484 -18.281 3.129 1 98.81 94 LYS B C 1
ATOM 2714 O O . LYS B 1 94 ? 10.648 -18.297 4.039 1 98.81 94 LYS B O 1
ATOM 2719 N N . GLU B 1 95 ? 12.125 -17.188 2.736 1 98.81 95 GLU B N 1
ATOM 2720 C CA . GLU B 1 95 ? 11.805 -15.891 3.309 1 98.81 95 GLU B CA 1
ATOM 2721 C C . GLU B 1 95 ? 10.328 -15.562 3.139 1 98.81 95 GLU B C 1
ATOM 2723 O O . GLU B 1 95 ? 9.688 -15.039 4.055 1 98.81 95 GLU B O 1
ATOM 2728 N N . VAL B 1 96 ? 9.766 -15.844 1.988 1 98.88 96 VAL B N 1
ATOM 2729 C CA . VAL B 1 96 ? 8.359 -15.555 1.7 1 98.88 96 VAL B CA 1
ATOM 2730 C C . VAL B 1 96 ? 7.469 -16.391 2.613 1 98.88 96 VAL B C 1
ATOM 2732 O O . VAL B 1 96 ? 6.516 -15.875 3.203 1 98.88 96 VAL B O 1
ATOM 2735 N N . LEU B 1 97 ? 7.742 -17.672 2.693 1 98.81 97 LEU B N 1
ATOM 2736 C CA . LEU B 1 97 ? 6.926 -18.562 3.518 1 98.81 97 LEU B CA 1
ATOM 2737 C C . LEU B 1 97 ? 6.969 -18.125 4.98 1 98.81 97 LEU B C 1
ATOM 2739 O O . LEU B 1 97 ? 5.945 -18.156 5.668 1 98.81 97 LEU B O 1
ATOM 2743 N N . MET B 1 98 ? 8.117 -17.734 5.449 1 98.69 98 MET B N 1
ATOM 2744 C CA . MET B 1 98 ? 8.273 -17.312 6.84 1 98.69 98 MET B CA 1
ATOM 2745 C C . MET B 1 98 ? 7.406 -16.094 7.148 1 98.69 98 MET B C 1
ATOM 2747 O O . MET B 1 98 ? 6.844 -15.992 8.242 1 98.69 98 MET B O 1
ATOM 2751 N N . GLU B 1 99 ? 7.262 -15.281 6.211 1 98.62 99 GLU B N 1
ATOM 2752 C CA . GLU B 1 99 ? 6.617 -14.008 6.512 1 98.62 99 GLU B CA 1
ATOM 2753 C C . GLU B 1 99 ? 5.172 -13.992 6.023 1 98.62 99 GLU B C 1
ATOM 2755 O O . GLU B 1 99 ? 4.305 -13.375 6.645 1 98.62 99 GLU B O 1
ATOM 2760 N N . PHE B 1 100 ? 4.82 -14.625 4.957 1 98.69 100 PHE B N 1
ATOM 2761 C CA . PHE B 1 100 ? 3.568 -14.344 4.266 1 98.69 100 PHE B CA 1
ATOM 2762 C C . PHE B 1 100 ? 2.678 -15.578 4.238 1 98.69 100 PHE B C 1
ATOM 2764 O O . PHE B 1 100 ? 1.52 -15.508 3.82 1 98.69 100 PHE B O 1
ATOM 2771 N N . LEU B 1 101 ? 3.195 -16.703 4.695 1 98.62 101 LEU B N 1
ATOM 2772 C CA . LEU B 1 101 ? 2.373 -17.906 4.73 1 98.62 101 LEU B CA 1
ATOM 2773 C C . LEU B 1 101 ? 1.191 -17.734 5.68 1 98.62 101 LEU B C 1
ATOM 2775 O O . LEU B 1 101 ? 0.057 -18.078 5.332 1 98.62 101 LEU B O 1
ATOM 2779 N N . THR B 1 102 ? 1.376 -17.172 6.801 1 98 102 THR B N 1
ATOM 2780 C CA . THR B 1 102 ? 0.348 -17.047 7.828 1 98 102 THR B CA 1
ATOM 2781 C C . THR B 1 102 ? -0.677 -15.984 7.453 1 98 102 THR B C 1
ATOM 2783 O O . THR B 1 102 ? -1.884 -16.234 7.484 1 98 102 THR B O 1
ATOM 2786 N N . PRO B 1 103 ? -0.237 -14.836 7.004 1 97.88 103 PRO B N 1
ATOM 2787 C CA . PRO B 1 103 ? -1.229 -13.773 6.832 1 97.88 103 PRO B CA 1
ATOM 2788 C C . PRO B 1 103 ? -2.107 -13.984 5.602 1 97.88 103 PRO B C 1
ATOM 2790 O O . PRO B 1 103 ? -3.232 -13.477 5.551 1 97.88 103 PRO B O 1
ATOM 2793 N N . PHE B 1 104 ? -1.643 -14.68 4.602 1 98.69 104 PHE B N 1
ATOM 2794 C CA . PHE B 1 104 ? -2.443 -14.898 3.404 1 98.69 104 PHE B CA 1
ATOM 2795 C C . PHE B 1 104 ? -3.219 -16.203 3.5 1 98.69 104 PHE B C 1
ATOM 2797 O O . PHE B 1 104 ? -2.773 -17.156 4.152 1 98.69 104 PHE B O 1
ATOM 2804 N N . ARG B 1 105 ? -4.344 -16.25 2.889 1 98.38 105 ARG B N 1
ATOM 2805 C CA . ARG B 1 105 ? -5.141 -17.469 2.83 1 98.38 105 ARG B CA 1
ATOM 2806 C C . ARG B 1 105 ? -4.555 -18.453 1.83 1 98.38 105 ARG B C 1
ATOM 2808 O O . ARG B 1 105 ? -4.598 -19.672 2.051 1 98.38 105 ARG B O 1
ATOM 2815 N N . PHE B 1 106 ? -3.961 -17.875 0.729 1 98.75 106 PHE B N 1
ATOM 2816 C CA . PHE B 1 106 ? -3.447 -18.734 -0.327 1 98.75 106 PHE B CA 1
ATOM 2817 C C . PHE B 1 106 ? -2.119 -18.219 -0.856 1 98.75 106 PHE B C 1
ATOM 2819 O O . PHE B 1 106 ? -1.929 -17 -0.979 1 98.75 106 PHE B O 1
ATOM 2826 N N . LEU B 1 107 ? -1.273 -19.109 -1.101 1 98.88 107 LEU B N 1
ATOM 2827 C CA . LEU B 1 107 ? -0.08 -18.844 -1.896 1 98.88 107 LEU B CA 1
ATOM 2828 C C . LEU B 1 107 ? -0.013 -19.781 -3.104 1 98.88 107 LEU B C 1
ATOM 2830 O O . LEU B 1 107 ? 0.038 -21 -2.949 1 98.88 107 LEU B O 1
ATOM 2834 N N . LEU B 1 108 ? -0.124 -19.203 -4.285 1 98.88 108 LEU B N 1
ATOM 2835 C CA . LEU B 1 108 ? -0.003 -19.953 -5.531 1 98.88 108 LEU B CA 1
ATOM 2836 C C . LEU B 1 108 ? 1.425 -19.891 -6.066 1 98.88 108 LEU B C 1
ATOM 2838 O O . LEU B 1 108 ? 1.904 -18.828 -6.449 1 98.88 108 LEU B O 1
ATOM 2842 N N . LEU B 1 109 ? 2.076 -21.016 -6.082 1 98.75 109 LEU B N 1
ATOM 2843 C CA . LEU B 1 109 ? 3.475 -21.109 -6.492 1 98.75 109 LEU B CA 1
ATOM 2844 C C . LEU B 1 109 ? 3.592 -21.672 -7.91 1 98.75 109 LEU B C 1
ATOM 2846 O O . LEU B 1 109 ? 3.359 -22.859 -8.141 1 98.75 109 LEU B O 1
ATOM 2850 N N . PHE B 1 110 ? 3.949 -20.859 -8.773 1 98.69 110 PHE B N 1
ATOM 2851 C CA . PHE B 1 110 ? 4.098 -21.234 -10.172 1 98.69 110 PHE B CA 1
ATOM 2852 C C . PHE B 1 110 ? 5.527 -21.672 -10.469 1 98.69 110 PHE B C 1
ATOM 2854 O O . PHE B 1 110 ? 6.441 -20.844 -10.484 1 98.69 110 PHE B O 1
ATOM 2861 N N . ILE B 1 111 ? 5.691 -22.906 -10.672 1 97.5 111 ILE B N 1
ATOM 2862 C CA . ILE B 1 111 ? 6.996 -23.438 -11.047 1 97.5 111 ILE B CA 1
ATOM 2863 C C . ILE B 1 111 ? 7.281 -23.109 -12.516 1 97.5 111 ILE B C 1
ATOM 2865 O O . ILE B 1 111 ? 6.848 -23.844 -13.414 1 97.5 111 ILE B O 1
ATOM 2869 N N . LYS B 1 112 ? 8.047 -22.109 -12.797 1 88.5 112 LYS B N 1
ATOM 2870 C CA . LYS B 1 112 ? 8.203 -21.484 -14.109 1 88.5 112 LYS B CA 1
ATOM 2871 C C . LYS B 1 112 ? 9.344 -22.125 -14.891 1 88.5 112 LYS B C 1
ATOM 2873 O O . LYS B 1 112 ? 9.438 -21.953 -16.109 1 88.5 112 LYS B O 1
ATOM 2878 N N . GLY B 1 113 ? 10.078 -22.953 -14.367 1 83.31 113 GLY B N 1
ATOM 2879 C CA . GLY B 1 113 ? 11.211 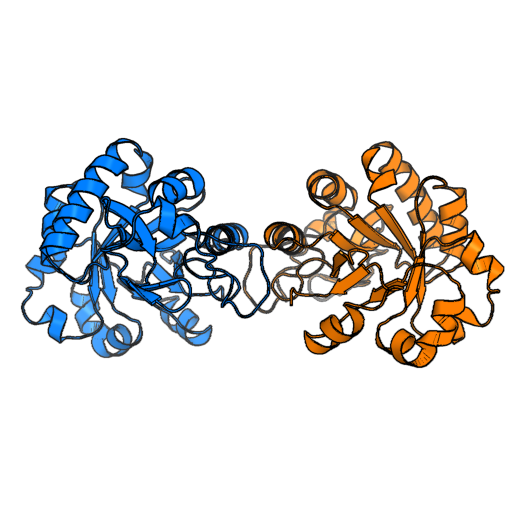-23.531 -15.055 1 83.31 113 GLY B CA 1
ATOM 2880 C C . GLY B 1 113 ? 10.859 -24.078 -16.422 1 83.31 113 GLY B C 1
ATOM 2881 O O . GLY B 1 113 ? 9.773 -24.641 -16.625 1 83.31 113 GLY B O 1
ATOM 2882 N N . GLU B 1 114 ? 11.781 -23.891 -17.375 1 81.31 114 GLU B N 1
ATOM 2883 C CA . GLU B 1 114 ? 11.508 -24.266 -18.75 1 81.31 114 GLU B CA 1
ATOM 2884 C C . GLU B 1 114 ? 12.023 -25.672 -19.047 1 81.31 114 GLU B C 1
ATOM 2886 O O . GLU B 1 114 ? 11.562 -26.312 -19.984 1 81.31 114 GLU B O 1
ATOM 2891 N N . GLU B 1 115 ? 12.922 -26.078 -18.312 1 88.19 115 GLU B N 1
ATOM 2892 C CA . GLU B 1 115 ? 13.523 -27.375 -18.562 1 88.19 115 GLU B CA 1
ATOM 2893 C C . GLU B 1 115 ? 13.047 -28.406 -17.547 1 88.19 115 GLU B C 1
ATOM 2895 O O . GLU B 1 115 ? 12.992 -28.125 -16.344 1 88.19 115 GLU B O 1
ATOM 2900 N N . GLU B 1 116 ? 12.773 -29.547 -18.094 1 91.5 116 GLU B N 1
ATOM 2901 C CA . GLU B 1 116 ? 12.234 -30.609 -17.266 1 91.5 116 GLU B CA 1
ATOM 2902 C C . GLU B 1 116 ? 13.172 -30.938 -16.109 1 91.5 116 GLU B C 1
ATOM 2904 O O . GLU B 1 116 ? 12.734 -31.078 -14.961 1 91.5 116 GLU B O 1
ATOM 2909 N N . GLN B 1 117 ? 14.43 -31.047 -16.438 1 91.06 117 GLN B N 1
ATOM 2910 C CA . GLN B 1 117 ? 15.398 -31.406 -15.398 1 91.06 117 GLN B CA 1
ATOM 2911 C C . GLN B 1 117 ? 15.477 -30.344 -14.312 1 91.06 117 GLN B C 1
ATOM 2913 O O . GLN B 1 117 ? 15.562 -30.656 -13.125 1 91.06 117 GLN B O 1
ATOM 2918 N N . GLN B 1 118 ? 15.477 -29.172 -14.734 1 91.44 118 GLN B N 1
ATOM 2919 C CA . GLN B 1 118 ? 15.516 -28.078 -13.781 1 91.44 118 GLN B CA 1
ATOM 2920 C C . GLN B 1 118 ? 14.273 -28.078 -12.891 1 91.44 118 GLN B C 1
ATOM 2922 O O . GLN B 1 118 ? 14.375 -27.844 -11.68 1 91.44 118 GLN B O 1
ATOM 2927 N N . ASN B 1 119 ? 13.18 -28.344 -13.484 1 95.81 119 ASN B N 1
ATOM 2928 C CA . ASN B 1 119 ? 11.938 -28.391 -12.727 1 95.81 119 ASN B CA 1
ATOM 2929 C C . ASN B 1 119 ? 11.945 -29.531 -11.711 1 95.81 119 ASN B C 1
ATOM 2931 O O . ASN B 1 119 ? 11.43 -29.391 -10.602 1 95.81 119 ASN B O 1
ATOM 2935 N N . GLN B 1 120 ? 12.547 -30.656 -12.148 1 96.62 120 GLN B N 1
ATOM 2936 C CA . GLN B 1 120 ? 12.625 -31.781 -11.227 1 96.62 120 GLN B CA 1
ATOM 2937 C C . GLN B 1 120 ? 13.469 -31.422 -10.008 1 96.62 120 GLN B C 1
ATOM 2939 O O . GLN B 1 120 ? 13.078 -31.719 -8.875 1 96.62 120 GLN B O 1
ATOM 2944 N N . VAL B 1 121 ? 14.602 -30.797 -10.25 1 97 121 VAL B N 1
ATOM 2945 C CA . VAL B 1 121 ? 15.461 -30.375 -9.148 1 97 121 VAL B CA 1
ATOM 2946 C C . VAL B 1 121 ? 14.719 -29.375 -8.258 1 97 121 VAL B C 1
ATOM 2948 O O . VAL B 1 121 ? 14.789 -29.453 -7.031 1 97 121 VAL B O 1
ATOM 2951 N N . LEU B 1 122 ? 14.031 -28.484 -8.859 1 97.88 122 LEU B N 1
ATOM 2952 C CA . LEU B 1 122 ? 13.258 -27.5 -8.102 1 97.88 122 LEU B CA 1
ATOM 2953 C C . LEU B 1 122 ? 12.219 -28.188 -7.219 1 97.88 122 LEU B C 1
ATOM 2955 O O . LEU B 1 122 ? 12.07 -27.828 -6.043 1 97.88 122 LEU B O 1
ATOM 2959 N N . VAL B 1 123 ? 11.531 -29.172 -7.758 1 98.38 123 VAL B N 1
ATOM 2960 C CA . VAL B 1 123 ? 10.5 -29.875 -7.008 1 98.38 123 VAL B CA 1
ATOM 2961 C C . VAL B 1 123 ? 11.133 -30.594 -5.816 1 98.38 123 VAL B C 1
ATOM 2963 O O . VAL B 1 123 ? 10.562 -30.625 -4.723 1 98.38 123 VAL B O 1
ATOM 2966 N N . GLU B 1 124 ? 12.289 -31.188 -6.035 1 98.12 124 GLU B N 1
ATOM 2967 C CA . GLU B 1 124 ? 12.992 -31.844 -4.938 1 98.12 124 GLU B CA 1
ATOM 2968 C C . GLU B 1 124 ? 13.359 -30.844 -3.838 1 98.12 124 GLU B C 1
ATOM 2970 O O . GLU B 1 124 ? 13.148 -31.125 -2.654 1 98.12 124 GLU B O 1
ATOM 2975 N N . GLN B 1 125 ? 13.914 -29.734 -4.227 1 97.88 125 GLN B N 1
ATOM 2976 C CA . GLN B 1 125 ? 14.258 -28.688 -3.264 1 97.88 125 GLN B CA 1
ATOM 2977 C C . GLN B 1 125 ? 13.008 -28.172 -2.551 1 97.88 125 GLN B C 1
ATOM 2979 O O . GLN B 1 125 ? 13.047 -27.891 -1.351 1 97.88 125 GLN B O 1
ATOM 2984 N N . LEU B 1 126 ? 11.969 -28.016 -3.291 1 98.5 126 LEU B N 1
ATOM 2985 C CA . LEU B 1 126 ? 10.695 -27.562 -2.742 1 98.5 126 LEU B CA 1
ATOM 2986 C C . LEU B 1 126 ? 10.172 -28.531 -1.688 1 98.5 126 LEU B C 1
ATOM 2988 O O . LEU B 1 126 ? 9.734 -28.109 -0.616 1 98.5 126 LEU B O 1
ATOM 2992 N N . ALA B 1 127 ? 10.211 -29.828 -2.006 1 98.25 127 ALA B N 1
ATOM 2993 C CA . ALA B 1 127 ? 9.766 -30.859 -1.069 1 98.25 127 ALA B CA 1
ATOM 2994 C C . ALA B 1 127 ? 10.531 -30.766 0.247 1 98.25 127 ALA B C 1
ATOM 2996 O O . ALA B 1 127 ? 9.938 -30.844 1.325 1 98.25 127 ALA B O 1
ATOM 2997 N N . GLN B 1 128 ? 11.805 -30.594 0.119 1 98.19 128 GLN B N 1
ATOM 2998 C CA . GLN B 1 128 ? 12.641 -30.469 1.31 1 98.19 128 GLN B CA 1
ATOM 2999 C C . GLN B 1 128 ? 12.289 -29.219 2.104 1 98.19 128 GLN B C 1
ATOM 3001 O O . GLN B 1 128 ? 12.133 -29.266 3.324 1 98.19 128 GLN B O 1
ATOM 3006 N N . LEU B 1 129 ? 12.141 -28.141 1.438 1 98.38 129 LEU B N 1
ATOM 3007 C CA . LEU B 1 129 ? 11.828 -26.859 2.08 1 98.38 129 LEU B CA 1
ATOM 3008 C C . LEU B 1 129 ? 10.492 -26.938 2.818 1 98.38 129 LEU B C 1
ATOM 3010 O O . LEU B 1 129 ? 10.383 -26.484 3.957 1 98.38 129 LEU B O 1
ATOM 3014 N N . LEU B 1 130 ? 9.508 -27.547 2.264 1 98.25 130 LEU B N 1
ATOM 3015 C CA . LEU B 1 130 ? 8.133 -27.516 2.76 1 98.25 130 LEU B CA 1
ATOM 3016 C C . LEU B 1 130 ? 7.973 -28.438 3.963 1 98.25 130 LEU B C 1
ATOM 3018 O O . LEU B 1 130 ? 6.965 -28.359 4.672 1 98.25 130 LEU B O 1
ATOM 3022 N N . GLU B 1 131 ? 8.969 -29.328 4.191 1 96.81 131 GLU B N 1
ATOM 3023 C CA . GLU B 1 131 ? 8.938 -30.156 5.391 1 96.81 131 GLU B CA 1
ATOM 3024 C C . GLU B 1 131 ? 8.867 -29.312 6.656 1 96.81 131 GLU B C 1
ATOM 3026 O O . GLU B 1 131 ? 8.281 -29.719 7.656 1 96.81 131 GLU B O 1
ATOM 3031 N N . GLY B 1 132 ? 9.398 -28.109 6.562 1 96.25 132 GLY B N 1
ATOM 3032 C CA . GLY B 1 132 ? 9.453 -27.25 7.727 1 96.25 132 GLY B CA 1
ATOM 3033 C C . GLY B 1 132 ? 8.242 -26.344 7.848 1 96.25 132 GLY B C 1
ATOM 3034 O O . GLY B 1 132 ? 8.156 -25.516 8.766 1 96.25 132 GLY B O 1
ATOM 3035 N N . PHE B 1 133 ? 7.207 -26.453 6.977 1 97.62 133 PHE B N 1
ATOM 3036 C CA . PHE B 1 133 ? 6.047 -25.578 6.945 1 97.62 133 PHE B CA 1
ATOM 3037 C C . PHE B 1 133 ? 4.754 -26.375 6.883 1 97.62 133 PHE B C 1
ATOM 3039 O O . PHE B 1 133 ? 4.168 -26.547 5.812 1 97.62 133 PHE B O 1
ATOM 3046 N N . GLU B 1 134 ? 4.215 -26.703 7.945 1 95.25 134 GLU B N 1
ATOM 3047 C CA . GLU B 1 134 ? 3.033 -27.562 8 1 95.25 134 GLU B CA 1
ATOM 3048 C C . GLU B 1 134 ? 1.809 -26.859 7.43 1 95.25 134 GLU B C 1
ATOM 3050 O O . GLU B 1 134 ? 0.987 -27.469 6.75 1 95.25 134 GLU B O 1
ATOM 3055 N N . LEU B 1 135 ? 1.731 -25.531 7.754 1 97 135 LEU B N 1
ATOM 3056 C CA . LEU B 1 135 ? 0.592 -24.75 7.301 1 97 135 LEU B CA 1
ATOM 3057 C C . LEU B 1 135 ? 0.544 -24.688 5.777 1 97 135 LEU B C 1
ATOM 3059 O O . LEU B 1 135 ? -0.49 -24.344 5.195 1 97 135 LEU B O 1
ATOM 3063 N N . ALA B 1 136 ? 1.659 -25 5.137 1 97.5 136 ALA B N 1
ATOM 3064 C CA . ALA B 1 136 ? 1.78 -24.875 3.686 1 97.5 136 ALA B CA 1
ATOM 3065 C C . ALA B 1 136 ? 0.843 -25.844 2.971 1 97.5 136 ALA B C 1
ATOM 3067 O O . ALA B 1 136 ? 0.326 -25.531 1.894 1 97.5 136 ALA B O 1
ATOM 3068 N N . LYS B 1 137 ? 0.588 -26.953 3.512 1 96.62 137 LYS B N 1
ATOM 3069 C CA . LYS B 1 137 ? -0.241 -27.984 2.885 1 96.62 137 LYS B CA 1
ATOM 3070 C C . LYS B 1 137 ? -1.653 -27.469 2.627 1 96.62 137 LYS B C 1
ATOM 3072 O O . LYS B 1 137 ? -2.291 -27.859 1.645 1 96.62 137 LYS B O 1
ATOM 3077 N N . GLU B 1 138 ? -2.066 -26.562 3.469 1 97.06 138 GLU B N 1
ATOM 3078 C CA . GLU B 1 138 ? -3.428 -26.031 3.377 1 97.06 138 GLU B CA 1
ATOM 3079 C C . GLU B 1 138 ? -3.486 -24.797 2.496 1 97.06 138 GLU B C 1
ATOM 3081 O O . GLU B 1 138 ? -4.535 -24.484 1.925 1 97.06 138 GLU B O 1
ATOM 3086 N N . LYS B 1 139 ? -2.383 -24.172 2.406 1 98.31 139 LYS B N 1
ATOM 3087 C CA . LYS B 1 139 ? -2.457 -22.828 1.869 1 98.31 139 LYS B CA 1
ATOM 3088 C C . LYS B 1 139 ? -1.763 -22.734 0.514 1 98.31 139 LYS B C 1
ATOM 3090 O O . LYS B 1 139 ? -2.012 -21.797 -0.254 1 98.31 139 LYS B O 1
ATOM 3095 N N . LEU B 1 140 ? -0.937 -23.656 0.164 1 98.69 140 LEU B N 1
ATOM 3096 C CA . LEU B 1 140 ? -0.169 -23.578 -1.074 1 98.69 140 LEU B CA 1
ATOM 3097 C C . LEU B 1 140 ? -0.881 -24.328 -2.201 1 98.69 140 LEU B C 1
ATOM 3099 O O . LEU B 1 140 ? -1.414 -25.422 -1.99 1 98.69 140 LEU B O 1
ATOM 3103 N N . ILE B 1 141 ? -0.946 -23.75 -3.309 1 98.81 141 ILE B N 1
ATOM 3104 C CA . ILE B 1 141 ? -1.306 -24.391 -4.566 1 98.81 141 ILE B CA 1
ATOM 3105 C C . ILE B 1 141 ? -0.115 -24.359 -5.523 1 98.81 141 ILE B C 1
ATOM 3107 O O . ILE B 1 141 ? 0.436 -23.297 -5.801 1 98.81 141 ILE B O 1
ATOM 3111 N N . LEU B 1 142 ? 0.289 -25.516 -5.941 1 98.81 142 LEU B N 1
ATOM 3112 C CA . LEU B 1 142 ? 1.468 -25.641 -6.789 1 98.81 142 LEU B CA 1
ATOM 3113 C C . LEU B 1 142 ? 1.073 -25.703 -8.258 1 98.81 142 LEU B C 1
ATOM 3115 O O . LEU B 1 142 ? 0.28 -26.562 -8.664 1 98.81 1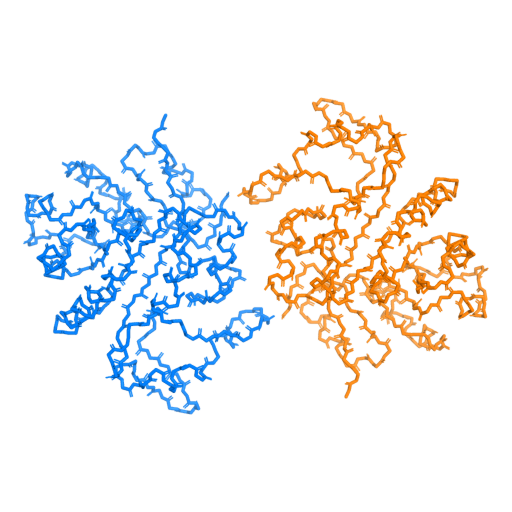42 LEU B O 1
ATOM 3119 N N . LEU B 1 143 ? 1.639 -24.828 -9.016 1 98.56 143 LEU B N 1
ATOM 3120 C CA . LEU B 1 143 ? 1.247 -24.656 -10.414 1 98.56 143 LEU B CA 1
ATOM 3121 C C . LEU B 1 143 ? 2.426 -24.906 -11.344 1 98.56 143 LEU B C 1
ATOM 3123 O O . LEU B 1 143 ? 3.576 -24.641 -10.984 1 98.56 143 LEU B O 1
ATOM 3127 N N . SER B 1 144 ? 2.088 -25.344 -12.562 1 97.94 144 SER B N 1
ATOM 3128 C CA . SER B 1 144 ? 3.076 -25.453 -13.633 1 97.94 144 SER B CA 1
ATOM 3129 C C . SER B 1 144 ? 2.408 -25.484 -15 1 97.94 144 SER B C 1
ATOM 3131 O O . SER B 1 144 ? 1.261 -25.922 -15.133 1 97.94 144 SER B O 1
ATOM 3133 N N . SER B 1 145 ? 3.111 -25.047 -15.969 1 96.62 145 SER B N 1
ATOM 3134 C CA . SER B 1 145 ? 2.643 -25.141 -17.344 1 96.62 145 SER B CA 1
ATOM 3135 C C . SER B 1 145 ? 3.145 -26.422 -18 1 96.62 145 SER B C 1
ATOM 3137 O O . SER B 1 145 ? 2.789 -26.719 -19.156 1 96.62 145 SER B O 1
ATOM 3139 N N . HIS B 1 146 ? 3.965 -27.156 -17.344 1 96.06 146 HIS B N 1
ATOM 3140 C CA . HIS B 1 146 ? 4.457 -28.453 -17.797 1 96.06 146 HIS B CA 1
ATOM 3141 C C . HIS B 1 146 ? 3.771 -29.594 -17.047 1 96.06 146 HIS B C 1
ATOM 3143 O O . HIS B 1 146 ? 3.988 -29.781 -15.844 1 96.06 146 HIS B O 1
ATOM 3149 N N . PHE B 1 147 ? 3.033 -30.359 -17.828 1 96.19 147 PHE B N 1
ATOM 3150 C CA . PHE B 1 147 ? 2.229 -31.391 -17.188 1 96.19 147 PHE B CA 1
ATOM 3151 C C . PHE B 1 147 ? 3.119 -32.438 -16.547 1 96.19 147 PHE B C 1
ATOM 3153 O O . PHE B 1 147 ? 2.766 -33.031 -15.508 1 96.19 147 PHE B O 1
ATOM 3160 N N . SER B 1 148 ? 4.293 -32.688 -17.141 1 95.88 148 SER B N 1
ATOM 3161 C CA . SER B 1 148 ? 5.242 -33.625 -16.531 1 95.88 148 SER B CA 1
ATOM 3162 C C . SER B 1 148 ? 5.633 -33.156 -15.125 1 95.88 148 SER B C 1
ATOM 3164 O O . SER B 1 148 ? 5.828 -33.969 -14.227 1 95.88 148 SER B O 1
ATOM 3166 N N . THR B 1 149 ? 5.75 -31.828 -14.945 1 97.56 149 THR B N 1
ATOM 3167 C CA . THR B 1 149 ? 6.059 -31.266 -13.641 1 97.56 149 THR B CA 1
ATOM 3168 C C . THR B 1 149 ? 4.902 -31.484 -12.664 1 97.56 149 THR B C 1
ATOM 3170 O O . THR B 1 149 ? 5.121 -31.781 -11.492 1 97.56 149 THR B O 1
ATOM 3173 N N . ILE B 1 150 ? 3.707 -31.406 -13.133 1 97.75 150 ILE B N 1
ATOM 3174 C CA . ILE B 1 150 ? 2.523 -31.641 -12.32 1 97.75 150 ILE B CA 1
ATOM 3175 C C . ILE B 1 150 ? 2.553 -33.062 -11.789 1 97.75 150 ILE B C 1
ATOM 3177 O O . ILE B 1 150 ? 2.344 -33.312 -10.594 1 97.75 150 ILE B O 1
ATOM 3181 N N . LYS B 1 151 ? 2.82 -33.969 -12.68 1 97.19 151 LYS B N 1
ATOM 3182 C CA . LYS B 1 151 ? 2.893 -35.375 -12.273 1 97.19 151 LYS B CA 1
ATOM 3183 C C . LYS B 1 151 ? 3.975 -35.594 -11.219 1 97.19 151 LYS B C 1
ATOM 3185 O O . LYS B 1 151 ? 3.762 -36.312 -10.234 1 97.19 151 LYS B O 1
ATOM 3190 N N . TYR B 1 152 ? 5.086 -34.969 -11.461 1 97.69 152 TYR B N 1
ATOM 3191 C CA . TYR B 1 152 ? 6.195 -35.094 -10.523 1 97.69 152 TYR B CA 1
ATOM 3192 C C . TYR B 1 152 ? 5.852 -34.469 -9.18 1 97.69 152 TYR B C 1
ATOM 3194 O O . TYR B 1 152 ? 6.188 -35.031 -8.125 1 97.69 152 TYR B O 1
ATOM 3202 N N . LEU B 1 153 ? 5.168 -33.344 -9.148 1 98.25 153 LEU B N 1
ATOM 3203 C CA . LEU B 1 153 ? 4.688 -32.719 -7.922 1 98.25 153 LEU B CA 1
ATOM 3204 C C . LEU B 1 153 ? 3.779 -33.656 -7.141 1 98.25 153 LEU B C 1
ATOM 3206 O O . LEU B 1 153 ? 3.92 -33.812 -5.926 1 98.25 153 LEU B O 1
ATOM 3210 N N . ASN B 1 154 ? 2.92 -34.312 -7.852 1 97.88 154 ASN B N 1
ATOM 3211 C CA . ASN B 1 154 ? 1.98 -35.219 -7.215 1 97.88 154 ASN B CA 1
ATOM 3212 C C . ASN B 1 154 ? 2.699 -36.406 -6.586 1 97.88 154 ASN B C 1
ATOM 3214 O O . ASN B 1 154 ? 2.242 -36.969 -5.582 1 97.88 154 ASN B O 1
ATOM 3218 N N . GLU B 1 155 ? 3.75 -36.812 -7.199 1 97.31 155 GLU B N 1
ATOM 3219 C CA . GLU B 1 155 ? 4.543 -37.906 -6.684 1 97.31 155 GLU B CA 1
ATOM 3220 C C . GLU B 1 155 ? 5.305 -37.5 -5.422 1 97.31 155 GLU B C 1
ATOM 3222 O O . GLU B 1 155 ? 5.328 -38.25 -4.441 1 97.31 155 GLU B O 1
ATOM 3227 N N . LYS B 1 156 ? 5.887 -36.344 -5.371 1 97.62 156 LYS B N 1
ATOM 3228 C CA . LYS B 1 156 ? 6.816 -35.938 -4.324 1 97.62 156 LYS B CA 1
ATOM 3229 C C . LYS B 1 156 ? 6.094 -35.156 -3.219 1 97.62 156 LYS B C 1
ATOM 3231 O O . LYS B 1 156 ? 6.535 -35.156 -2.068 1 97.62 156 LYS B O 1
ATOM 3236 N N . LEU B 1 157 ? 4.984 -34.5 -3.607 1 97.56 157 LEU B N 1
ATOM 3237 C CA . LEU B 1 157 ? 4.223 -33.656 -2.697 1 97.56 157 LEU B CA 1
ATOM 3238 C C . LEU B 1 157 ? 2.742 -34 -2.727 1 97.56 157 LEU B C 1
ATOM 3240 O O . LEU B 1 157 ? 1.896 -33.156 -3.02 1 97.56 157 LEU B O 1
ATOM 3244 N N . LYS B 1 158 ? 2.434 -35.156 -2.283 1 94.81 158 LYS B N 1
ATOM 3245 C CA . LYS B 1 158 ? 1.12 -35.781 -2.432 1 94.81 158 LYS B CA 1
ATOM 3246 C C . LYS B 1 158 ? 0.054 -35 -1.668 1 94.81 158 LYS B C 1
ATOM 3248 O O . LYS B 1 158 ? -1.114 -34.969 -2.061 1 94.81 158 LYS B O 1
ATOM 3253 N N . SER B 1 159 ? 0.429 -34.312 -0.67 1 95.31 159 SER B N 1
ATOM 3254 C CA . SER B 1 159 ? -0.539 -33.625 0.188 1 95.31 159 SER B CA 1
ATOM 3255 C C . SER B 1 159 ? -0.88 -32.25 -0.348 1 95.31 159 SER B C 1
ATOM 3257 O O . SER B 1 159 ? -1.75 -31.547 0.195 1 95.31 159 SER B O 1
ATOM 3259 N N . PHE B 1 160 ? -0.255 -31.812 -1.396 1 98.12 160 PHE B N 1
ATOM 3260 C CA . PHE B 1 160 ? -0.454 -30.453 -1.913 1 98.12 160 PHE B CA 1
ATOM 3261 C C . PHE B 1 160 ? -1.377 -30.469 -3.125 1 98.12 160 PHE B C 1
ATOM 3263 O O . PHE B 1 160 ? -1.444 -31.469 -3.848 1 98.12 160 PHE B O 1
ATOM 3270 N N . LYS B 1 161 ? -2.1 -29.391 -3.283 1 98.31 161 LYS B N 1
ATOM 3271 C CA . LYS B 1 161 ? -2.949 -29.219 -4.457 1 98.31 161 LYS B CA 1
ATOM 3272 C C . LYS B 1 161 ? -2.145 -28.688 -5.645 1 98.31 161 LYS B C 1
ATOM 3274 O O . LYS B 1 161 ? -1.258 -27.859 -5.477 1 98.31 161 LYS B O 1
ATOM 3279 N N . THR B 1 162 ? -2.482 -29.219 -6.801 1 98.62 162 THR B N 1
ATOM 3280 C CA . THR B 1 162 ? -1.768 -28.812 -8.008 1 98.62 162 THR B CA 1
ATOM 3281 C C . THR B 1 162 ? -2.734 -28.25 -9.039 1 98.62 162 THR B C 1
ATOM 3283 O O . THR B 1 162 ? -3.941 -28.484 -8.969 1 98.62 162 THR B O 1
ATOM 3286 N N . SER B 1 163 ? -2.215 -27.453 -9.914 1 98.62 163 SER B N 1
ATOM 3287 C CA . SER B 1 163 ? -2.994 -26.875 -11 1 98.62 163 SER B CA 1
ATOM 3288 C C . SER B 1 163 ? -2.154 -26.734 -12.266 1 98.62 163 SER B C 1
ATOM 3290 O O . SER B 1 163 ? -0.978 -26.375 -12.203 1 98.62 163 SER B O 1
ATOM 3292 N N . PHE B 1 164 ? -2.822 -27 -13.352 1 98 164 PHE B N 1
ATOM 3293 C CA . PHE B 1 164 ? -2.182 -26.891 -14.656 1 98 164 PHE B CA 1
ATOM 3294 C C . PHE B 1 164 ? -2.422 -25.5 -15.266 1 98 164 PHE B C 1
ATOM 3296 O O . PHE B 1 164 ? -3.568 -25.062 -15.391 1 98 164 PHE B O 1
ATOM 3303 N N . VAL B 1 165 ? -1.368 -24.797 -15.578 1 98.12 165 VAL B N 1
ATOM 3304 C CA . VAL B 1 165 ? -1.422 -23.438 -16.141 1 98.12 165 VAL B CA 1
ATOM 3305 C C . VAL B 1 165 ? -1.285 -23.516 -17.656 1 98.12 165 VAL B C 1
ATOM 3307 O O . VAL B 1 165 ? -0.365 -24.141 -18.172 1 98.12 165 VAL B O 1
ATOM 3310 N N . PHE B 1 166 ? -2.174 -22.875 -18.391 1 97 166 PHE B N 1
ATOM 3311 C CA . PHE B 1 166 ? -2.094 -22.938 -19.844 1 97 166 PHE B CA 1
ATOM 3312 C C . PHE B 1 166 ? -2.824 -21.75 -20.469 1 97 166 PHE B C 1
ATOM 3314 O O . PHE B 1 166 ? -3.57 -21.047 -19.781 1 97 166 PHE B O 1
ATOM 3321 N N . ASN B 1 167 ? -2.514 -21.469 -21.75 1 96.19 167 ASN B N 1
ATOM 3322 C CA . ASN B 1 167 ? -3.15 -20.344 -22.438 1 96.19 167 ASN B CA 1
ATOM 3323 C C . ASN B 1 167 ? -3.504 -20.688 -23.875 1 96.19 167 ASN B C 1
ATOM 3325 O O . ASN B 1 167 ? -3.82 -19.812 -24.672 1 96.19 167 ASN B O 1
ATOM 3329 N N . SER B 1 168 ? -3.389 -21.969 -24.203 1 95.06 168 SER B N 1
ATOM 3330 C CA . SER B 1 168 ? -3.715 -22.375 -25.562 1 95.06 168 SER B CA 1
ATOM 3331 C C . SER B 1 168 ? -4.164 -23.828 -25.609 1 95.06 168 SER B C 1
ATOM 3333 O O . SER B 1 168 ? -3.863 -24.609 -24.703 1 95.06 168 SER B O 1
ATOM 3335 N N . LYS B 1 169 ? -4.793 -24.141 -26.719 1 92.69 169 LYS B N 1
ATOM 3336 C CA . LYS B 1 169 ? -5.289 -25.484 -26.922 1 92.69 169 LYS B CA 1
ATOM 3337 C C . LYS B 1 169 ? -4.137 -26.469 -27.156 1 92.69 169 LYS B C 1
ATOM 3339 O O . LYS B 1 169 ? -4.25 -27.656 -26.828 1 92.69 169 LYS B O 1
ATOM 3344 N N . LYS B 1 170 ? -3.102 -25.984 -27.656 1 93.69 170 LYS B N 1
ATOM 3345 C CA . LYS B 1 170 ? -1.939 -26.812 -27.969 1 93.69 170 LYS B CA 1
ATOM 3346 C C . LYS B 1 170 ? -1.426 -27.531 -26.719 1 93.69 170 LYS B C 1
ATOM 3348 O O . LYS B 1 170 ? -0.956 -28.656 -26.797 1 93.69 170 LYS B O 1
ATOM 3353 N N . GLN B 1 171 ? -1.567 -26.906 -25.594 1 93.06 171 GLN B N 1
ATOM 3354 C CA . GLN B 1 171 ? -1.063 -27.469 -24.328 1 93.06 171 GLN B CA 1
ATOM 3355 C C . GLN B 1 171 ? -1.987 -28.562 -23.812 1 93.06 171 GLN B C 1
ATOM 3357 O O . GLN B 1 171 ? -1.594 -29.344 -22.938 1 93.06 171 GLN B O 1
ATOM 3362 N N . LEU B 1 172 ? -3.16 -28.609 -24.391 1 93.25 172 LEU B N 1
ATOM 3363 C CA . LEU B 1 172 ? -4.156 -29.562 -23.906 1 93.25 172 LEU B CA 1
ATOM 3364 C C . LEU B 1 172 ? -4.289 -30.75 -24.859 1 93.25 172 LEU B C 1
ATOM 3366 O O . LEU B 1 172 ? -4.82 -31.797 -24.484 1 93.25 172 LEU B O 1
ATOM 3370 N N . VAL B 1 173 ? -3.836 -30.609 -26.062 1 88.56 173 VAL B N 1
ATOM 3371 C CA . VAL B 1 173 ? -4.129 -31.531 -27.156 1 88.56 173 VAL B CA 1
ATOM 3372 C C . VAL B 1 173 ? -3.621 -32.938 -26.812 1 88.56 173 VAL B C 1
ATOM 3374 O O . VAL B 1 173 ? -4.242 -33.938 -27.172 1 88.56 173 VAL B O 1
ATOM 3377 N N . HIS B 1 174 ? -2.564 -33.031 -26.125 1 90.69 174 HIS B N 1
ATOM 3378 C CA . HIS B 1 174 ? -1.97 -34.344 -25.875 1 90.69 174 HIS B CA 1
ATOM 3379 C C . HIS B 1 174 ? -2.367 -34.875 -24.5 1 90.69 174 HIS B C 1
ATOM 3381 O O . HIS B 1 174 ? -1.784 -35.844 -24.016 1 90.69 174 HIS B O 1
ATOM 3387 N N . LEU B 1 175 ? -3.252 -34.281 -23.875 1 95.31 175 LEU B N 1
ATOM 3388 C CA . LEU B 1 175 ? -3.713 -34.719 -22.562 1 95.31 175 LEU B CA 1
ATOM 3389 C C . LEU B 1 175 ? -5.176 -35.125 -22.594 1 95.31 175 LEU B C 1
ATOM 3391 O O . LEU B 1 175 ? -5.992 -34.5 -23.281 1 95.31 175 LEU B O 1
ATOM 3395 N N . THR B 1 176 ? -5.484 -36.156 -21.938 1 95.56 176 THR B N 1
ATOM 3396 C CA . THR B 1 176 ? -6.883 -36.562 -21.781 1 95.56 176 THR B CA 1
ATOM 3397 C C . THR B 1 176 ? -7.523 -35.844 -20.609 1 95.56 176 THR B C 1
ATOM 3399 O O . THR B 1 176 ? -6.828 -35.406 -19.672 1 95.56 176 THR B O 1
ATOM 3402 N N . LYS B 1 177 ? -8.828 -35.75 -20.641 1 95.94 177 LYS B N 1
ATOM 3403 C CA . LYS B 1 177 ? -9.57 -35.188 -19.531 1 95.94 177 LYS B CA 1
ATOM 3404 C C . LYS B 1 177 ? -9.266 -35.906 -18.234 1 95.94 177 LYS B C 1
ATOM 3406 O O . LYS B 1 177 ? -9.117 -35.312 -17.172 1 95.94 177 LYS B O 1
ATOM 3411 N N . ASP B 1 178 ? -9.18 -37.156 -18.312 1 96.94 178 ASP B N 1
ATOM 3412 C CA . ASP B 1 178 ? -8.914 -38 -17.141 1 96.94 178 ASP B CA 1
ATOM 3413 C C . ASP B 1 178 ? -7.531 -37.719 -16.562 1 96.94 178 ASP B C 1
ATOM 3415 O O . ASP B 1 178 ? -7.371 -37.625 -15.336 1 96.94 178 ASP B O 1
ATOM 3419 N N . GLU B 1 179 ? -6.621 -37.594 -17.438 1 97.12 179 GLU B N 1
ATOM 3420 C CA . GLU B 1 179 ? -5.27 -37.281 -16.984 1 97.12 179 GLU B CA 1
ATOM 3421 C C . GLU B 1 179 ? -5.246 -35.969 -16.219 1 97.12 179 GLU B C 1
ATOM 3423 O O . GLU B 1 179 ? -4.645 -35.875 -15.148 1 97.12 179 GLU B O 1
ATOM 3428 N N . ILE B 1 180 ? -5.934 -35.062 -16.734 1 97.62 180 ILE B N 1
ATOM 3429 C CA . ILE B 1 180 ? -5.949 -33.719 -16.141 1 97.62 180 ILE B CA 1
ATOM 3430 C C . 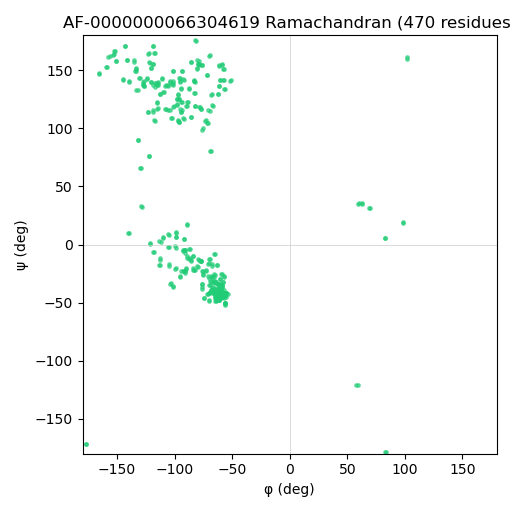ILE B 1 180 ? -6.691 -33.781 -14.805 1 97.62 180 ILE B C 1
ATOM 3432 O O . ILE B 1 180 ? -6.172 -33.312 -13.773 1 97.62 180 ILE B O 1
ATOM 3436 N N . THR B 1 181 ? -7.84 -34.375 -14.734 1 97.5 181 THR B N 1
ATOM 3437 C CA . THR B 1 181 ? -8.703 -34.344 -13.562 1 97.5 181 THR B CA 1
ATOM 3438 C C . THR B 1 181 ? -8.125 -35.219 -12.445 1 97.5 181 THR B C 1
ATOM 3440 O O . THR B 1 181 ? -8.391 -34.969 -11.266 1 97.5 181 THR B O 1
ATOM 3443 N N . GLN B 1 182 ? -7.297 -36.156 -12.805 1 97.25 182 GLN B N 1
ATOM 3444 C CA . GLN B 1 182 ? -6.688 -37.031 -11.805 1 97.25 182 GLN B CA 1
ATOM 3445 C C . GLN B 1 182 ? -5.457 -36.375 -11.188 1 97.25 182 GLN B C 1
ATOM 3447 O O . GLN B 1 182 ? -5.051 -36.719 -10.078 1 97.25 182 GLN B O 1
ATOM 3452 N N . ASN B 1 183 ? -4.895 -35.438 -11.891 1 98.06 183 ASN B N 1
ATOM 3453 C CA . ASN B 1 183 ? -3.609 -34.906 -11.445 1 98.06 183 ASN B CA 1
ATOM 3454 C C . ASN B 1 183 ? -3.736 -33.438 -10.977 1 98.06 183 ASN B C 1
ATOM 3456 O O . ASN B 1 183 ? -2.834 -32.938 -10.32 1 98.06 183 ASN B O 1
ATOM 3460 N N . CYS B 1 184 ? -4.805 -32.812 -11.234 1 98.44 184 CYS B N 1
ATOM 3461 C CA . CYS B 1 184 ? -4.965 -31.375 -10.922 1 98.44 184 CYS B CA 1
ATOM 3462 C C . CYS B 1 184 ? -6.223 -31.141 -10.102 1 98.44 184 CYS B C 1
ATOM 3464 O O . CYS B 1 184 ? -7.258 -31.766 -10.344 1 98.44 184 CYS B O 1
ATOM 3466 N N . ARG B 1 185 ? -6.09 -30.266 -9.148 1 98.19 185 ARG B N 1
ATOM 3467 C CA . ARG B 1 185 ? -7.258 -29.844 -8.383 1 98.19 185 ARG B CA 1
ATOM 3468 C C . ARG B 1 185 ? -7.914 -28.625 -9.016 1 98.19 185 ARG B C 1
ATOM 3470 O O . ARG B 1 185 ? -9.102 -28.375 -8.797 1 98.19 185 ARG B O 1
ATOM 3477 N N . PHE B 1 186 ? -7.148 -27.875 -9.797 1 98.44 186 PHE B N 1
ATOM 3478 C CA . PHE B 1 186 ? -7.621 -26.688 -10.492 1 98.44 186 PHE B CA 1
ATOM 3479 C C . PHE B 1 186 ? -7.129 -26.672 -11.93 1 98.44 186 PHE B C 1
ATOM 3481 O O . PHE B 1 186 ? -6.188 -27.375 -12.281 1 98.44 186 PHE B O 1
ATOM 3488 N N . LEU B 1 187 ? -7.832 -25.922 -12.734 1 98.19 187 LEU B N 1
ATOM 3489 C CA . LEU B 1 187 ? -7.336 -25.484 -14.031 1 98.19 187 LEU B CA 1
ATOM 3490 C C . LEU B 1 187 ? -7.012 -24 -14.023 1 98.19 187 LEU B C 1
ATOM 3492 O O . LEU B 1 187 ? -7.781 -23.188 -13.492 1 98.19 187 LEU B O 1
ATOM 3496 N N . ALA B 1 188 ? -5.906 -23.688 -14.602 1 98.62 188 ALA B N 1
ATOM 3497 C CA . ALA B 1 188 ? -5.516 -22.281 -14.594 1 98.62 188 ALA B CA 1
ATOM 3498 C C . ALA B 1 188 ? -5.328 -21.766 -16.016 1 98.62 188 ALA B C 1
ATOM 3500 O O . ALA B 1 188 ? -4.199 -21.516 -16.453 1 98.62 188 ALA B O 1
ATOM 3501 N N . PRO B 1 189 ? -6.43 -21.5 -16.719 1 98.44 189 PRO B N 1
ATOM 3502 C CA . PRO B 1 189 ? -6.344 -20.844 -18.031 1 98.44 189 PRO B CA 1
ATOM 3503 C C . PRO B 1 189 ? -6.172 -19.328 -17.922 1 98.44 189 PRO B C 1
ATOM 3505 O O . PRO B 1 189 ? -6.582 -18.734 -16.938 1 98.44 189 PRO B O 1
ATOM 3508 N N . ASN B 1 190 ? -5.516 -18.734 -18.953 1 97.75 190 ASN B N 1
ATOM 3509 C CA . ASN B 1 190 ? -5.578 -17.281 -18.984 1 97.75 190 ASN B CA 1
ATOM 3510 C C . ASN B 1 190 ? -6.98 -16.781 -19.328 1 97.75 190 ASN B C 1
ATOM 3512 O O . ASN B 1 190 ? -7.793 -17.547 -19.875 1 97.75 190 ASN B O 1
ATOM 3516 N N . ASP B 1 191 ? -7.207 -15.555 -19.031 1 95.56 191 ASP B N 1
ATOM 3517 C CA . ASP B 1 191 ? -8.539 -14.969 -19.156 1 95.56 191 ASP B CA 1
ATOM 3518 C C . ASP B 1 191 ? -9.062 -15.07 -20.578 1 95.56 191 ASP B C 1
ATOM 3520 O O . ASP B 1 191 ? -10.195 -15.5 -20.812 1 95.56 191 ASP B O 1
ATOM 3524 N N . SER B 1 192 ? -8.258 -14.773 -21.578 1 95.56 192 SER B N 1
ATOM 3525 C CA . SER B 1 192 ? -8.664 -14.773 -22.969 1 95.56 192 SER B CA 1
ATOM 3526 C C . SER B 1 192 ? -9.047 -16.172 -23.438 1 95.56 192 SER B C 1
ATOM 3528 O O . SER B 1 192 ? -10.07 -16.359 -24.109 1 95.56 192 SER B O 1
ATOM 3530 N N . PHE B 1 193 ? -8.219 -17.141 -23.094 1 97.5 193 PHE B N 1
ATOM 3531 C CA . PHE B 1 193 ? -8.477 -18.516 -23.5 1 97.5 193 PHE B CA 1
ATOM 3532 C C . PHE B 1 193 ? -9.75 -19.047 -22.844 1 97.5 193 PHE B C 1
ATOM 3534 O O . PHE B 1 193 ? -10.555 -19.719 -23.484 1 97.5 193 PHE B O 1
ATOM 3541 N N . TYR B 1 194 ? -9.922 -18.766 -21.578 1 97.44 194 TYR B N 1
ATOM 3542 C CA . TYR B 1 194 ? -11.125 -19.188 -20.875 1 97.44 194 TYR B CA 1
ATOM 3543 C C . TYR B 1 194 ? -12.375 -18.594 -21.516 1 97.44 194 TYR B C 1
ATOM 3545 O O . TYR B 1 194 ? -13.375 -19.281 -21.719 1 97.44 194 TYR B O 1
ATOM 3553 N N . HIS B 1 195 ? -12.242 -17.359 -21.844 1 95.38 195 HIS B N 1
ATOM 3554 C CA . HIS B 1 195 ? -13.383 -16.656 -22.422 1 95.38 195 HIS B CA 1
ATOM 3555 C C . HIS B 1 195 ? -13.836 -17.328 -23.719 1 95.38 195 HIS B C 1
ATOM 3557 O O . HIS B 1 195 ? -15.039 -17.469 -23.969 1 95.38 195 HIS B O 1
ATOM 3563 N N . LYS B 1 196 ? -12.945 -17.75 -24.484 1 96.69 196 LYS B N 1
ATOM 3564 C CA . LYS B 1 196 ? -13.234 -18.312 -25.797 1 96.69 196 LYS B CA 1
ATOM 3565 C C . LYS B 1 196 ? -13.641 -19.781 -25.703 1 96.69 196 LYS B C 1
ATOM 3567 O O . LYS B 1 196 ? -14.258 -20.328 -26.625 1 96.69 196 LYS B O 1
ATOM 3572 N N . ASN B 1 197 ? -13.266 -20.422 -24.641 1 97 197 ASN B N 1
ATOM 3573 C CA . ASN B 1 197 ? -13.461 -21.875 -24.547 1 97 197 ASN B CA 1
ATOM 3574 C C . ASN B 1 197 ? -14.156 -22.25 -23.234 1 97 197 ASN B C 1
ATOM 3576 O O . ASN B 1 197 ? -13.859 -23.297 -22.656 1 97 197 ASN B O 1
ATOM 3580 N N . CYS B 1 198 ? -14.984 -21.438 -22.781 1 95.12 198 CYS B N 1
ATOM 3581 C CA . CYS B 1 198 ? -15.609 -21.547 -21.469 1 95.12 198 CYS B CA 1
ATOM 3582 C C . CYS B 1 198 ? -16.312 -22.875 -21.297 1 95.12 198 CYS B C 1
ATOM 3584 O O . CYS B 1 198 ? -16.031 -23.625 -20.344 1 95.12 198 CYS B O 1
ATOM 3586 N N . ALA B 1 199 ? -17.172 -23.266 -22.234 1 95.69 199 ALA B N 1
ATOM 3587 C CA . ALA B 1 199 ? -17.969 -24.484 -22.125 1 95.69 199 ALA B CA 1
ATOM 3588 C C . ALA B 1 199 ? -17.047 -25.703 -22.047 1 95.69 199 ALA B C 1
ATOM 3590 O O . ALA B 1 199 ? -17.266 -26.594 -21.203 1 95.69 199 ALA B O 1
ATOM 3591 N N . GLU B 1 200 ? -16.094 -25.75 -22.844 1 95.69 200 GLU B N 1
ATOM 3592 C CA . GLU B 1 200 ? -15.156 -26.875 -22.859 1 95.69 200 GLU B CA 1
ATOM 3593 C C . GLU B 1 200 ? -14.398 -26.969 -21.547 1 95.69 200 GLU B C 1
ATOM 3595 O O . GLU B 1 200 ? -14.32 -28.047 -20.953 1 95.69 200 GLU B O 1
ATOM 3600 N N . LEU B 1 201 ? -13.898 -25.922 -21.062 1 97.44 201 LEU B N 1
ATOM 3601 C CA . LEU B 1 201 ? -13.086 -25.922 -19.859 1 97.44 201 LEU B CA 1
ATOM 3602 C C . LEU B 1 201 ? -13.938 -26.219 -18.625 1 97.44 201 LEU B C 1
ATOM 3604 O O . LEU B 1 201 ? -13.492 -26.922 -17.703 1 97.44 201 LEU B O 1
ATOM 3608 N N . GLN B 1 202 ? -15.109 -25.75 -18.656 1 96.88 202 GLN B N 1
ATOM 3609 C CA . GLN B 1 202 ? -16.031 -26.016 -17.562 1 96.88 202 GLN B CA 1
ATOM 3610 C C . GLN B 1 202 ? -16.406 -27.5 -17.516 1 96.88 202 GLN B C 1
ATOM 3612 O O . GLN B 1 202 ? -16.719 -28.031 -16.453 1 96.88 202 GLN B O 1
ATOM 3617 N N . SER B 1 203 ? -16.375 -28.125 -18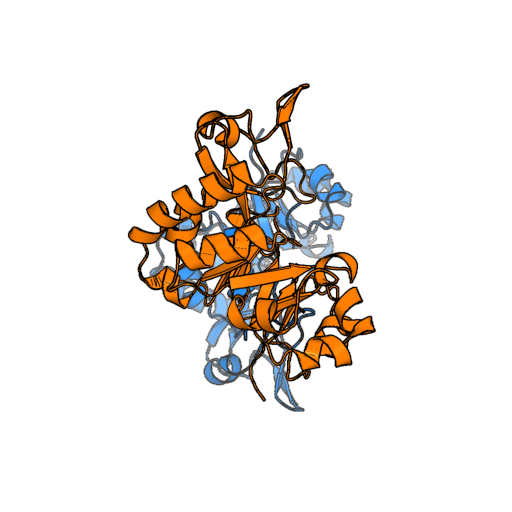.625 1 96.62 203 SER B N 1
ATOM 3618 C CA . SER B 1 203 ? -16.766 -29.531 -18.719 1 96.62 203 SER B CA 1
ATOM 3619 C C . SER B 1 203 ? -15.773 -30.422 -17.969 1 96.62 203 SER B C 1
ATOM 3621 O O . SER B 1 203 ? -16.078 -31.578 -17.672 1 96.62 203 SER B O 1
ATOM 3623 N N . TYR B 1 204 ? -14.578 -29.953 -17.688 1 96.94 204 TYR B N 1
ATOM 3624 C CA . TYR B 1 204 ? -13.609 -30.703 -16.906 1 96.94 204 TYR B CA 1
ATOM 3625 C C . TYR B 1 204 ? -14.086 -30.891 -15.469 1 96.94 204 TYR B C 1
ATOM 3627 O O . TYR B 1 204 ? -13.594 -31.781 -14.75 1 96.94 204 TYR B O 1
ATOM 3635 N N . GLY B 1 205 ? -14.914 -29.938 -14.977 1 97.06 205 GLY B N 1
ATOM 3636 C CA . GLY B 1 205 ? -15.484 -30.047 -13.648 1 97.06 205 GLY B CA 1
ATOM 3637 C C . GLY B 1 205 ? -14.547 -29.578 -12.555 1 97.06 205 GLY B C 1
ATOM 3638 O O . GLY B 1 205 ? -14.789 -29.812 -11.367 1 97.06 205 GLY B O 1
ATOM 3639 N N . LEU B 1 206 ? -13.453 -29.047 -12.891 1 98.19 206 LEU B N 1
ATOM 3640 C CA . LEU B 1 206 ? -12.484 -28.516 -11.938 1 98.19 206 LEU B CA 1
ATOM 3641 C C . LEU B 1 206 ? -12.672 -27.016 -11.75 1 98.19 206 LEU B C 1
ATOM 3643 O O . LEU B 1 206 ? -13.023 -26.297 -12.688 1 98.19 206 LEU B O 1
ATOM 3647 N N . PRO B 1 207 ? -12.469 -26.531 -10.453 1 98.12 207 PRO B N 1
ATOM 3648 C CA . PRO B 1 207 ? -12.484 -25.078 -10.273 1 98.12 207 PRO B CA 1
ATOM 3649 C C . PRO B 1 207 ? -11.391 -24.375 -11.07 1 98.12 207 PRO B C 1
ATOM 3651 O O . PRO B 1 207 ? -10.328 -24.953 -11.32 1 98.12 207 PRO B O 1
ATOM 3654 N N . ILE B 1 208 ? -11.68 -23.078 -11.398 1 98.5 208 ILE B N 1
ATOM 3655 C CA . ILE B 1 208 ? -10.828 -22.344 -12.328 1 98.5 208 ILE B CA 1
ATOM 3656 C C . ILE B 1 208 ? -10.047 -21.266 -11.578 1 98.5 208 ILE B C 1
ATOM 3658 O O . ILE B 1 208 ? -10.602 -20.562 -10.734 1 98.5 208 ILE B O 1
ATOM 3662 N N . ILE B 1 209 ? -8.734 -21.234 -11.828 1 98.75 209 ILE B N 1
ATOM 3663 C CA . ILE B 1 209 ? -7.875 -20.109 -11.508 1 98.75 209 ILE B CA 1
ATOM 3664 C C . ILE B 1 209 ? -7.684 -19.234 -12.75 1 98.75 209 ILE B C 1
ATOM 3666 O O . ILE B 1 209 ? -6.945 -19.609 -13.664 1 98.75 209 ILE B O 1
ATOM 3670 N N . LEU B 1 210 ? -8.281 -18.141 -12.773 1 98.38 210 LEU B N 1
ATOM 3671 C CA . LEU B 1 210 ? -8.273 -17.281 -13.953 1 98.38 210 LEU B CA 1
ATOM 3672 C C . LEU B 1 210 ? -7.16 -16.25 -13.867 1 98.38 210 LEU B C 1
ATOM 3674 O O . LEU B 1 210 ? -7.141 -15.422 -12.945 1 98.38 210 LEU B O 1
ATOM 3678 N N . TRP B 1 211 ? -6.211 -16.328 -14.773 1 98.06 211 TRP B N 1
ATOM 3679 C CA . TRP B 1 211 ? -5.086 -15.398 -14.742 1 98.06 211 TRP B CA 1
ATOM 3680 C C . TRP B 1 211 ? -4.859 -14.773 -16.109 1 98.06 211 TRP B C 1
ATOM 3682 O O . TRP B 1 211 ? -5.215 -15.359 -17.141 1 98.06 211 TRP B O 1
ATOM 3692 N N . VAL B 1 212 ? -4.492 -13.516 -16.156 1 96 212 VAL B N 1
ATOM 3693 C CA . VAL B 1 212 ? -4.461 -12.383 -15.234 1 96 212 VAL B CA 1
ATOM 3694 C C . VAL B 1 212 ? -5.547 -11.375 -15.617 1 96 212 VAL B C 1
ATOM 3696 O O . VAL B 1 212 ? -5.566 -10.875 -16.75 1 96 212 VAL B O 1
ATOM 3699 N N . ILE B 1 213 ? -6.414 -11.211 -14.789 1 95.81 213 ILE B N 1
ATOM 3700 C CA . ILE B 1 213 ? -7.551 -10.336 -15.039 1 95.81 213 ILE B CA 1
ATOM 3701 C C . ILE B 1 213 ? -7.078 -8.883 -15.109 1 95.81 213 ILE B C 1
ATOM 3703 O O . ILE B 1 213 ? -6.414 -8.391 -14.195 1 95.81 213 ILE B O 1
ATOM 3707 N N . LYS B 1 214 ? -7.52 -8.273 -16.234 1 90.69 214 LYS B N 1
ATOM 3708 C CA . LYS B 1 214 ? -7.098 -6.891 -16.438 1 90.69 214 LYS B CA 1
ATOM 3709 C C . LYS B 1 214 ? -8.297 -5.945 -16.438 1 90.69 214 LYS B C 1
ATOM 3711 O O . LYS B 1 214 ? -9.102 -5.953 -17.375 1 90.69 214 LYS B O 1
ATOM 3716 N N . GLY B 1 215 ? -8.375 -5.277 -15.398 1 91.5 215 GLY B N 1
ATOM 3717 C CA . GLY B 1 215 ? -9.383 -4.23 -15.375 1 91.5 215 GLY B CA 1
ATOM 3718 C C . GLY B 1 215 ? -10.633 -4.621 -14.602 1 91.5 215 GLY B C 1
ATOM 3719 O O . GLY B 1 215 ? -10.93 -5.809 -14.445 1 91.5 215 GLY B O 1
ATOM 3720 N N . LEU B 1 216 ? -11.352 -3.592 -14.258 1 93.56 216 LEU B N 1
ATOM 3721 C CA . LEU B 1 216 ? -12.531 -3.762 -13.414 1 93.56 216 LEU B CA 1
ATOM 3722 C C . LEU B 1 216 ? -13.641 -4.488 -14.18 1 93.56 216 LEU B C 1
ATOM 3724 O O . LEU B 1 216 ? -14.305 -5.363 -13.617 1 93.56 216 LEU B O 1
ATOM 3728 N N . LEU B 1 217 ? -13.836 -4.168 -15.422 1 94.31 217 LEU B N 1
ATOM 3729 C CA . LEU B 1 217 ? -14.922 -4.758 -16.203 1 94.31 217 LEU B CA 1
ATOM 3730 C C . LEU B 1 217 ? -14.719 -6.262 -16.359 1 94.31 217 LEU B C 1
ATOM 3732 O O . LEU B 1 217 ? -15.672 -7.035 -16.234 1 94.31 217 LEU B O 1
ATOM 3736 N N . ARG B 1 218 ? -13.523 -6.633 -16.625 1 94 218 ARG B N 1
ATOM 3737 C CA . ARG B 1 218 ? -13.219 -8.055 -16.766 1 94 218 ARG B CA 1
ATOM 3738 C C . ARG B 1 218 ? -13.406 -8.781 -15.43 1 94 218 ARG B C 1
ATOM 3740 O O . ARG B 1 218 ? -13.938 -9.891 -15.398 1 94 218 ARG B O 1
ATOM 3747 N N . TYR B 1 219 ? -12.961 -8.148 -14.43 1 95.06 219 TYR B N 1
ATOM 3748 C CA . TYR B 1 219 ? -13.148 -8.711 -13.094 1 95.06 219 TYR B CA 1
ATOM 3749 C C . TYR B 1 219 ? -14.625 -8.969 -12.812 1 95.06 219 TYR B C 1
ATOM 3751 O O . TYR B 1 219 ? -15 -10.07 -12.398 1 95.06 219 TYR B O 1
ATOM 3759 N N . GLN B 1 220 ? -15.383 -7.945 -13.07 1 95.56 220 GLN B N 1
ATOM 3760 C CA . GLN B 1 220 ? -16.812 -8.023 -12.797 1 95.56 220 GLN B CA 1
ATOM 3761 C C . GLN B 1 220 ? -17.484 -9.07 -13.688 1 95.56 220 GLN B C 1
ATOM 3763 O O . GLN B 1 220 ? -18.438 -9.734 -13.266 1 95.56 220 GLN B O 1
ATOM 3768 N N . PHE B 1 221 ? -16.953 -9.219 -14.859 1 95.5 221 PHE B N 1
ATOM 3769 C CA . PHE B 1 221 ? -17.516 -10.164 -15.82 1 95.5 221 PHE B CA 1
ATOM 3770 C C . PHE B 1 221 ? -17.5 -11.578 -15.242 1 95.5 221 PHE B C 1
ATOM 3772 O O . PHE B 1 221 ? -18.469 -12.336 -15.43 1 95.5 221 PHE B O 1
ATOM 3779 N N . TYR B 1 222 ? -16.5 -11.906 -14.484 1 95.69 222 TYR B N 1
ATOM 3780 C CA . TYR B 1 222 ? -16.344 -13.281 -14.039 1 95.69 222 TYR B CA 1
ATOM 3781 C C . TYR B 1 222 ? -16.719 -13.43 -12.57 1 95.69 222 TYR B C 1
ATOM 3783 O O . TYR B 1 222 ? -16.656 -14.523 -12.008 1 95.69 222 TYR B O 1
ATOM 3791 N N . GLU B 1 223 ? -17.078 -12.312 -11.953 1 92.81 223 GLU B N 1
ATOM 3792 C CA . GLU B 1 223 ? -17.312 -12.297 -10.516 1 92.81 223 GLU B CA 1
ATOM 3793 C C . GLU B 1 223 ? -18.406 -13.273 -10.117 1 92.81 223 GLU B C 1
ATOM 3795 O O . GLU B 1 223 ? -18.422 -13.797 -9.008 1 92.81 223 GLU B O 1
ATOM 3800 N N . ASN B 1 224 ? -19.328 -13.602 -11.047 1 93.38 224 ASN B N 1
ATOM 3801 C CA . ASN B 1 224 ? -20.453 -14.484 -10.742 1 93.38 224 ASN B CA 1
ATOM 3802 C C . ASN B 1 224 ? -20.312 -15.836 -11.445 1 93.38 224 ASN B C 1
ATOM 3804 O O . ASN B 1 224 ? -21.234 -16.641 -11.438 1 93.38 224 ASN B O 1
ATOM 3808 N N . ASP B 1 225 ? -19.219 -16.047 -12.086 1 95.44 225 ASP B N 1
ATOM 3809 C CA . ASP B 1 225 ? -18.938 -17.359 -12.695 1 95.44 225 ASP B CA 1
ATOM 3810 C C . ASP B 1 225 ? -18.688 -18.422 -11.625 1 95.44 225 ASP B C 1
ATOM 3812 O O . ASP B 1 225 ? -17.688 -18.359 -10.906 1 95.44 225 ASP B O 1
ATOM 3816 N N . ARG B 1 226 ? -19.531 -19.375 -11.555 1 95.5 226 ARG B N 1
ATOM 3817 C CA . ARG B 1 226 ? -19.516 -20.344 -10.477 1 95.5 226 ARG B CA 1
ATOM 3818 C C . ARG B 1 226 ? -18.312 -21.281 -10.594 1 95.5 226 ARG B C 1
ATOM 3820 O O . ARG B 1 226 ? -17.984 -22 -9.656 1 95.5 226 ARG B O 1
ATOM 3827 N N . PHE B 1 227 ? -17.688 -21.328 -11.734 1 97.19 227 PHE B N 1
ATOM 3828 C CA . PHE B 1 227 ? -16.562 -22.219 -11.922 1 97.19 227 PHE B CA 1
ATOM 3829 C C . PHE B 1 227 ? -15.258 -21.531 -11.547 1 97.19 227 PHE B C 1
ATOM 3831 O O . PHE B 1 227 ? -14.242 -22.188 -11.289 1 97.19 227 PHE B O 1
ATOM 3838 N N . VAL B 1 228 ? -15.273 -20.203 -11.531 1 97.94 228 VAL B N 1
ATOM 3839 C CA . VAL B 1 228 ? -14.07 -19.438 -11.211 1 97.94 228 VAL B CA 1
ATOM 3840 C C . VAL B 1 228 ? -13.906 -19.344 -9.695 1 97.94 228 VAL B C 1
ATOM 3842 O O . VAL B 1 228 ? -14.773 -18.797 -9.008 1 97.94 228 VAL B O 1
ATOM 3845 N N . LYS B 1 229 ? -12.789 -19.891 -9.25 1 98.19 229 LYS B N 1
ATOM 3846 C CA . LYS B 1 229 ? -12.523 -19.875 -7.816 1 98.19 229 LYS B CA 1
ATOM 3847 C C . LYS B 1 229 ? -11.539 -18.781 -7.445 1 98.19 229 LYS B C 1
ATOM 3849 O O . LYS B 1 229 ? -11.625 -18.188 -6.359 1 98.19 229 LYS B O 1
ATOM 3854 N N . PHE B 1 230 ? -10.625 -18.547 -8.289 1 98.5 230 PHE B N 1
ATOM 3855 C CA . PHE B 1 230 ? -9.602 -17.531 -8.078 1 98.5 230 PHE B CA 1
ATOM 3856 C C . PHE B 1 230 ? -9.531 -16.578 -9.266 1 98.5 230 PHE B C 1
ATOM 3858 O O . PHE B 1 230 ? -9.633 -17 -10.422 1 98.5 230 PHE B O 1
ATOM 3865 N N . GLN B 1 231 ? -9.406 -15.312 -8.984 1 98.25 231 GLN B N 1
ATOM 3866 C CA . GLN B 1 231 ? -9.016 -14.32 -9.984 1 98.25 231 GLN B CA 1
ATOM 3867 C C . GLN B 1 231 ? -7.66 -13.711 -9.648 1 98.25 231 GLN B C 1
ATOM 3869 O O . GLN B 1 231 ? -7.48 -13.133 -8.57 1 98.25 231 GLN B O 1
ATOM 3874 N N . ILE B 1 232 ? -6.734 -13.922 -10.5 1 98.69 232 ILE B N 1
ATOM 3875 C CA . ILE B 1 232 ? -5.391 -13.375 -10.344 1 98.69 232 ILE B CA 1
ATOM 3876 C C . ILE B 1 232 ? -5.32 -11.984 -10.984 1 98.69 232 ILE B C 1
ATOM 3878 O O . ILE B 1 232 ? -5.637 -11.82 -12.164 1 98.69 232 ILE B O 1
ATOM 3882 N N . ALA B 1 233 ? -4.957 -11.008 -10.188 1 97.81 233 ALA B N 1
ATOM 3883 C CA . ALA B 1 233 ? -4.934 -9.641 -10.695 1 97.81 233 ALA B CA 1
ATOM 3884 C C . ALA B 1 233 ? -3.729 -8.875 -10.148 1 97.81 233 ALA B C 1
ATOM 3886 O O . ALA B 1 233 ? -3.17 -9.242 -9.117 1 97.81 233 ALA B O 1
ATOM 3887 N N . ALA B 1 234 ? -3.348 -7.793 -10.867 1 97.25 234 ALA B N 1
ATOM 3888 C CA . ALA B 1 234 ? -2.211 -6.977 -10.461 1 97.25 234 ALA B CA 1
ATOM 3889 C C . ALA B 1 234 ? -2.65 -5.859 -9.516 1 97.25 234 ALA B C 1
ATOM 3891 O O . ALA B 1 234 ? -1.814 -5.137 -8.961 1 97.25 234 ALA B O 1
ATOM 3892 N N . GLN B 1 235 ? -3.879 -5.668 -9.383 1 95.62 235 GLN B N 1
ATOM 3893 C CA . GLN B 1 235 ? -4.434 -4.594 -8.562 1 95.62 235 GLN B CA 1
ATOM 3894 C C . GLN B 1 235 ? -5.816 -4.965 -8.031 1 95.62 235 GLN B C 1
ATOM 3896 O O . GLN B 1 235 ? -6.406 -5.957 -8.469 1 95.62 235 GLN B O 1
ATOM 3901 N N . LEU B 1 236 ? -6.242 -4.195 -7.082 1 93.62 236 LEU B N 1
ATOM 3902 C CA . LEU B 1 236 ? -7.621 -4.305 -6.621 1 93.62 236 LEU B CA 1
ATOM 3903 C C . LEU B 1 236 ? -8.578 -3.588 -7.57 1 93.62 236 LEU B C 1
ATOM 3905 O O . LEU B 1 236 ? -8.148 -2.762 -8.383 1 93.62 236 LEU B O 1
ATOM 3909 N N . TYR B 1 237 ? -9.789 -4.031 -7.535 1 85.25 237 TYR B N 1
ATOM 3910 C CA . TYR B 1 237 ? -10.812 -3.395 -8.352 1 85.25 237 TYR B CA 1
ATOM 3911 C C . TYR B 1 237 ? -11.883 -2.742 -7.477 1 85.25 237 TYR B C 1
ATOM 3913 O O . TYR B 1 237 ? -12.086 -3.152 -6.332 1 85.25 237 TYR B O 1
#

Organism: Mycoplasma pneumoniae (strain ATCC 29342 / M129 / Subtype 1) (NCBI:txid272634)

pLDDT: mean 96.09, std 4.51, range [49.47, 98.94]

InterPro domains:
  IPR017946 PLC-like phosphodiesterase, TIM beta/alpha-barrel domain superfamily [G3DSA:3.20.20.190] (1-229)
  IPR017946 PLC-like phosphodiesterase, TIM beta/alpha-barrel domain superfamily [SSF51695] (5-221)
  IPR030395 Glycerophosphodiester phosphodiesterase domain [PF03009] (9-211)
  IPR030395 Glycerophosphodiester phosphodiesterase domain [PS51704] (4-237)

Radius of gyration: 26.87 Å; Cα contacts (8 Å, |Δi|>4): 948; chains: 2; bounding box: 57×80×56 Å

Secondary structure (DSSP, 8-state):
-PPPEEEEETTTTTTS-TTSHHHHHHHHHTT-SEEEEEEEE-TT--EEE-S-SEEEETTEEEEGGGS-HHHHTTS-TTTTSSS------PEEHHHHHHHHTTT-SEEEEEE--SSHHHHHHHHHHHHHHHTT-TTHHHHEEEEES-HHHHHHHHHH-TTSEEEEEESSGGGTTT--HHHHHHH-SEEEEBHHHHHHTHHHHHTT---EEEEEE-SHHHHHHHTT-TTEEEEEESS--/-PPPEEEEETTTTTTS-TTSHHHHHHHHHTT-SEEEEEEEE-TT--EEE-S-SEEEETTEEEEGGGS-HHHHTTS-TTTTSSS------PEEHHHHHHHHTTT-SEEEEEE--SSHHHHHHHHHHHHHHHTT-TTHHHHEEEEES-HHHHHHHHHH-TTSEEEEEESSGGGTTT--HHHHHHH-SEEEEBHHHHHHTHHHHHTT---EEEEEE-SHHHHHHHTT-TTEEEEEESS--

Foldseek 3Di:
DAAAFEEAEQALPVVAPGVWPVRPVVNLVVPHQYYEWEWFQALVGFIWTDPDQWDDDPNDIDGRNDDDQVVQQVDFRRVPPPDDDDGTGIDTVLRCCVPPLPSHQAYEYEHEDDDPVRLLSNLVVVLVSCVVPPSCLRHYEYEYQDVSSLVSNCVSPVSHAYEHEDADCVSPVPDDLCSRLVRHQEYEYELVSCVVCVVVRVVSVHAYAYPAQDDDVSCVVCSPPPRHRYYYYSHDD/DAAAFEEAEQALPVVAPGVWPVRPVVNLVVPHQYYEWEWFQALVGFIWTDPDQWDDDPNDIDGRNDDDPVVQQPDFRRVPPPDDDDGTGIGTPLNCCVPPVPSHQAYEYEHEDDDPVRLLSNLVVVLVSCVVPPSCLRHYEYEYQDVSSLVSNCVSPVSHAYEHEDADCVSPVPDDLCSRLVRHQEYEYELVSCVVCVVVRVVSVHAYAYPAQDDDVSCVVCSPPPRHRYYYYSHDD